Protein AF-A0A5B0QS94-F1 (afdb_monomer_lite)

InterPro domains:
  IPR058655 Cell wall alpha-1,3-glucan synthase Mok11-14/Ags1-like [PTHR47182] (1-425)
  IPR058656 Mok11-13/Ags1-like, GH beta-sandwich domain [PF26108] (47-178)
  IPR058657 Mok11-13/Ags1-like, Ig-like beta-sandwich domain [PF26111] (181-308)
  IPR058658 Mok11-13/Ags1-like, second Ig-like beta-sandwich domain [PF26114] (310-404)

Secondary structure (DSSP, 8-state):
---HHHHHGGG-GGGGS----TT-HHHHHHHHHHHHHHH-HHHHH--EEEEEEEEEEEEE-TTSTTPEEEEEEEEEEEE--TT----STTTTPPEEEEEE--SS-EEEE--TTSTT-EEEEEESSEEEEESSTT--EEEEEEEEEETTSSS-SSEEEEE-EEEE-TT-EEEEEEGGG--PPPP-EEEEES-TTEEEEP-TTTTT--EEEEEEESS-B-HHHHHHTEEEEEEE-TT-----EE-GGG-EEEEEEEE--SSTTSPPEEEEEEEEEES--SEEEEEEEE--BBTTS-B---EEEEEEEEE-TT-TTT-TT--B-SSSEEE-TTS-EEEE---TT-SEEEEESSTTSS-PPPEE--SEEEPPTT-S-S--SSSSEEEEEEEEBTTTTB---EEEEEES---SSPP-SS-----SGGGS--S---

Structure (mmCIF, N/CA/C/O backbone):
data_AF-A0A5B0QS94-F1
#
_entry.id   AF-A0A5B0QS94-F1
#
loop_
_atom_site.group_PDB
_atom_site.id
_atom_site.type_symbol
_atom_site.label_atom_id
_atom_site.label_alt_id
_atom_site.label_comp_id
_atom_site.label_asym_id
_atom_site.label_entity_id
_atom_site.label_seq_id
_atom_site.pdbx_PDB_ins_code
_atom_site.Cartn_x
_atom_site.Cartn_y
_atom_site.Cartn_z
_atom_site.occupancy
_atom_site.B_iso_or_equiv
_atom_site.auth_seq_id
_atom_site.auth_comp_id
_atom_site.auth_asym_id
_atom_site.auth_atom_id
_atom_site.pdbx_PDB_model_num
ATOM 1 N N . MET A 1 1 ? -5.295 29.328 0.574 1.00 55.53 1 MET A N 1
ATOM 2 C CA . MET A 1 1 ? -5.276 27.871 0.313 1.00 55.53 1 MET A CA 1
ATOM 3 C C . MET A 1 1 ? -3.830 27.411 0.254 1.00 55.53 1 MET A C 1
ATOM 5 O O . MET A 1 1 ? -3.045 28.115 -0.373 1.00 55.53 1 MET A O 1
ATOM 9 N N . PRO A 1 2 ? -3.466 26.279 0.873 1.00 65.12 2 PRO A N 1
ATOM 10 C CA . PRO A 1 2 ? -2.146 25.678 0.703 1.00 65.12 2 PRO A CA 1
ATOM 11 C C . PRO A 1 2 ? -2.065 25.018 -0.685 1.00 65.12 2 PRO A C 1
ATOM 13 O O . PRO A 1 2 ? -2.339 23.834 -0.837 1.00 65.12 2 PRO A O 1
ATOM 16 N N . LEU A 1 3 ? -1.762 25.810 -1.719 1.00 79.44 3 LEU A N 1
ATOM 17 C CA . LEU A 1 3 ? -1.697 25.347 -3.116 1.00 79.44 3 LEU A CA 1
ATOM 18 C C . LEU A 1 3 ? -0.331 24.769 -3.505 1.00 79.44 3 LEU A C 1
ATOM 20 O O . LEU A 1 3 ? -0.173 24.308 -4.625 1.00 79.44 3 LEU A O 1
ATOM 24 N N . GLU A 1 4 ? 0.649 24.782 -2.605 1.00 78.44 4 GLU A N 1
ATOM 25 C CA . GLU A 1 4 ? 2.045 24.449 -2.905 1.00 78.44 4 GLU A CA 1
ATOM 26 C C . GLU A 1 4 ? 2.201 23.092 -3.608 1.00 78.44 4 GLU A C 1
ATOM 28 O O . GLU A 1 4 ? 2.731 23.041 -4.713 1.00 78.44 4 GLU A O 1
ATOM 33 N N . ARG A 1 5 ? 1.618 22.020 -3.051 1.00 78.88 5 ARG A N 1
ATOM 34 C CA . ARG A 1 5 ? 1.647 20.684 -3.678 1.00 78.88 5 ARG A CA 1
ATOM 35 C C . ARG A 1 5 ? 0.947 20.638 -5.038 1.00 78.88 5 ARG A C 1
ATOM 37 O O . ARG A 1 5 ? 1.364 19.893 -5.916 1.00 78.88 5 ARG A O 1
ATOM 44 N N . ALA A 1 6 ? -0.110 21.429 -5.224 1.00 81.19 6 ALA A N 1
ATOM 45 C CA . ALA A 1 6 ? -0.811 21.503 -6.504 1.00 81.19 6 ALA A CA 1
ATOM 46 C C . ALA A 1 6 ? 0.008 22.260 -7.565 1.00 81.19 6 ALA A C 1
ATOM 48 O O . ALA A 1 6 ? -0.091 21.948 -8.747 1.00 81.19 6 ALA A O 1
ATOM 49 N N . LEU A 1 7 ? 0.833 23.228 -7.153 1.00 85.12 7 LEU A N 1
ATOM 50 C CA . LEU A 1 7 ? 1.673 24.022 -8.052 1.00 85.12 7 LEU A CA 1
ATOM 51 C C . LEU A 1 7 ? 2.924 23.267 -8.519 1.00 85.12 7 LEU A C 1
ATOM 53 O O . LEU A 1 7 ? 3.381 23.497 -9.635 1.00 85.12 7 LEU A O 1
ATOM 57 N N . THR A 1 8 ? 3.468 22.368 -7.696 1.00 85.25 8 THR A N 1
ATOM 58 C CA . THR A 1 8 ? 4.700 21.619 -8.007 1.00 85.25 8 THR A CA 1
ATOM 59 C C . THR A 1 8 ? 4.472 20.139 -8.307 1.00 85.25 8 THR A C 1
ATOM 61 O O . THR A 1 8 ? 5.431 19.430 -8.589 1.00 85.25 8 THR A O 1
ATOM 64 N N . GLY A 1 9 ? 3.222 19.663 -8.331 1.00 81.56 9 GLY A N 1
ATOM 65 C CA . GLY A 1 9 ? 2.908 18.241 -8.522 1.00 81.56 9 GLY A CA 1
ATOM 66 C C . GLY A 1 9 ? 3.495 17.617 -9.797 1.00 81.56 9 GLY A C 1
ATOM 67 O O . GLY A 1 9 ? 3.882 16.455 -9.782 1.00 81.56 9 GLY A O 1
ATOM 68 N N . CYS A 1 10 ? 3.663 18.382 -10.882 1.00 79.38 10 CYS A N 1
ATOM 69 C CA . CYS A 1 10 ? 4.304 17.880 -12.110 1.00 79.38 10 CYS A CA 1
ATOM 70 C C . CYS A 1 10 ? 5.800 17.540 -11.940 1.00 79.38 10 CYS A C 1
ATOM 72 O O . CYS A 1 10 ? 6.372 16.886 -12.805 1.00 79.38 10 CYS A O 1
ATOM 74 N N . GLN A 1 11 ? 6.441 18.015 -10.868 1.00 81.56 11 GLN A N 1
ATOM 75 C CA . GLN A 1 11 ? 7.847 17.755 -10.535 1.00 81.56 11 GLN A CA 1
ATOM 76 C C . GLN A 1 11 ? 7.995 16.665 -9.465 1.00 81.56 11 GLN A C 1
ATOM 78 O O . GLN A 1 11 ? 9.113 16.263 -9.153 1.00 81.56 11 GLN A O 1
ATOM 83 N N . ASP A 1 12 ? 6.883 16.212 -8.885 1.00 84.06 12 ASP A N 1
ATOM 84 C CA . ASP A 1 12 ? 6.881 15.201 -7.839 1.00 84.06 12 ASP A CA 1
ATOM 85 C C . ASP A 1 12 ? 6.840 13.801 -8.464 1.00 84.06 12 ASP A C 1
ATOM 87 O O . ASP A 1 12 ? 5.813 13.365 -8.992 1.00 84.06 12 ASP A O 1
ATOM 91 N N . GLU A 1 13 ? 7.969 13.090 -8.393 1.00 80.19 13 GLU A N 1
ATOM 92 C CA . GLU A 1 13 ? 8.093 11.716 -8.889 1.00 80.19 13 GLU A CA 1
ATOM 93 C C . GLU A 1 13 ? 7.129 10.749 -8.186 1.00 80.19 13 GLU A C 1
ATOM 95 O O . GLU A 1 13 ? 6.786 9.721 -8.774 1.00 80.19 13 GLU A O 1
ATOM 100 N N . TRP A 1 14 ? 6.636 11.081 -6.984 1.00 85.38 14 TRP A N 1
ATOM 101 C CA . TRP A 1 14 ? 5.636 10.278 -6.280 1.00 85.38 14 TRP A CA 1
ATOM 102 C C . TRP A 1 14 ? 4.382 10.064 -7.131 1.00 85.38 14 TRP A C 1
ATOM 104 O O . TRP A 1 14 ? 3.891 8.944 -7.192 1.00 85.38 14 TRP A O 1
ATOM 114 N N . ASN A 1 15 ? 3.931 11.086 -7.872 1.00 85.44 15 ASN A N 1
ATOM 115 C CA . ASN A 1 15 ? 2.747 11.001 -8.741 1.00 85.44 15 ASN A CA 1
ATOM 116 C C . ASN A 1 15 ? 2.908 10.009 -9.904 1.00 85.44 15 ASN A C 1
ATOM 118 O O . ASN A 1 15 ? 1.935 9.662 -10.570 1.00 85.44 15 ASN A O 1
ATOM 122 N N . SER A 1 16 ? 4.145 9.606 -10.193 1.00 83.00 16 SER A N 1
ATOM 123 C CA . SER A 1 16 ? 4.485 8.685 -11.274 1.00 83.00 16 SER A CA 1
ATOM 124 C C . SER A 1 16 ? 4.488 7.217 -10.833 1.00 83.00 16 SER A C 1
ATOM 126 O O . SER A 1 16 ? 4.605 6.314 -11.671 1.00 83.00 16 SER A O 1
ATOM 128 N N . LEU A 1 17 ? 4.411 6.980 -9.521 1.00 88.94 17 LEU A N 1
ATOM 129 C CA . LEU A 1 17 ? 4.437 5.652 -8.936 1.00 88.94 17 LEU A CA 1
ATOM 130 C C . LEU A 1 17 ? 3.087 4.958 -9.108 1.00 88.94 17 LEU A C 1
ATOM 132 O O . LEU A 1 17 ? 2.028 5.579 -9.196 1.00 88.94 17 LEU A O 1
ATOM 136 N N . ASP A 1 18 ? 3.129 3.637 -9.122 1.00 89.62 18 ASP A N 1
ATOM 137 C CA . ASP A 1 18 ? 1.947 2.832 -8.901 1.00 89.62 18 ASP A CA 1
ATOM 138 C C . ASP A 1 18 ? 1.478 3.006 -7.445 1.00 89.62 18 ASP A C 1
ATOM 140 O O . ASP A 1 18 ? 2.205 2.734 -6.492 1.00 89.62 18 ASP A O 1
ATOM 144 N N . HIS A 1 19 ? 0.239 3.470 -7.280 1.00 90.31 19 HIS A N 1
ATOM 145 C CA . HIS A 1 19 ? -0.389 3.700 -5.982 1.00 90.31 19 HIS A CA 1
ATOM 146 C C . HIS A 1 19 ? -1.317 2.562 -5.537 1.00 90.31 19 HIS A C 1
ATOM 148 O O . HIS A 1 19 ? -1.964 2.686 -4.493 1.00 90.31 19 HIS A O 1
ATOM 154 N N . PHE A 1 20 ? -1.370 1.433 -6.254 1.00 91.56 20 PHE A N 1
ATOM 155 C CA . PHE A 1 20 ? -2.092 0.223 -5.832 1.00 91.56 20 PHE A CA 1
ATOM 156 C C . PHE A 1 20 ? -1.389 -0.542 -4.690 1.00 91.56 20 PHE A C 1
ATOM 158 O O . PHE A 1 20 ? -1.497 -1.764 -4.588 1.00 91.56 20 PHE A O 1
ATOM 165 N N . ASP A 1 21 ? -0.738 0.185 -3.779 1.00 94.50 21 ASP A N 1
ATOM 166 C CA . ASP A 1 21 ? 0.038 -0.344 -2.662 1.00 94.50 21 ASP A CA 1
ATOM 167 C C . ASP A 1 21 ? -0.853 -1.148 -1.692 1.00 94.50 21 ASP A C 1
ATOM 169 O O . ASP A 1 21 ? -1.730 -0.583 -1.014 1.00 94.50 21 ASP A O 1
ATOM 173 N N . PRO A 1 22 ? -0.652 -2.475 -1.580 1.00 95.44 22 PRO A N 1
ATOM 174 C CA . PRO A 1 22 ? -1.425 -3.300 -0.671 1.00 95.44 22 PRO A CA 1
ATOM 175 C C . PRO A 1 22 ? -1.147 -2.980 0.799 1.00 95.44 22 PRO A C 1
ATOM 177 O O . PRO A 1 22 ? -1.979 -3.335 1.628 1.00 95.44 22 PRO A O 1
ATOM 180 N N . THR A 1 23 ? -0.052 -2.299 1.141 1.00 96.25 23 THR A N 1
ATOM 181 C CA . THR A 1 23 ? 0.346 -1.947 2.514 1.00 96.25 23 THR A CA 1
ATOM 182 C C . THR A 1 23 ? -0.223 -0.605 2.988 1.00 96.25 23 THR A C 1
ATOM 184 O O . THR A 1 23 ? -0.123 -0.279 4.169 1.00 96.25 23 THR A O 1
ATOM 187 N N . SER A 1 24 ? -0.909 0.137 2.105 1.00 95.62 24 SER A N 1
ATOM 188 C CA . SER A 1 24 ? -1.520 1.432 2.427 1.00 95.62 24 SER A CA 1
ATOM 189 C C . SER A 1 24 ? -2.420 1.361 3.677 1.00 95.62 24 SER A C 1
ATOM 191 O O . SER A 1 24 ? -3.381 0.578 3.695 1.00 95.62 24 SER A O 1
ATOM 193 N N . PRO A 1 25 ? -2.196 2.217 4.696 1.00 95.31 25 PRO A N 1
ATOM 194 C CA . PRO A 1 25 ? -2.993 2.230 5.925 1.00 95.31 25 PRO A CA 1
ATOM 195 C C . PRO A 1 25 ? -4.497 2.388 5.683 1.00 95.31 25 PRO A C 1
ATOM 197 O O . PRO A 1 25 ? -5.310 1.728 6.328 1.00 95.31 25 PRO A O 1
ATOM 200 N N . VAL A 1 26 ? -4.882 3.208 4.698 1.00 94.19 26 VAL A N 1
ATOM 201 C CA . VAL A 1 26 ? -6.293 3.413 4.333 1.00 94.19 26 VAL A CA 1
ATOM 202 C C . VAL A 1 26 ? -6.910 2.108 3.835 1.00 94.19 26 VAL A C 1
ATOM 204 O O . VAL A 1 26 ? -7.993 1.720 4.277 1.00 94.19 26 VAL A O 1
ATOM 207 N N . ARG A 1 27 ? -6.201 1.384 2.959 1.00 94.31 27 ARG A N 1
ATOM 208 C CA . ARG A 1 27 ? -6.650 0.080 2.457 1.00 94.31 27 ARG A CA 1
ATOM 209 C C . ARG A 1 27 ? -6.816 -0.923 3.598 1.00 94.31 27 ARG A C 1
ATOM 211 O O . ARG A 1 27 ? -7.779 -1.686 3.579 1.00 94.31 27 ARG A O 1
ATOM 218 N N . LYS A 1 28 ? -5.920 -0.925 4.590 1.00 94.19 28 LYS A N 1
ATOM 219 C CA . LYS A 1 28 ? -6.003 -1.819 5.761 1.00 94.19 28 LYS A CA 1
ATOM 220 C C . LYS A 1 28 ? -7.266 -1.586 6.582 1.00 94.19 28 LYS A C 1
ATOM 222 O O . LYS A 1 28 ? -7.999 -2.539 6.844 1.00 94.19 28 LYS A O 1
ATOM 227 N N . VAL A 1 29 ? -7.558 -0.325 6.904 1.00 95.12 29 VAL A N 1
ATOM 228 C CA . VAL A 1 29 ? -8.765 0.059 7.652 1.00 95.12 29 VAL A CA 1
ATOM 229 C C . VAL A 1 29 ? -10.032 -0.323 6.882 1.00 95.12 29 VAL A C 1
ATOM 231 O O . VAL A 1 29 ? -10.926 -0.956 7.440 1.00 95.12 29 VAL A O 1
ATOM 234 N N . LEU A 1 30 ? -10.103 -0.011 5.583 1.00 95.06 30 LEU A N 1
ATOM 235 C CA . LEU A 1 30 ? -11.279 -0.320 4.757 1.00 95.06 30 LEU A CA 1
ATOM 236 C C . LEU A 1 30 ? -11.477 -1.828 4.529 1.00 95.06 30 LEU A C 1
ATOM 238 O O . LEU A 1 30 ? -12.609 -2.317 4.557 1.00 95.06 30 LEU A O 1
ATOM 242 N N . SER A 1 31 ? -10.389 -2.578 4.337 1.00 94.50 31 SER A N 1
ATOM 243 C CA . SER A 1 31 ? -10.434 -4.043 4.266 1.00 94.50 31 SER A CA 1
ATOM 244 C C . SER A 1 31 ? -10.969 -4.629 5.572 1.00 94.50 31 SER A C 1
ATOM 246 O O . SER A 1 31 ? -11.891 -5.447 5.563 1.00 94.50 31 SER A O 1
ATOM 248 N N . HIS A 1 32 ? -10.483 -4.125 6.710 1.00 95.94 32 HIS A N 1
ATOM 249 C CA . HIS A 1 32 ? -10.963 -4.549 8.021 1.00 95.94 32 HIS A CA 1
ATOM 250 C C . HIS A 1 32 ? -12.447 -4.228 8.232 1.00 95.94 32 HIS A C 1
ATOM 252 O O . HIS A 1 32 ? -13.198 -5.070 8.711 1.00 95.94 32 HIS A O 1
ATOM 258 N N . PHE A 1 33 ? -12.934 -3.070 7.780 1.00 96.12 33 PHE A N 1
ATOM 259 C CA . PHE A 1 33 ? -14.372 -2.777 7.808 1.00 96.12 33 PHE A CA 1
ATOM 260 C C . PHE A 1 33 ? -15.210 -3.771 7.001 1.00 96.12 33 PHE A C 1
ATOM 262 O O . PHE A 1 33 ? -16.344 -4.068 7.377 1.00 96.12 33 PHE A O 1
ATOM 269 N N . THR A 1 34 ? -14.681 -4.260 5.881 1.00 95.38 34 THR A N 1
ATOM 270 C CA . THR A 1 34 ? -15.357 -5.271 5.057 1.00 95.38 34 THR A CA 1
ATOM 271 C C . THR A 1 34 ? -15.386 -6.612 5.785 1.00 95.38 34 THR A C 1
ATOM 273 O O . THR A 1 34 ? -16.434 -7.250 5.845 1.00 95.38 34 THR A O 1
ATOM 276 N N . HIS A 1 35 ? -14.280 -6.988 6.434 1.00 95.38 35 HIS A N 1
ATOM 277 C CA . HIS A 1 35 ? -14.236 -8.158 7.306 1.00 95.38 35 HIS A CA 1
ATOM 278 C C . HIS A 1 35 ? -15.264 -8.057 8.445 1.00 95.38 35 HIS A C 1
ATOM 280 O O . HIS A 1 35 ? -16.072 -8.966 8.622 1.00 95.38 35 HIS A O 1
ATOM 286 N N . LEU A 1 36 ? -15.323 -6.928 9.159 1.00 96.44 36 LEU A N 1
ATOM 287 C CA . LEU A 1 36 ? -16.289 -6.724 10.244 1.00 96.44 36 LEU A CA 1
ATOM 288 C C . LEU A 1 36 ? -17.746 -6.806 9.766 1.00 96.44 36 LEU A C 1
ATOM 290 O O . LEU A 1 36 ? -18.583 -7.350 10.479 1.00 96.44 36 LEU A O 1
ATOM 294 N N . ARG A 1 37 ? -18.067 -6.335 8.557 1.00 95.19 37 ARG A N 1
ATOM 295 C CA . ARG A 1 37 ? -19.415 -6.490 7.975 1.00 95.19 37 ARG A CA 1
ATOM 296 C C . ARG A 1 37 ? -19.803 -7.949 7.738 1.00 95.19 37 ARG A C 1
ATOM 298 O O . ARG A 1 37 ? -20.974 -8.279 7.882 1.00 95.19 37 ARG A O 1
ATOM 305 N N . ALA A 1 38 ? -18.838 -8.818 7.438 1.00 94.19 38 ALA A N 1
ATOM 306 C CA . ALA A 1 38 ? -19.072 -10.257 7.334 1.00 94.19 38 ALA A CA 1
ATOM 307 C C . ALA A 1 38 ? -19.203 -10.944 8.709 1.00 94.19 38 ALA A C 1
ATOM 309 O O . ALA A 1 38 ? -19.876 -11.965 8.817 1.00 94.19 38 ALA A O 1
ATOM 310 N N . GLN A 1 39 ? -18.573 -10.395 9.755 1.00 95.62 39 GLN A N 1
ATOM 311 C CA . GLN A 1 39 ? -18.606 -10.953 11.117 1.00 95.62 39 GLN A CA 1
ATOM 312 C C . GLN A 1 39 ? -19.751 -10.425 11.988 1.00 95.62 39 GLN A C 1
ATOM 314 O O . GLN A 1 39 ? -20.071 -11.047 12.997 1.00 95.62 39 GLN A O 1
ATOM 319 N N . TYR A 1 40 ? -20.338 -9.280 11.632 1.00 96.31 40 TYR A N 1
ATOM 320 C CA . TYR A 1 40 ? -21.432 -8.633 12.355 1.00 96.31 40 TYR A CA 1
ATOM 321 C C . TYR A 1 40 ? -22.496 -8.167 11.353 1.00 96.31 40 TYR A C 1
ATOM 323 O O . TYR A 1 40 ? -22.424 -7.031 10.872 1.00 96.31 40 TYR A O 1
ATOM 331 N N . PRO A 1 41 ? -23.518 -8.990 11.058 1.00 94.75 41 PRO A N 1
ATOM 332 C CA . PRO A 1 41 ? -24.578 -8.650 10.106 1.00 94.75 41 PRO A CA 1
ATOM 333 C C . PRO A 1 41 ? -25.265 -7.305 10.380 1.00 94.75 41 PRO A C 1
ATOM 335 O O . PRO A 1 41 ? -25.657 -6.603 9.451 1.00 94.75 41 PRO A O 1
ATOM 338 N N . ALA A 1 42 ? -25.320 -6.869 11.644 1.00 94.06 42 ALA A N 1
ATOM 339 C CA . ALA A 1 42 ? -25.799 -5.539 12.013 1.00 94.06 42 ALA A CA 1
ATOM 340 C C . ALA A 1 42 ? -25.045 -4.389 11.306 1.00 94.06 42 ALA A C 1
ATOM 342 O O . ALA A 1 42 ? -25.658 -3.377 10.971 1.00 94.06 42 ALA A O 1
ATOM 343 N N . LEU A 1 43 ? -23.740 -4.523 11.043 1.00 95.06 43 LEU A N 1
ATOM 344 C CA . LEU A 1 43 ? -22.943 -3.514 10.328 1.00 95.06 43 LEU A CA 1
ATOM 345 C C . LEU A 1 43 ? -23.224 -3.470 8.824 1.00 95.06 43 LEU A C 1
ATOM 347 O O . LEU A 1 43 ? -23.006 -2.429 8.196 1.00 95.06 43 LEU A O 1
ATOM 351 N N . GLN A 1 44 ? -23.681 -4.579 8.250 1.00 94.06 44 GLN A N 1
ATOM 352 C CA . GLN A 1 44 ? -24.028 -4.679 6.839 1.00 94.06 44 GLN A CA 1
ATOM 353 C C . GLN A 1 44 ? -25.489 -4.262 6.626 1.00 94.06 44 GLN A C 1
ATOM 355 O O . GLN A 1 44 ? -25.748 -3.239 5.989 1.00 94.06 44 GLN A O 1
ATOM 360 N N . ASP A 1 45 ? -26.417 -4.967 7.275 1.00 93.06 45 ASP A N 1
ATOM 361 C CA . ASP A 1 45 ? -27.851 -4.940 6.965 1.00 93.06 45 ASP A CA 1
ATOM 362 C C . ASP A 1 45 ? -28.732 -4.449 8.124 1.00 93.06 45 ASP A C 1
ATOM 364 O O . ASP A 1 45 ? -29.941 -4.307 7.961 1.00 93.06 45 ASP A O 1
ATOM 368 N N . GLY A 1 46 ? -28.169 -4.159 9.302 1.00 93.50 46 GLY A N 1
ATOM 369 C CA . GLY A 1 46 ? -28.945 -3.675 10.449 1.00 93.50 46 GLY A CA 1
ATOM 370 C C . GLY A 1 46 ? -29.659 -2.357 10.143 1.00 93.50 46 GLY A C 1
ATOM 371 O O . GLY A 1 46 ? -28.994 -1.358 9.838 1.00 93.50 46 GLY A O 1
ATOM 372 N N . PHE A 1 47 ? -30.994 -2.360 10.229 1.00 94.19 47 PHE A N 1
ATOM 373 C CA . PHE A 1 47 ? -31.843 -1.190 9.970 1.00 94.19 47 PHE A CA 1
ATOM 374 C C . PHE A 1 47 ? -31.986 -0.275 11.181 1.00 94.19 47 PHE A C 1
ATOM 376 O O . PHE A 1 47 ? -32.276 0.909 11.017 1.00 94.19 47 PHE A O 1
ATOM 383 N N . ASN A 1 48 ? -31.776 -0.786 12.395 1.00 94.62 48 ASN A N 1
ATOM 384 C CA . ASN A 1 48 ? -31.875 0.041 13.585 1.00 94.62 48 ASN A CA 1
ATOM 385 C C . ASN A 1 48 ? -30.560 0.799 13.805 1.00 94.62 48 ASN A C 1
ATOM 387 O O . ASN A 1 48 ? -29.592 0.239 14.330 1.00 94.62 48 ASN A O 1
ATOM 391 N N . LEU A 1 49 ? -30.545 2.070 13.396 1.00 95.06 49 LEU A N 1
ATOM 392 C CA . LEU A 1 49 ? -29.497 3.045 13.685 1.00 95.06 49 LEU A CA 1
ATOM 393 C C . LEU A 1 49 ? -30.032 4.069 14.693 1.00 95.06 49 LEU A C 1
ATOM 395 O O . LEU A 1 49 ? -30.927 4.848 14.377 1.00 95.06 49 LEU A O 1
ATOM 399 N N . ALA A 1 50 ? -29.462 4.085 15.896 1.00 95.00 50 ALA A N 1
ATOM 400 C CA . ALA A 1 50 ? -29.906 4.963 16.976 1.00 95.00 50 ALA A CA 1
ATOM 401 C C . ALA A 1 50 ? -28.742 5.780 17.542 1.00 95.00 50 ALA A C 1
ATOM 403 O O . ALA A 1 50 ? -27.723 5.217 17.948 1.00 95.00 50 ALA A O 1
ATOM 404 N N . GLN A 1 51 ? -28.909 7.102 17.624 1.00 96.19 51 GLN A N 1
ATOM 405 C CA . GLN A 1 51 ? -28.016 7.962 18.398 1.00 96.19 51 GLN A CA 1
ATOM 406 C C . GLN A 1 51 ? -28.302 7.777 19.893 1.00 96.19 51 GLN A C 1
ATOM 408 O O . GLN A 1 51 ? -29.443 7.878 20.339 1.00 96.19 51 GLN A O 1
ATOM 413 N N . ARG A 1 52 ? -27.255 7.495 20.670 1.00 93.94 52 ARG A N 1
ATOM 414 C CA . ARG A 1 52 ? -27.315 7.323 22.131 1.00 93.94 52 ARG A CA 1
ATOM 415 C C . ARG A 1 52 ? -26.904 8.586 22.883 1.00 93.94 52 ARG A C 1
ATOM 417 O O . ARG A 1 52 ? -27.315 8.755 24.025 1.00 93.94 52 ARG A O 1
ATOM 424 N N . GLY A 1 53 ? -26.109 9.450 22.255 1.00 95.00 53 GLY A N 1
ATOM 425 C CA . GLY A 1 53 ? -25.691 10.731 22.818 1.00 95.00 53 GLY A CA 1
ATOM 426 C C . GLY A 1 53 ? -24.730 11.483 21.902 1.00 95.00 53 GLY A C 1
ATOM 427 O O . GLY A 1 53 ? -24.109 10.888 21.017 1.00 95.00 53 GLY A O 1
ATOM 428 N N . ASN A 1 54 ? -24.624 12.789 22.122 1.00 96.25 54 ASN A N 1
ATOM 429 C CA . ASN A 1 54 ? -23.643 13.670 21.504 1.00 96.25 54 ASN A CA 1
ATOM 430 C C . ASN A 1 54 ? -23.130 14.687 22.534 1.00 96.25 54 ASN A C 1
ATOM 432 O O . ASN A 1 54 ? -23.872 15.160 23.391 1.00 96.25 54 ASN A O 1
ATOM 436 N N . TRP A 1 55 ? -21.844 15.011 22.444 1.00 96.25 55 TRP A N 1
ATOM 437 C CA . TRP A 1 55 ? -21.150 15.962 23.309 1.00 96.25 55 TRP A CA 1
ATOM 438 C C . TRP A 1 55 ? -20.374 16.917 22.418 1.00 96.25 55 TRP A C 1
ATOM 440 O O . TRP A 1 55 ? -19.189 16.718 22.131 1.00 96.25 55 TRP A O 1
ATOM 450 N N . THR A 1 56 ? -21.099 17.904 21.906 1.00 96.38 56 THR A N 1
ATOM 451 C CA . THR A 1 56 ? -20.667 18.731 20.785 1.00 96.38 56 THR A CA 1
ATOM 452 C C . THR A 1 56 ? -20.752 20.217 21.100 1.00 96.38 56 THR A C 1
ATOM 454 O O . THR A 1 56 ? -21.422 20.658 22.035 1.00 96.38 56 THR A O 1
ATOM 457 N N . SER A 1 57 ? -20.024 21.003 20.317 1.00 95.06 57 SER A N 1
ATOM 458 C CA . SER A 1 57 ? -20.089 22.456 20.291 1.00 95.06 57 SER A CA 1
ATOM 459 C C . SER A 1 57 ? -20.115 22.950 18.848 1.00 95.06 57 SER A C 1
ATOM 461 O O . SER A 1 57 ? -19.709 22.247 17.923 1.00 95.06 57 SER A O 1
ATOM 463 N N . PHE A 1 58 ? -20.585 24.179 18.650 1.00 95.75 58 PHE A N 1
ATOM 464 C CA . PHE A 1 58 ? -20.573 24.832 17.345 1.00 95.75 58 PHE A CA 1
ATOM 465 C C . PHE A 1 58 ? -19.391 25.794 17.230 1.00 95.75 58 PHE A C 1
ATOM 467 O O . PHE A 1 58 ? -19.054 26.506 18.175 1.00 95.75 58 PHE A O 1
ATOM 474 N N . GLY A 1 59 ? -18.775 25.830 16.051 1.00 90.56 59 GLY A N 1
ATOM 475 C CA . GLY A 1 59 ? -17.679 26.744 15.721 1.00 90.56 59 GLY A CA 1
ATOM 476 C C . GLY A 1 59 ? -17.626 27.031 14.223 1.00 90.56 59 GLY A C 1
ATOM 477 O O . GLY A 1 59 ? -18.239 26.315 13.439 1.00 90.56 59 GLY A O 1
ATOM 478 N N . GLN A 1 60 ? -16.909 28.075 13.814 1.00 90.69 60 GLN A N 1
ATOM 479 C CA . GLN A 1 60 ? -16.805 28.486 12.409 1.00 90.69 60 GLN A CA 1
ATOM 480 C C . GLN A 1 60 ? -15.395 28.233 11.870 1.00 90.69 60 GLN A C 1
ATOM 482 O O . GLN A 1 60 ? -14.407 28.560 12.526 1.00 90.69 60 GLN A O 1
ATOM 487 N N . LEU A 1 61 ? -15.299 27.690 10.653 1.00 87.19 61 LEU A N 1
ATOM 488 C CA . LEU A 1 61 ? -14.024 27.576 9.939 1.00 87.19 61 LEU A CA 1
ATOM 489 C C . LEU A 1 61 ? -13.693 28.859 9.166 1.00 87.19 61 LEU A C 1
ATOM 491 O O . LEU A 1 61 ? -14.610 29.533 8.681 1.00 87.19 61 LEU A O 1
ATOM 495 N N . PRO A 1 62 ? -12.402 29.168 8.945 1.00 87.94 62 PRO A N 1
ATOM 496 C CA . PRO A 1 62 ? -12.004 30.198 7.992 1.00 87.94 62 PRO A CA 1
ATOM 497 C C . PRO A 1 62 ? -12.641 29.962 6.615 1.00 87.94 62 PRO A C 1
ATOM 499 O O . PRO A 1 62 ? -12.574 28.862 6.074 1.00 87.94 62 PRO A O 1
ATOM 502 N N . GLY A 1 63 ? -13.271 30.994 6.048 1.00 85.31 63 GLY A N 1
ATOM 503 C CA . GLY A 1 63 ? -13.919 30.912 4.732 1.00 85.31 63 GLY A CA 1
ATOM 504 C C . GLY A 1 63 ? -15.306 30.254 4.712 1.00 85.31 63 GLY A C 1
ATOM 505 O O . GLY A 1 63 ? -15.879 30.115 3.639 1.00 85.31 63 GLY A O 1
ATOM 506 N N . SER A 1 64 ? -15.883 29.898 5.867 1.00 87.06 64 SER A N 1
ATOM 507 C CA . SER A 1 64 ? -17.223 29.278 5.966 1.00 87.06 64 SER A CA 1
ATOM 508 C C . SER A 1 64 ? -18.408 30.253 5.850 1.00 87.06 64 SER A C 1
ATOM 510 O O . SER A 1 64 ? -19.559 29.836 5.972 1.00 87.06 64 SER A O 1
ATOM 512 N N . ASN A 1 65 ? -18.151 31.550 5.640 1.00 88.44 65 ASN A N 1
ATOM 513 C CA . ASN A 1 65 ? -19.171 32.605 5.568 1.00 88.44 65 ASN A CA 1
ATOM 514 C C . ASN A 1 65 ? -20.189 32.554 6.731 1.00 88.44 65 ASN A C 1
ATOM 516 O O . ASN A 1 65 ? -21.397 32.526 6.519 1.00 88.44 65 ASN A O 1
ATOM 520 N N . MET A 1 66 ? -19.684 32.488 7.967 1.00 89.94 66 MET A N 1
ATOM 521 C CA . MET A 1 66 ? -20.459 32.366 9.214 1.00 89.94 66 MET A CA 1
ATOM 522 C C . MET A 1 66 ? -21.246 31.055 9.406 1.00 89.94 66 MET A C 1
ATOM 524 O O . MET A 1 66 ? -21.943 30.907 10.413 1.00 89.94 66 MET A O 1
ATOM 528 N N . THR A 1 67 ? -21.114 30.076 8.508 1.00 93.56 67 THR A N 1
ATOM 529 C CA . THR A 1 67 ? -21.743 28.760 8.679 1.00 93.56 67 THR A CA 1
ATOM 530 C C . THR A 1 67 ? -21.130 28.053 9.884 1.00 93.56 67 THR A C 1
ATOM 532 O O . THR A 1 67 ? -19.921 27.813 9.928 1.00 93.56 67 THR A O 1
ATOM 535 N N . GLN A 1 68 ? -21.960 27.740 10.881 1.00 94.12 68 GLN A N 1
ATOM 536 C CA . GLN A 1 68 ? -21.525 26.981 12.046 1.00 94.12 68 GLN A CA 1
ATOM 537 C C . GLN A 1 68 ? -21.387 25.503 11.686 1.00 94.12 68 GLN A C 1
ATOM 539 O O . GLN A 1 68 ? -22.315 24.885 11.169 1.00 94.12 68 GLN A O 1
ATOM 544 N N . THR A 1 69 ? -20.236 24.937 12.013 1.00 92.81 69 THR A N 1
ATOM 545 C CA . THR A 1 69 ? -19.975 23.503 11.963 1.00 92.81 69 THR A CA 1
ATOM 546 C C . THR A 1 69 ? -20.081 22.942 13.377 1.00 92.81 69 THR A C 1
ATOM 548 O O . THR A 1 69 ? -19.632 23.577 14.334 1.00 92.81 69 THR A O 1
ATOM 551 N N . GLU A 1 70 ? -20.685 21.764 13.513 1.00 95.56 70 GLU A N 1
ATOM 552 C CA . GLU A 1 70 ? -20.745 21.021 14.771 1.00 95.56 70 GLU A CA 1
ATOM 553 C C . GLU A 1 70 ? -19.483 20.163 14.936 1.00 95.56 70 GLU A C 1
ATOM 555 O O . GLU A 1 70 ? -19.084 19.428 14.026 1.00 95.56 70 GLU A O 1
ATOM 560 N N . TRP A 1 71 ? -18.860 20.234 16.109 1.00 95.31 71 TRP A N 1
ATOM 561 C CA . TRP A 1 71 ? -17.659 19.476 16.448 1.00 95.31 71 TRP A CA 1
ATOM 562 C C . TRP A 1 71 ? -17.831 18.774 17.778 1.00 95.31 71 TRP A C 1
ATOM 564 O O . TRP A 1 71 ? -18.369 19.354 18.718 1.00 95.31 71 TRP A O 1
ATOM 574 N N . GLY A 1 72 ? -17.302 17.567 17.908 1.00 96.56 72 GLY A N 1
ATOM 575 C CA . GLY A 1 72 ? -17.266 16.884 19.188 1.00 96.56 72 GLY A CA 1
ATOM 576 C C . GLY A 1 72 ? -17.290 15.383 19.035 1.00 96.56 72 GLY A C 1
ATOM 577 O O . GLY A 1 72 ? -16.544 14.826 18.236 1.00 96.56 72 GLY A O 1
ATOM 578 N N . PHE A 1 73 ? -18.115 14.753 19.860 1.00 97.88 73 PHE A N 1
ATOM 579 C CA . PHE A 1 73 ? -18.143 13.314 20.056 1.00 97.88 73 PHE A CA 1
ATOM 580 C C . PHE A 1 73 ? -19.570 12.789 19.993 1.00 97.88 73 PHE A C 1
ATOM 582 O O . PHE A 1 73 ? -20.480 13.379 20.578 1.00 97.88 73 PHE A O 1
ATOM 589 N N . TRP A 1 74 ? -19.754 11.664 19.311 1.00 98.12 74 TRP A N 1
ATOM 590 C CA . TRP A 1 74 ? -21.045 11.013 19.138 1.00 98.12 74 TRP A CA 1
ATOM 591 C C . TRP A 1 74 ? -20.960 9.547 19.534 1.00 98.12 74 TRP A C 1
ATOM 593 O O . TRP A 1 74 ? -19.958 8.865 19.305 1.00 98.12 74 TRP A O 1
ATOM 603 N N . SER A 1 75 ? -22.065 9.068 20.092 1.00 97.94 75 SER A N 1
ATOM 604 C CA . SER A 1 75 ? -22.304 7.673 20.428 1.00 97.94 75 SER A CA 1
ATOM 605 C C . SER A 1 75 ? -23.522 7.198 19.652 1.00 97.94 75 SER A C 1
ATOM 607 O O . SER A 1 75 ? -24.619 7.746 19.800 1.00 97.94 75 SER A O 1
ATOM 609 N N . VAL A 1 76 ? -23.340 6.185 18.811 1.00 98.00 76 VAL A N 1
ATOM 610 C CA . VAL A 1 76 ? -24.394 5.636 17.952 1.00 98.00 76 VAL A CA 1
ATOM 611 C C . VAL A 1 76 ? -24.359 4.116 17.985 1.00 98.00 76 VAL A C 1
ATOM 613 O O . VAL A 1 76 ? -23.317 3.503 18.193 1.00 98.00 76 VAL A O 1
ATOM 616 N N . THR A 1 77 ? -25.500 3.475 17.786 1.00 97.56 77 THR A N 1
ATOM 617 C CA . THR A 1 77 ? -25.598 2.013 17.776 1.00 97.56 77 THR A CA 1
ATOM 618 C C . THR A 1 77 ? -26.243 1.546 16.498 1.00 97.56 77 THR A C 1
ATOM 620 O O . THR A 1 77 ? -27.210 2.161 16.052 1.00 97.56 77 THR A O 1
ATOM 623 N N . ARG A 1 78 ? -25.741 0.437 15.958 1.00 96.38 78 ARG A N 1
ATOM 624 C CA . ARG A 1 78 ? -26.351 -0.256 14.830 1.00 96.38 78 ARG A CA 1
ATOM 625 C C . ARG A 1 78 ? -26.710 -1.679 15.230 1.00 96.38 78 ARG A C 1
ATOM 627 O O . ARG A 1 78 ? -25.900 -2.378 15.832 1.00 96.38 78 ARG A O 1
ATOM 634 N N . SER A 1 79 ? -27.937 -2.087 14.942 1.00 95.50 79 SER A N 1
ATOM 635 C CA . SER A 1 79 ? -28.498 -3.370 15.376 1.00 95.50 79 SER A CA 1
ATOM 636 C C . SER A 1 79 ? -29.559 -3.861 14.388 1.00 95.50 79 SER A C 1
ATOM 638 O O . SER A 1 79 ? -30.019 -3.075 13.549 1.00 95.50 79 SER A O 1
ATOM 640 N N . PRO A 1 80 ? -29.956 -5.141 14.462 1.00 92.50 80 PRO A N 1
ATOM 641 C CA . PRO A 1 80 ? -31.185 -5.587 13.821 1.00 92.50 80 PRO A CA 1
ATOM 642 C C . PRO A 1 80 ? -32.376 -4.785 14.366 1.00 92.50 80 PRO A C 1
ATOM 644 O O . PRO A 1 80 ? -32.400 -4.411 15.540 1.00 92.50 80 PRO A O 1
ATOM 647 N N . SER A 1 81 ? -33.360 -4.503 13.517 1.00 91.19 81 SER A N 1
ATOM 648 C CA . SER A 1 81 ? -34.699 -4.139 13.999 1.00 91.19 81 SER A CA 1
ATOM 649 C C . SER A 1 81 ? -35.426 -5.374 14.543 1.00 91.19 81 SER A C 1
ATOM 651 O O . SER A 1 81 ? -35.027 -6.499 14.254 1.00 91.19 81 SER A O 1
ATOM 653 N N . ASP A 1 82 ? -36.537 -5.184 15.256 1.00 88.31 82 ASP A N 1
ATOM 654 C CA . ASP A 1 82 ? -37.345 -6.292 15.798 1.00 88.31 82 ASP A CA 1
ATOM 655 C C . ASP A 1 82 ? -37.887 -7.245 14.711 1.00 88.31 82 ASP A C 1
ATOM 657 O O . ASP A 1 82 ? -38.275 -8.375 14.998 1.00 88.31 82 ASP A O 1
ATOM 661 N N . GLN A 1 83 ? -37.906 -6.795 13.451 1.00 91.06 83 GLN A N 1
ATOM 662 C CA . GLN A 1 83 ? -38.331 -7.575 12.285 1.00 91.06 83 GLN A CA 1
ATOM 663 C C . GLN A 1 83 ? -37.163 -8.255 11.552 1.00 91.06 83 GLN A C 1
ATOM 665 O O . GLN A 1 83 ? -37.388 -9.009 10.606 1.00 91.06 83 GLN A O 1
ATOM 670 N N . GLN A 1 84 ? -35.917 -7.988 11.953 1.00 90.81 84 GLN A N 1
ATOM 671 C CA . GLN A 1 84 ? -34.722 -8.575 11.356 1.00 90.81 84 GLN A CA 1
ATOM 672 C C . GLN A 1 84 ? -34.172 -9.686 12.246 1.00 90.81 84 GLN A C 1
ATOM 674 O O . GLN A 1 84 ? -33.819 -9.463 13.400 1.00 90.81 84 GLN A O 1
ATOM 679 N N . GLN A 1 85 ? -34.030 -10.877 11.672 1.00 87.69 85 GLN A N 1
ATOM 680 C CA . GLN A 1 85 ? -33.254 -11.961 12.262 1.00 87.69 85 GLN A CA 1
ATOM 681 C C . GLN A 1 85 ? -32.103 -12.288 11.323 1.00 87.69 85 GLN A C 1
ATOM 683 O O . GLN A 1 85 ? -32.326 -12.684 10.179 1.00 87.69 85 GLN A O 1
ATOM 688 N N . PHE A 1 86 ? -30.873 -12.103 11.794 1.00 90.12 86 PHE A N 1
ATOM 689 C CA . PHE A 1 86 ? -29.694 -12.409 10.997 1.00 90.12 86 PHE A CA 1
ATOM 690 C C . PHE A 1 86 ? -29.140 -13.785 11.349 1.00 90.12 86 PHE A C 1
ATOM 692 O O . PHE A 1 86 ? -28.953 -14.129 12.515 1.00 90.12 86 PHE A O 1
ATOM 699 N N . THR A 1 87 ? -28.829 -14.558 10.314 1.00 82.62 87 THR A N 1
ATOM 700 C CA . THR A 1 87 ? -28.076 -15.809 10.410 1.00 82.62 87 THR A CA 1
ATOM 701 C C . THR A 1 87 ? -26.598 -15.523 10.156 1.00 82.62 87 THR A C 1
ATOM 703 O O . THR A 1 87 ? -26.269 -14.884 9.160 1.00 82.62 87 THR A O 1
ATOM 706 N N . GLY A 1 88 ? -25.703 -15.991 11.025 1.00 81.62 88 GLY A N 1
ATOM 707 C CA . GLY A 1 88 ? -24.256 -15.800 10.881 1.00 81.62 88 GLY A CA 1
ATOM 708 C C . GLY A 1 88 ? -23.557 -15.535 12.217 1.00 81.62 88 GLY A C 1
ATOM 709 O O . GLY A 1 88 ? -24.222 -15.495 13.259 1.00 81.62 88 GLY A O 1
ATOM 710 N N . PRO A 1 89 ? -22.224 -15.355 12.208 1.00 86.81 89 PRO A N 1
ATOM 711 C CA . PRO A 1 89 ? -21.482 -14.954 13.398 1.00 86.81 89 PRO A CA 1
ATOM 712 C C . PRO A 1 89 ? -22.075 -13.662 13.970 1.00 86.81 89 PRO A C 1
ATOM 714 O O . PRO A 1 89 ? -22.420 -12.756 13.217 1.00 86.81 89 PRO A O 1
ATOM 717 N N . ASN A 1 90 ? -22.245 -13.595 15.294 1.00 91.69 90 ASN A N 1
ATOM 718 C CA . ASN A 1 90 ? -22.722 -12.398 16.002 1.00 91.69 90 ASN A CA 1
ATOM 719 C C . ASN A 1 90 ? -23.998 -11.749 15.408 1.00 91.69 90 ASN A C 1
ATOM 721 O O . ASN A 1 90 ? -24.165 -10.530 15.472 1.00 91.69 90 ASN A O 1
ATOM 725 N N . GLY A 1 91 ? -24.911 -12.549 14.834 1.00 85.81 91 GLY A N 1
ATOM 726 C CA . GLY A 1 91 ? -26.077 -12.059 14.083 1.00 85.81 91 GLY A CA 1
ATOM 727 C C . GLY A 1 91 ? -26.965 -11.069 14.842 1.00 85.81 91 GLY A C 1
ATOM 728 O O . GLY A 1 91 ? -27.415 -10.083 14.270 1.00 85.81 91 GLY A O 1
ATOM 729 N N . ASN A 1 92 ? -27.150 -11.267 16.147 1.00 84.62 92 ASN A N 1
ATOM 730 C CA . ASN A 1 92 ? -27.994 -10.402 16.981 1.00 84.62 92 ASN A CA 1
ATOM 731 C C . ASN A 1 92 ? -27.193 -9.419 17.847 1.00 84.62 92 ASN A C 1
ATOM 733 O O . ASN A 1 92 ? -27.744 -8.772 18.740 1.00 84.62 92 ASN A O 1
ATOM 737 N N . THR A 1 93 ? -25.887 -9.300 17.614 1.00 93.31 93 THR A N 1
ATOM 738 C CA . THR A 1 93 ? -25.037 -8.397 18.385 1.00 93.31 93 THR A CA 1
ATOM 739 C C . THR A 1 93 ? -25.297 -6.963 17.941 1.00 93.31 93 THR A C 1
ATOM 741 O O . THR A 1 93 ? -25.060 -6.587 16.793 1.00 93.31 93 THR A O 1
ATOM 744 N N . THR A 1 94 ? -25.779 -6.135 18.869 1.00 95.81 94 THR A N 1
ATOM 745 C CA . THR A 1 94 ? -25.766 -4.681 18.676 1.00 95.81 94 THR A CA 1
ATOM 746 C C . THR A 1 94 ? -24.318 -4.229 18.610 1.00 95.81 94 THR A C 1
ATOM 748 O O . THR A 1 94 ? -23.530 -4.614 19.463 1.00 95.81 94 THR A O 1
ATOM 751 N N . VAL A 1 95 ? -23.965 -3.416 17.619 1.00 97.81 95 VAL A N 1
ATOM 752 C CA . VAL A 1 95 ? -22.629 -2.835 17.497 1.00 97.81 95 VAL A CA 1
ATOM 753 C C . VAL A 1 95 ? -22.677 -1.383 17.937 1.00 97.81 95 VAL A C 1
ATOM 755 O O . VAL A 1 95 ? -23.520 -0.601 17.487 1.00 97.81 95 VAL A O 1
ATOM 758 N N . TRP A 1 96 ? -21.771 -1.018 18.837 1.00 98.50 96 TRP A N 1
ATOM 759 C CA . TRP A 1 96 ? -21.694 0.316 19.405 1.00 98.50 96 TRP A CA 1
ATOM 760 C C . TRP A 1 96 ? -20.554 1.099 18.763 1.00 98.50 96 TRP A C 1
ATOM 762 O O . TRP A 1 96 ? -19.417 0.655 18.772 1.00 98.50 96 TRP A O 1
ATOM 772 N N . MET A 1 97 ? -20.839 2.258 18.185 1.00 98.19 97 MET A N 1
ATOM 773 C CA . MET A 1 97 ? -19.855 3.081 17.492 1.00 98.19 97 MET A CA 1
ATOM 774 C C . MET A 1 97 ? -19.709 4.421 18.197 1.00 98.19 97 MET A C 1
ATOM 776 O O . MET A 1 97 ? -20.688 5.101 18.507 1.00 98.19 97 MET A O 1
ATOM 780 N N . LEU A 1 98 ? -18.458 4.791 18.417 1.00 98.31 98 LEU A N 1
ATOM 781 C CA . LEU A 1 98 ? -18.040 6.050 19.001 1.00 98.31 98 LEU A CA 1
ATOM 782 C C . LEU A 1 98 ? -17.183 6.771 17.968 1.00 98.31 98 LEU A C 1
ATOM 784 O O . LEU A 1 98 ? -16.264 6.164 17.422 1.00 98.31 98 LEU A O 1
ATOM 788 N N . TYR A 1 99 ? -17.446 8.041 17.686 1.00 97.62 99 TYR A N 1
ATOM 789 C CA . TYR A 1 99 ? -16.613 8.805 16.755 1.00 97.62 99 TYR A CA 1
ATOM 790 C C . TYR A 1 99 ? -16.490 10.263 17.171 1.00 97.62 99 TYR A C 1
ATOM 792 O O . TYR A 1 99 ? -17.368 10.819 17.833 1.00 97.62 99 TYR A O 1
ATOM 800 N N . SER A 1 100 ? -15.369 10.866 16.787 1.00 97.62 100 SER A N 1
ATOM 801 C CA . SER A 1 100 ? -15.051 12.268 17.019 1.00 97.62 100 SER A CA 1
ATOM 802 C C . SER A 1 100 ? -14.569 12.898 15.721 1.00 97.62 100 SER A C 1
ATOM 804 O O . SER A 1 100 ? -13.793 12.294 14.987 1.00 97.62 100 SER A O 1
ATOM 806 N N . ASN A 1 101 ? -15.005 14.124 15.444 1.00 96.25 101 ASN A N 1
ATOM 807 C CA . ASN A 1 101 ? -14.499 14.922 14.322 1.00 96.25 101 ASN A CA 1
ATOM 808 C C . ASN A 1 101 ? -13.529 16.026 14.783 1.00 96.25 101 ASN A C 1
ATOM 810 O O . ASN A 1 101 ? -13.221 16.941 14.020 1.00 96.25 101 ASN A O 1
ATOM 814 N N . LEU A 1 102 ? -13.045 15.952 16.027 1.00 95.75 102 LEU A N 1
ATOM 815 C CA . LEU A 1 102 ? -12.002 16.846 16.522 1.00 95.75 102 LEU A CA 1
ATOM 816 C C . LEU A 1 102 ? -10.669 16.519 15.848 1.00 95.75 102 LEU A C 1
ATOM 818 O O . LEU A 1 102 ? -10.304 15.357 15.721 1.00 95.75 102 LEU A O 1
ATOM 822 N N . ASN A 1 103 ? -9.909 17.540 15.459 1.00 93.38 103 ASN A N 1
ATOM 823 C CA . ASN A 1 103 ? -8.590 17.381 14.836 1.00 93.38 103 ASN A CA 1
ATOM 824 C C . ASN A 1 103 ? -7.449 17.150 15.847 1.00 93.38 103 ASN A C 1
ATOM 826 O O . ASN A 1 103 ? -6.281 17.161 15.468 1.00 93.38 103 ASN A O 1
ATOM 830 N N . THR A 1 104 ? -7.778 16.956 17.123 1.00 94.94 104 THR A N 1
ATOM 831 C CA . THR A 1 104 ? -6.840 16.683 18.212 1.00 94.94 104 THR A CA 1
ATOM 832 C C . THR A 1 104 ? -7.307 15.480 19.017 1.00 94.94 104 THR A C 1
ATOM 834 O O . THR A 1 104 ? -8.508 15.226 19.143 1.00 94.94 104 THR A O 1
ATOM 837 N N . THR A 1 105 ? -6.351 14.744 19.585 1.00 96.62 105 THR A N 1
ATOM 838 C CA . THR A 1 105 ? -6.654 13.681 20.545 1.00 96.62 105 THR A CA 1
ATOM 839 C C . THR A 1 105 ? -7.278 14.287 21.799 1.00 96.62 105 THR A C 1
ATOM 841 O O . THR A 1 105 ? -6.759 15.262 22.349 1.00 96.62 105 THR A O 1
ATOM 844 N N . LYS A 1 106 ? -8.393 13.715 22.259 1.00 97.31 106 LYS A N 1
ATOM 845 C CA . LYS A 1 106 ? -9.133 14.199 23.428 1.00 97.31 106 LYS A CA 1
ATOM 846 C C . LYS A 1 106 ? -9.710 13.044 24.239 1.00 97.31 106 LYS A C 1
ATOM 848 O O . LYS A 1 106 ? -10.310 12.125 23.682 1.00 97.31 106 LYS A O 1
ATOM 853 N N . THR A 1 107 ? -9.580 13.140 25.558 1.00 98.00 107 THR A N 1
ATOM 854 C CA . THR A 1 107 ? -10.276 12.269 26.511 1.00 98.00 107 THR A CA 1
ATOM 855 C C . THR A 1 107 ? -11.638 12.860 26.857 1.00 98.00 107 THR A C 1
ATOM 857 O O . THR A 1 107 ? -11.753 14.043 27.184 1.00 98.00 107 THR A O 1
ATOM 860 N N . PHE A 1 108 ? -12.673 12.034 26.756 1.00 96.62 108 PHE A N 1
ATOM 861 C CA . PHE A 1 108 ? -14.047 12.357 27.115 1.00 96.62 108 PHE A CA 1
ATOM 862 C C . PHE A 1 108 ? -14.406 11.621 28.399 1.00 96.62 108 PHE A C 1
ATOM 864 O O . PHE A 1 108 ? -14.407 10.393 28.407 1.00 96.62 108 PHE A O 1
ATOM 871 N N . GLU A 1 109 ? -14.707 12.369 29.461 1.00 96.50 109 GLU A N 1
ATOM 872 C CA . GLU A 1 109 ? -14.977 11.821 30.791 1.00 96.50 109 GLU A CA 1
ATOM 873 C C . GLU A 1 109 ? -16.320 12.315 31.316 1.00 96.50 109 GLU A C 1
ATOM 875 O O . GLU A 1 109 ? -16.576 13.520 31.347 1.00 96.50 109 GLU A O 1
ATOM 880 N N . PHE A 1 110 ? -17.177 11.383 31.732 1.00 94.31 110 PHE A N 1
ATOM 881 C CA . PHE A 1 110 ? -18.517 11.690 32.222 1.00 94.31 110 PHE A CA 1
ATOM 882 C C . PHE A 1 110 ? -18.915 10.768 33.376 1.00 94.31 110 PHE A C 1
ATOM 884 O O . PHE A 1 110 ? -18.778 9.547 33.305 1.00 94.31 110 PHE A O 1
ATOM 891 N N . ASP A 1 111 ? -19.469 11.355 34.437 1.00 92.81 111 ASP A N 1
ATOM 892 C CA . ASP A 1 111 ? -19.985 10.610 35.585 1.00 92.81 111 ASP A CA 1
ATOM 893 C C . ASP A 1 111 ? -21.303 9.894 35.230 1.00 92.81 111 ASP A C 1
ATOM 895 O O . ASP A 1 111 ? -22.297 10.530 34.863 1.00 92.81 111 ASP A O 1
ATOM 899 N N . CYS A 1 112 ? -21.322 8.570 35.410 1.00 93.00 112 CYS A N 1
ATOM 900 C CA . CYS A 1 112 ? -22.467 7.677 35.201 1.00 93.00 112 CYS A CA 1
ATOM 901 C C . CYS A 1 112 ? -23.696 7.986 36.065 1.00 93.00 112 CYS A C 1
ATOM 903 O O . CYS A 1 112 ? -24.788 7.472 35.804 1.00 93.00 112 CYS A O 1
ATOM 905 N N . GLY A 1 113 ? -23.529 8.794 37.113 1.00 90.19 113 GLY A N 1
ATOM 906 C CA . GLY A 1 113 ? -24.603 9.281 37.970 1.00 90.19 113 GLY A CA 1
ATOM 907 C C . GLY A 1 113 ? -25.309 10.543 37.465 1.00 90.19 113 GLY A C 1
ATOM 908 O O . GLY A 1 113 ? -26.271 10.960 38.118 1.00 90.19 113 GLY A O 1
ATOM 909 N N . THR A 1 114 ? -24.847 11.144 36.362 1.00 88.19 114 THR A N 1
ATOM 910 C CA . THR A 1 114 ? -25.345 12.417 35.802 1.00 88.19 114 THR A CA 1
ATOM 911 C C . THR A 1 114 ? -26.095 12.214 34.482 1.00 88.19 114 THR A C 1
ATOM 913 O O . THR A 1 114 ? -26.191 11.100 33.985 1.00 88.19 114 THR A O 1
ATOM 916 N N . GLN A 1 115 ? -26.652 13.282 33.896 1.00 85.25 115 GLN A N 1
ATOM 917 C CA . GLN A 1 115 ? -27.399 13.202 32.630 1.00 85.25 115 GLN A CA 1
ATOM 918 C C . GLN A 1 115 ? -26.511 13.040 31.384 1.00 85.25 115 GLN A C 1
ATOM 920 O O . GLN A 1 115 ? -26.976 12.489 30.394 1.00 85.25 115 GLN A O 1
ATOM 925 N N . LEU A 1 116 ? -25.248 13.481 31.429 1.00 88.50 116 LEU A N 1
ATOM 926 C CA . LEU A 1 116 ? -24.328 13.484 30.278 1.00 88.50 116 LEU A CA 1
ATOM 927 C C . LEU A 1 116 ? -23.451 12.228 30.188 1.00 88.50 116 LEU A C 1
ATOM 929 O O . LEU A 1 116 ? -22.456 12.217 29.473 1.00 88.50 116 LEU A O 1
ATOM 933 N N . TRP A 1 117 ? -23.778 11.178 30.928 1.00 93.88 117 TRP A N 1
ATOM 934 C CA . TRP A 1 117 ? -23.044 9.920 30.909 1.00 93.88 117 TRP A CA 1
ATOM 935 C C . TRP A 1 117 ? -23.049 9.241 29.530 1.00 93.88 117 TRP A C 1
ATOM 937 O O . TRP A 1 117 ? -24.036 9.293 28.791 1.00 93.88 117 TRP A O 1
ATOM 947 N N . ILE A 1 118 ? -21.957 8.548 29.188 1.00 96.25 118 ILE A N 1
ATOM 948 C CA . ILE A 1 118 ? -21.862 7.826 27.915 1.00 96.25 118 ILE A CA 1
ATOM 949 C C . ILE A 1 118 ? -22.635 6.506 28.019 1.00 96.25 118 ILE A C 1
ATOM 951 O O . ILE A 1 118 ? -22.126 5.493 28.501 1.00 96.25 118 ILE A O 1
ATOM 955 N N . SER A 1 119 ? -23.879 6.536 27.549 1.00 95.31 119 SER A N 1
ATOM 956 C CA . SER A 1 119 ? -24.804 5.403 27.566 1.00 95.31 119 SER A CA 1
ATOM 957 C C . SER A 1 119 ? -24.412 4.309 26.570 1.00 95.31 119 SER A C 1
ATOM 959 O O . SER A 1 119 ? -24.388 4.538 25.356 1.00 95.31 119 SER A O 1
ATOM 961 N N . ALA A 1 120 ? -24.131 3.109 27.084 1.00 96.06 120 ALA A N 1
ATOM 962 C CA . ALA A 1 120 ? -23.879 1.914 26.289 1.00 96.06 120 ALA A CA 1
ATOM 963 C C . ALA A 1 120 ? -25.196 1.178 25.958 1.00 96.06 120 ALA A C 1
ATOM 965 O O . ALA A 1 120 ? -26.171 1.230 26.720 1.00 96.06 120 ALA A O 1
ATOM 966 N N . PRO A 1 121 ? -25.246 0.423 24.846 1.00 95.69 121 PRO A N 1
ATOM 967 C CA . PRO A 1 121 ? -26.413 -0.389 24.501 1.00 95.69 121 PRO A CA 1
ATOM 968 C C . PRO A 1 121 ? -26.555 -1.669 25.328 1.00 95.69 121 PRO A C 1
ATOM 970 O O . PRO A 1 121 ? -27.461 -2.440 25.051 1.00 95.69 121 PRO A O 1
ATOM 973 N N . TYR A 1 122 ? -25.697 -1.904 26.320 1.00 96.31 122 TYR A N 1
ATOM 974 C CA . TYR A 1 122 ? -25.654 -3.145 27.092 1.00 96.31 122 TYR A CA 1
ATOM 975 C C . TYR A 1 122 ? -25.932 -2.883 28.581 1.00 96.31 122 TYR A C 1
ATOM 977 O O . TYR A 1 122 ? -25.728 -1.755 29.044 1.00 96.31 122 TYR A O 1
ATOM 985 N N . PRO A 1 123 ? -26.387 -3.881 29.357 1.00 96.31 123 PRO A N 1
ATOM 986 C CA . PRO A 1 123 ? -26.429 -3.775 30.812 1.00 96.31 123 PRO A CA 1
ATOM 987 C C . PRO A 1 123 ? -25.015 -3.806 31.412 1.00 96.31 123 PRO A C 1
ATOM 989 O O . PRO A 1 123 ? -24.084 -4.328 30.803 1.00 96.31 123 PRO A O 1
ATOM 992 N N . ALA A 1 124 ? -24.861 -3.267 32.620 1.00 94.38 124 ALA A N 1
ATOM 993 C CA . ALA A 1 124 ? -23.668 -3.448 33.446 1.00 94.38 124 ALA A CA 1
ATOM 994 C C . ALA A 1 124 ? -23.914 -4.474 34.573 1.00 94.38 124 ALA A C 1
ATOM 996 O O . ALA A 1 124 ? -25.059 -4.617 35.020 1.00 94.38 124 ALA A O 1
ATOM 997 N N . PRO A 1 125 ? -22.855 -5.134 35.086 1.00 94.12 125 PRO A N 1
ATOM 998 C CA . PRO A 1 125 ? -21.460 -5.040 34.641 1.00 94.12 125 PRO A CA 1
ATOM 999 C C . PRO A 1 125 ? -21.226 -5.808 33.333 1.00 94.12 125 PRO A C 1
ATOM 1001 O O . PRO A 1 125 ? -21.741 -6.907 33.153 1.00 94.12 125 PRO A O 1
ATOM 1004 N N . LEU A 1 126 ? -20.441 -5.228 32.425 1.00 97.38 126 LEU A N 1
ATOM 1005 C CA . LEU A 1 126 ? -20.039 -5.883 31.181 1.00 97.38 126 LEU A CA 1
ATOM 1006 C C . LEU A 1 126 ? -18.709 -5.313 30.693 1.00 97.38 126 LEU A C 1
ATOM 1008 O O . LEU A 1 126 ? -18.457 -4.114 30.812 1.00 97.38 126 LEU A O 1
ATOM 1012 N N . THR A 1 127 ? -17.884 -6.165 30.100 1.00 98.38 127 THR A N 1
ATOM 1013 C CA . THR A 1 127 ? -16.667 -5.753 29.407 1.00 98.38 127 THR A CA 1
ATOM 1014 C C . THR A 1 127 ? -16.940 -5.671 27.909 1.00 98.38 127 THR A C 1
ATOM 1016 O O . THR A 1 127 ? -17.476 -6.606 27.313 1.00 98.38 127 THR A O 1
ATOM 1019 N N . VAL A 1 128 ? -16.568 -4.553 27.293 1.00 98.50 128 VAL A N 1
ATOM 1020 C CA . VAL A 1 128 ? -16.638 -4.349 25.842 1.00 98.50 128 VAL A CA 1
ATOM 1021 C C . VAL A 1 128 ? -15.241 -4.197 25.265 1.00 98.50 128 VAL A C 1
ATOM 1023 O O . VAL A 1 128 ? -14.332 -3.712 25.938 1.00 98.50 128 VAL A O 1
ATOM 1026 N N . ARG A 1 129 ? -15.068 -4.586 24.005 1.00 98.56 129 ARG A N 1
ATOM 1027 C CA . ARG A 1 129 ? -13.786 -4.514 23.309 1.00 98.56 129 ARG A CA 1
ATOM 1028 C C . ARG A 1 129 ? -13.929 -3.848 21.952 1.00 98.56 129 ARG A C 1
ATOM 1030 O O . ARG A 1 129 ? -14.901 -4.082 21.232 1.00 98.56 129 ARG A O 1
ATOM 1037 N N . ASN A 1 130 ? -12.953 -3.010 21.622 1.00 98.25 130 ASN A N 1
ATOM 1038 C CA . ASN A 1 130 ? -12.858 -2.335 20.341 1.00 98.25 130 ASN A CA 1
ATOM 1039 C C . ASN A 1 130 ? -12.500 -3.338 19.239 1.00 98.25 130 ASN A C 1
ATOM 1041 O O . ASN A 1 130 ? -11.571 -4.133 19.368 1.00 98.25 130 ASN A O 1
ATOM 1045 N N . LEU A 1 131 ? -13.260 -3.300 18.154 1.00 97.81 131 LEU A N 1
ATOM 1046 C CA . LEU A 1 131 ? -13.046 -4.057 16.929 1.00 97.81 131 LEU A CA 1
ATOM 1047 C C . LEU A 1 131 ? -12.035 -3.375 16.015 1.00 97.81 131 LEU A C 1
ATOM 1049 O O . LEU A 1 131 ? -11.615 -3.985 15.044 1.00 97.81 131 LEU A O 1
ATOM 1053 N N . ILE A 1 132 ? -11.648 -2.133 16.300 1.00 96.56 132 ILE A N 1
ATOM 1054 C CA . ILE A 1 132 ? -10.639 -1.376 15.558 1.00 96.56 132 ILE A CA 1
ATOM 1055 C C . ILE A 1 132 ? -9.362 -1.301 16.395 1.00 96.56 132 ILE A C 1
ATOM 1057 O O . ILE A 1 132 ? -9.437 -1.186 17.622 1.00 96.56 132 ILE A O 1
ATOM 1061 N N . TYR A 1 133 ? -8.197 -1.375 15.746 1.00 95.81 133 TYR A N 1
ATOM 1062 C CA . TYR A 1 133 ? -6.904 -1.219 16.413 1.00 95.81 133 TYR A CA 1
ATOM 1063 C C . TYR A 1 133 ? -6.882 0.106 17.213 1.00 95.81 133 TYR A C 1
ATOM 1065 O O . TYR A 1 133 ? -7.417 1.102 16.717 1.00 95.81 133 TYR A O 1
ATOM 1073 N N . PRO A 1 134 ? -6.338 0.142 18.448 1.00 95.12 134 PRO A N 1
ATOM 1074 C CA . PRO A 1 134 ? -5.545 -0.893 19.130 1.00 95.12 134 PRO A CA 1
ATOM 1075 C C . PRO A 1 134 ? -6.345 -1.934 19.940 1.00 95.12 134 PRO A C 1
ATOM 1077 O O . PRO A 1 134 ? -5.796 -2.584 20.827 1.00 95.12 134 PRO A O 1
ATOM 1080 N N . TYR A 1 135 ? -7.628 -2.144 19.630 1.00 96.31 135 TYR A N 1
ATOM 1081 C CA . TYR A 1 135 ? -8.473 -3.197 20.219 1.00 96.31 135 TYR A CA 1
ATOM 1082 C C . TYR A 1 135 ? -8.647 -3.103 21.742 1.00 96.31 135 TYR A C 1
ATOM 1084 O O . TYR A 1 135 ? -8.728 -4.121 22.440 1.00 96.31 135 TYR A O 1
ATOM 1092 N N . GLU A 1 136 ? -8.702 -1.871 22.247 1.00 96.81 136 GLU A N 1
ATOM 1093 C CA . GLU A 1 136 ? -8.843 -1.555 23.669 1.00 96.81 136 GLU A CA 1
ATOM 1094 C C . GLU A 1 136 ? -10.056 -2.238 24.297 1.00 96.81 136 GLU A C 1
ATOM 1096 O O . GLU A 1 136 ? -11.090 -2.447 23.659 1.00 96.81 136 GLU A O 1
ATOM 1101 N N . THR A 1 137 ? -9.933 -2.547 25.583 1.00 98.12 137 THR A N 1
ATOM 1102 C CA . THR A 1 137 ? -10.995 -3.151 26.384 1.00 98.12 137 THR A CA 1
ATOM 1103 C C . THR A 1 137 ? -11.458 -2.158 27.441 1.00 98.12 137 THR A C 1
ATOM 1105 O O . THR A 1 137 ? -10.635 -1.522 28.096 1.00 98.12 137 THR A O 1
ATOM 1108 N N . TYR A 1 138 ? -12.771 -2.043 27.618 1.00 98.19 138 TYR A N 1
ATOM 1109 C CA . TYR A 1 138 ? -13.392 -1.141 28.581 1.00 98.19 138 TYR A CA 1
ATOM 1110 C C . TYR A 1 138 ? -14.376 -1.903 29.460 1.00 98.19 138 TYR A C 1
ATOM 1112 O O . TYR A 1 138 ? -15.169 -2.709 28.974 1.00 98.19 138 TYR A O 1
ATOM 1120 N N . ASN A 1 139 ? -14.365 -1.601 30.754 1.00 98.06 139 ASN A N 1
ATOM 1121 C CA . ASN A 1 139 ? -15.363 -2.102 31.691 1.00 98.06 139 ASN A CA 1
ATOM 1122 C C . ASN A 1 139 ? -16.484 -1.073 31.828 1.00 98.06 139 ASN A C 1
ATOM 1124 O O . ASN A 1 139 ? -16.223 0.100 32.095 1.00 98.06 139 ASN A O 1
ATOM 1128 N N . LEU A 1 140 ? -17.727 -1.509 31.643 1.00 97.50 140 LEU A N 1
ATOM 1129 C CA . LEU A 1 140 ? -18.899 -0.657 31.784 1.00 97.50 140 LEU A CA 1
ATOM 1130 C C . LEU A 1 140 ? -19.340 -0.595 33.246 1.00 97.50 140 LEU A C 1
ATOM 1132 O O . LEU A 1 140 ? -19.658 -1.617 33.858 1.00 97.50 140 LEU A O 1
ATOM 1136 N N . ALA A 1 141 ? -19.411 0.621 33.781 1.00 95.00 141 ALA A N 1
ATOM 1137 C CA . ALA A 1 141 ? -19.991 0.892 35.088 1.00 95.00 141 ALA A CA 1
ATOM 1138 C C . ALA A 1 141 ? -21.527 0.887 35.015 1.00 95.00 141 ALA A C 1
ATOM 1140 O O . ALA A 1 141 ? -22.117 1.103 33.956 1.00 95.00 141 ALA A O 1
ATOM 1141 N N . GLY A 1 142 ? -22.197 0.668 36.146 1.00 92.56 142 GLY A N 1
ATOM 1142 C CA . GLY A 1 142 ? -23.646 0.843 36.238 1.00 92.56 142 GLY A CA 1
ATOM 1143 C C . GLY A 1 142 ? -24.028 2.322 36.222 1.00 92.56 142 GLY A C 1
ATOM 1144 O O . GLY A 1 142 ? -23.469 3.116 36.975 1.00 92.56 142 GLY A O 1
ATOM 1145 N N . SER A 1 143 ? -24.993 2.697 35.385 1.00 92.69 143 SER A N 1
ATOM 1146 C CA . SER A 1 143 ? -25.689 3.980 35.531 1.00 92.69 143 SER A CA 1
ATOM 1147 C C . SER A 1 143 ? -26.768 3.913 36.618 1.00 92.69 143 SER A C 1
ATOM 1149 O O . SER A 1 143 ? -26.990 2.876 37.242 1.00 92.69 143 SER A O 1
ATOM 1151 N N . LYS A 1 144 ? -27.497 5.016 36.811 1.00 90.12 144 LYS A N 1
ATOM 1152 C CA . LYS A 1 144 ? -28.737 5.045 37.609 1.00 90.12 144 LYS A CA 1
ATOM 1153 C C . LYS A 1 144 ? -29.993 4.711 36.787 1.00 90.12 144 LYS A C 1
ATOM 1155 O O . LYS A 1 144 ? -31.101 4.784 37.309 1.00 90.12 144 LYS A O 1
ATOM 1160 N N . SER A 1 145 ? -29.841 4.376 35.501 1.00 91.44 145 SER A N 1
ATOM 1161 C CA . SER A 1 145 ? -30.954 4.090 34.592 1.00 91.44 145 SER A CA 1
ATOM 1162 C C . SER A 1 145 ? -31.179 2.575 34.472 1.00 91.44 145 SER A C 1
ATOM 1164 O O . SER A 1 145 ? -30.256 1.870 34.056 1.00 91.44 145 SER A O 1
ATOM 1166 N N . PRO A 1 146 ? -32.362 2.040 34.834 1.00 92.00 146 PRO A N 1
ATOM 1167 C CA . PRO A 1 146 ? -32.668 0.616 34.683 1.00 92.00 146 PRO A CA 1
ATOM 1168 C C . PRO A 1 146 ? -32.646 0.224 33.200 1.00 92.00 146 PRO A C 1
ATOM 1170 O O . PRO A 1 146 ? -33.189 0.932 32.348 1.00 92.00 146 PRO A O 1
ATOM 1173 N N . TYR A 1 147 ? -32.017 -0.903 32.867 1.00 92.94 147 TYR A N 1
ATOM 1174 C CA . TYR A 1 147 ? -31.826 -1.308 31.473 1.00 92.94 147 TYR A CA 1
ATOM 1175 C C . TYR A 1 147 ? -33.154 -1.646 30.776 1.00 92.94 147 TYR A C 1
ATOM 1177 O O . TYR A 1 147 ? -33.357 -1.238 29.630 1.00 92.94 147 TYR A O 1
ATOM 1185 N N . TYR A 1 148 ? -34.068 -2.307 31.496 1.00 91.50 148 TYR A N 1
ATOM 1186 C CA . TYR A 1 148 ? -35.396 -2.714 31.018 1.00 91.50 148 TYR A CA 1
ATOM 1187 C C . TYR A 1 148 ? -36.505 -1.690 31.299 1.00 91.50 148 TYR A C 1
ATOM 1189 O O . TYR A 1 148 ? -37.675 -1.988 31.080 1.00 91.50 148 TYR A O 1
ATOM 1197 N N . LEU A 1 149 ? -36.153 -0.485 31.770 1.00 88.25 149 LEU A N 1
ATOM 1198 C CA . LEU A 1 149 ? -37.109 0.584 32.096 1.00 88.25 149 LEU A CA 1
ATOM 1199 C C . LEU A 1 149 ? -38.154 0.194 33.168 1.00 88.25 149 LEU A C 1
ATOM 1201 O O . LEU A 1 149 ? -39.224 0.787 33.239 1.00 88.25 149 LEU A O 1
ATOM 1205 N N . ASP A 1 150 ? -37.829 -0.767 34.034 1.00 89.56 150 ASP A N 1
ATOM 1206 C CA . ASP A 1 150 ? -38.706 -1.335 35.072 1.00 89.56 150 ASP A CA 1
ATOM 1207 C C . ASP A 1 150 ? -38.363 -0.861 36.500 1.00 89.56 150 ASP A C 1
ATOM 1209 O O . ASP A 1 150 ? -38.918 -1.346 37.488 1.00 89.56 150 ASP A O 1
ATOM 1213 N N . GLY A 1 151 ? -37.421 0.078 36.620 1.00 88.56 151 GLY A N 1
ATOM 1214 C CA . GLY A 1 151 ? -36.931 0.587 37.902 1.00 88.56 151 GLY A CA 1
ATOM 1215 C C . GLY A 1 151 ? -35.976 -0.356 38.640 1.00 88.56 151 GLY A C 1
ATOM 1216 O O . GLY A 1 151 ? -35.594 -0.042 39.767 1.00 88.56 151 GLY A O 1
ATOM 1217 N N . LYS A 1 152 ? -35.586 -1.494 38.049 1.00 90.12 152 LYS A N 1
ATOM 1218 C CA . LYS A 1 152 ? -34.765 -2.520 38.704 1.00 90.12 152 LYS A CA 1
ATOM 1219 C C . LYS A 1 152 ? -33.452 -2.765 37.961 1.00 90.12 152 LYS A C 1
ATOM 1221 O O . LYS A 1 152 ? -33.245 -2.345 36.824 1.00 90.12 152 LYS A O 1
ATOM 1226 N N . ALA A 1 153 ? -32.536 -3.438 38.651 1.00 88.44 153 ALA A N 1
ATOM 1227 C CA . ALA A 1 153 ? -31.327 -3.968 38.036 1.00 88.44 153 ALA A CA 1
ATOM 1228 C C . ALA A 1 153 ? -31.678 -5.062 36.994 1.00 88.44 153 ALA A C 1
ATOM 1230 O O . ALA A 1 153 ? -32.682 -5.754 37.171 1.00 88.44 153 ALA A O 1
ATOM 1231 N N . PRO A 1 154 ? -30.845 -5.274 35.956 1.00 93.56 154 PRO A N 1
ATOM 1232 C CA . PRO A 1 154 ? -29.564 -4.615 35.718 1.00 93.56 154 PRO A CA 1
ATOM 1233 C C . PRO A 1 154 ? -29.719 -3.166 35.249 1.00 93.56 154 PRO A C 1
ATOM 1235 O O . PRO A 1 154 ? -30.652 -2.810 34.531 1.00 93.56 154 PRO A O 1
ATOM 1238 N N . TYR A 1 155 ? -28.773 -2.322 35.651 1.00 94.06 155 TYR A N 1
ATOM 1239 C CA . TYR A 1 155 ? -28.694 -0.946 35.171 1.00 94.06 155 TYR A CA 1
ATOM 1240 C C . TYR A 1 155 ? -27.990 -0.897 33.817 1.00 94.06 155 TYR A C 1
ATOM 1242 O O . TYR A 1 155 ? -27.145 -1.737 33.500 1.00 94.06 155 TYR A O 1
ATOM 1250 N N . ARG A 1 156 ? -28.327 0.103 33.005 1.00 94.94 156 ARG A N 1
ATOM 1251 C CA . ARG A 1 156 ? -27.684 0.330 31.712 1.00 94.94 156 ARG A CA 1
ATOM 1252 C C . ARG A 1 156 ? -26.214 0.692 31.918 1.00 94.94 156 ARG A C 1
ATOM 1254 O O . ARG A 1 156 ? -25.892 1.491 32.801 1.00 94.94 156 ARG A O 1
ATOM 1261 N N . GLY A 1 157 ? -25.350 0.083 31.115 1.00 96.56 157 GLY A N 1
ATOM 1262 C CA . GLY A 1 157 ? -23.909 0.235 31.199 1.00 96.56 157 GLY A CA 1
ATOM 1263 C C . GLY A 1 157 ? -23.440 1.597 30.714 1.00 96.56 157 GLY A C 1
ATOM 1264 O O . GLY A 1 157 ? -23.974 2.143 29.753 1.00 96.56 157 GLY A O 1
ATOM 1265 N N . CYS A 1 158 ? -22.443 2.133 31.401 1.00 95.94 158 CYS A N 1
ATOM 1266 C CA . CYS A 1 158 ? -21.888 3.461 31.221 1.00 95.94 158 CYS A CA 1
ATOM 1267 C C . CYS A 1 158 ? -20.381 3.374 30.976 1.00 95.94 158 CYS A C 1
ATOM 1269 O O . CYS A 1 158 ? -19.673 2.681 31.712 1.00 95.94 158 CYS A O 1
ATOM 1271 N N . LEU A 1 159 ? -19.887 4.109 29.983 1.00 97.31 159 LEU A N 1
ATOM 1272 C CA . LEU A 1 159 ? -18.454 4.287 29.756 1.00 97.31 159 LEU A CA 1
ATOM 1273 C C . LEU A 1 159 ? -18.001 5.606 30.385 1.00 97.31 159 LEU A C 1
ATOM 1275 O O . LEU A 1 159 ? -18.343 6.679 29.901 1.00 97.31 159 LEU A O 1
ATOM 1279 N N . GLN A 1 160 ? -17.257 5.520 31.486 1.00 95.50 160 GLN A N 1
ATOM 1280 C CA . GLN A 1 160 ? -16.859 6.697 32.268 1.00 95.50 160 GLN A CA 1
ATOM 1281 C C . GLN A 1 160 ? -15.826 7.573 31.559 1.00 95.50 160 GLN A C 1
ATOM 1283 O O . GLN A 1 160 ? -15.869 8.790 31.703 1.00 95.50 160 GLN A O 1
ATOM 1288 N N . SER A 1 161 ? -14.893 6.960 30.828 1.00 96.62 161 SER A N 1
ATOM 1289 C CA . SER A 1 161 ? -13.799 7.657 30.153 1.00 96.62 161 SER A CA 1
ATOM 1290 C C . SER A 1 161 ? -13.439 6.951 28.848 1.00 96.62 161 SER A C 1
ATOM 1292 O O . SER A 1 161 ? -13.381 5.719 28.794 1.00 96.62 161 SER A O 1
ATOM 1294 N N . VAL A 1 162 ? -13.214 7.730 27.789 1.00 97.50 162 VAL A N 1
ATOM 1295 C CA . VAL A 1 162 ? -12.720 7.241 26.498 1.00 97.50 162 VAL A CA 1
ATOM 1296 C C . VAL A 1 162 ? -11.830 8.282 25.826 1.00 97.50 162 VAL A C 1
ATOM 1298 O O . VAL A 1 162 ? -12.216 9.438 25.655 1.00 97.50 162 VAL A O 1
ATOM 1301 N N . THR A 1 163 ? -10.636 7.864 25.410 1.00 97.62 163 THR A N 1
ATOM 1302 C CA . THR A 1 163 ? -9.717 8.699 24.626 1.00 97.62 163 THR A CA 1
ATOM 1303 C C . THR A 1 163 ? -9.935 8.459 23.141 1.00 97.62 163 THR A C 1
ATOM 1305 O O . THR A 1 163 ? -9.810 7.328 22.672 1.00 97.62 163 THR A O 1
ATOM 1308 N N . MET A 1 164 ? -10.248 9.518 22.398 1.00 97.25 164 MET A N 1
ATOM 1309 C CA . MET A 1 164 ? -10.400 9.486 20.945 1.00 97.25 164 MET A CA 1
ATOM 1310 C C . MET A 1 164 ? -9.209 10.181 20.295 1.00 97.25 164 MET A C 1
ATOM 1312 O O . MET A 1 164 ? -8.879 11.304 20.677 1.00 97.25 164 MET A O 1
ATOM 1316 N N . ASP A 1 165 ? -8.601 9.543 19.298 1.00 95.44 165 ASP A N 1
ATOM 1317 C CA . ASP A 1 165 ? -7.605 10.193 18.444 1.00 95.44 165 ASP A CA 1
ATOM 1318 C C . ASP A 1 165 ? -8.235 11.295 17.584 1.00 95.44 165 ASP A C 1
ATOM 1320 O O . ASP A 1 165 ? -9.460 11.372 17.431 1.00 95.44 165 ASP A O 1
ATOM 1324 N N . ALA A 1 166 ? -7.384 12.134 16.991 1.00 95.06 166 ALA A N 1
ATOM 1325 C CA . ALA A 1 166 ? -7.807 13.106 15.992 1.00 95.06 166 ALA A CA 1
ATOM 1326 C C . ALA A 1 166 ? -8.587 12.416 14.858 1.00 95.06 166 ALA A C 1
ATOM 1328 O O . ALA A 1 166 ? -8.087 11.485 14.228 1.00 95.06 166 ALA A O 1
ATOM 1329 N N . LEU A 1 167 ? -9.813 12.881 14.603 1.00 94.69 167 LEU A N 1
ATOM 1330 C CA . LEU A 1 167 ? -10.754 12.322 13.624 1.00 94.69 167 LEU A CA 1
ATOM 1331 C C . LEU A 1 167 ? -11.026 10.817 13.835 1.00 94.69 167 LEU A C 1
ATOM 1333 O O . LEU A 1 167 ? -11.335 10.085 12.893 1.00 94.69 167 LEU A O 1
ATOM 1337 N N . GLY A 1 168 ? -10.856 10.347 15.073 1.00 94.75 168 GLY A N 1
ATOM 1338 C CA . GLY A 1 168 ? -10.866 8.938 15.424 1.00 94.75 168 GLY A CA 1
ATOM 1339 C C . GLY A 1 168 ? -12.262 8.358 15.622 1.00 94.75 168 GLY A C 1
ATOM 1340 O O . GLY A 1 168 ? -13.247 9.048 15.900 1.00 94.75 168 GLY A O 1
ATOM 1341 N N . PHE A 1 169 ? -12.321 7.034 15.551 1.00 96.88 169 PHE A N 1
ATOM 1342 C CA . PHE A 1 169 ? -13.516 6.246 15.814 1.00 96.88 169 PHE A CA 1
ATOM 1343 C C . PHE A 1 169 ? -13.149 4.950 16.543 1.00 96.88 169 PHE A C 1
ATOM 1345 O O . PHE A 1 169 ? -12.040 4.434 16.416 1.00 96.88 169 PHE A O 1
ATOM 1352 N N . LYS A 1 170 ? -14.100 4.417 17.305 1.00 97.94 170 LYS A N 1
ATOM 1353 C CA . LYS A 1 170 ? -14.026 3.115 17.972 1.00 97.94 170 LYS A CA 1
ATOM 1354 C C . LYS A 1 170 ? -15.321 2.359 17.719 1.00 97.94 170 LYS A C 1
ATOM 1356 O O . LYS A 1 170 ? -16.392 2.959 17.626 1.00 97.94 170 LYS A O 1
ATOM 1361 N N . VAL A 1 171 ? -15.225 1.040 17.625 1.00 98.00 171 VAL A N 1
ATOM 1362 C CA . VAL A 1 171 ? -16.370 0.160 17.375 1.00 98.00 171 VAL A CA 1
ATOM 1363 C C . VAL A 1 171 ? -16.364 -0.922 18.444 1.00 98.00 171 VAL A C 1
ATOM 1365 O O . VAL A 1 171 ? -15.525 -1.807 18.421 1.00 98.00 171 VAL A O 1
ATOM 1368 N N . LEU A 1 172 ? -17.262 -0.831 19.412 1.00 98.50 172 LEU A N 1
ATOM 1369 C CA . LEU A 1 172 ? -17.297 -1.639 20.621 1.00 98.50 172 LEU A CA 1
ATOM 1370 C C . LEU A 1 172 ? -18.394 -2.710 20.548 1.00 98.50 172 LEU A C 1
ATOM 1372 O O . LEU 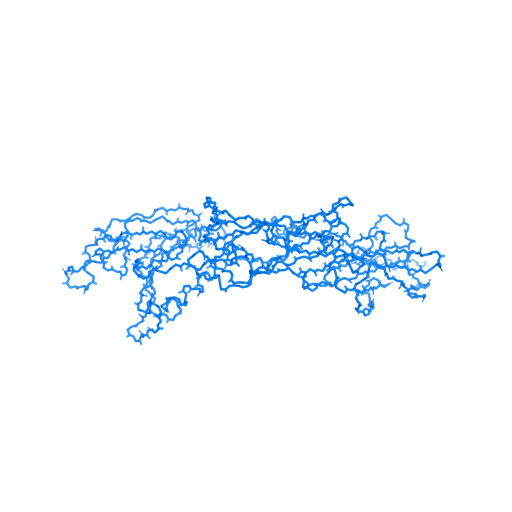A 1 172 ? -19.553 -2.432 20.224 1.00 98.50 172 LEU A O 1
ATOM 1376 N N . VAL A 1 173 ? -18.039 -3.927 20.943 1.00 98.44 173 VAL A N 1
ATOM 1377 C CA . VAL A 1 173 ? -18.963 -5.054 21.166 1.00 98.44 173 VAL A CA 1
ATOM 1378 C C . VAL A 1 173 ? -18.679 -5.691 22.526 1.00 98.44 173 VAL A C 1
ATOM 1380 O O . VAL A 1 173 ? -17.598 -5.448 23.071 1.00 98.44 173 VAL A O 1
ATOM 1383 N N . PRO A 1 174 ? -19.594 -6.488 23.109 1.00 98.00 174 PRO A N 1
ATOM 1384 C CA . PRO A 1 174 ? -19.271 -7.292 24.286 1.00 98.00 174 PRO A CA 1
ATOM 1385 C C . PRO A 1 174 ? -18.030 -8.151 24.020 1.00 98.00 174 PRO A C 1
ATOM 1387 O O . PRO A 1 174 ? -17.867 -8.661 22.911 1.00 98.00 174 PRO A O 1
ATOM 1390 N N . ALA A 1 175 ? -17.150 -8.305 25.010 1.00 97.81 175 ALA A N 1
ATOM 1391 C CA . ALA A 1 175 ? -15.881 -9.018 24.838 1.00 97.81 175 ALA A CA 1
ATOM 1392 C C . ALA A 1 175 ? -16.074 -10.465 24.346 1.00 97.81 175 ALA A C 1
ATOM 1394 O O . ALA A 1 175 ? -15.317 -10.917 23.493 1.00 97.81 175 ALA A O 1
ATOM 1395 N N . ASP A 1 176 ? -17.139 -11.136 24.792 1.00 96.19 176 ASP A N 1
ATOM 1396 C CA . ASP A 1 176 ? -17.496 -12.499 24.372 1.00 96.19 176 ASP A CA 1
ATOM 1397 C C . ASP A 1 176 ? -17.933 -12.590 22.898 1.00 96.19 176 ASP A C 1
ATOM 1399 O O . ASP A 1 176 ? -17.914 -13.664 22.302 1.00 96.19 176 ASP A O 1
ATOM 1403 N N . ASN A 1 177 ? -18.319 -11.463 22.292 1.00 96.50 177 ASN A N 1
ATOM 1404 C CA . ASN A 1 177 ? -18.665 -11.357 20.874 1.00 96.50 177 ASN A CA 1
ATOM 1405 C C . ASN A 1 177 ? -17.508 -10.834 20.017 1.00 96.50 177 ASN A C 1
ATOM 1407 O O . ASN A 1 177 ? -17.679 -10.671 18.808 1.00 96.50 177 ASN A O 1
ATOM 1411 N N . TRP A 1 178 ? -16.362 -10.498 20.612 1.00 97.06 178 TRP A N 1
ATOM 1412 C CA . TRP A 1 178 ? -15.229 -9.943 19.880 1.00 97.06 178 TRP A CA 1
ATOM 1413 C C . TRP A 1 178 ? -14.566 -11.015 19.011 1.00 97.06 178 TRP A C 1
ATOM 1415 O O . TRP A 1 178 ? -14.270 -12.114 19.474 1.00 97.06 178 TRP A O 1
ATOM 1425 N N . VAL A 1 179 ? -14.297 -10.674 17.754 1.00 93.94 179 VAL A N 1
ATOM 1426 C CA . VAL A 1 179 ? -13.573 -11.532 16.809 1.00 93.94 179 VAL A CA 1
ATOM 1427 C C . VAL A 1 179 ? -12.194 -10.951 16.533 1.00 93.94 179 VAL A C 1
ATOM 1429 O O . VAL A 1 179 ? -12.035 -9.733 16.421 1.00 93.94 179 VAL A O 1
ATOM 1432 N N . ALA A 1 180 ? -11.196 -11.826 16.416 1.00 91.44 180 ALA A N 1
ATOM 1433 C CA . ALA A 1 180 ? -9.856 -11.406 16.039 1.00 91.44 180 ALA A CA 1
ATOM 1434 C C . ALA A 1 180 ? -9.837 -10.864 14.600 1.00 91.44 180 ALA A C 1
ATOM 1436 O O . ALA A 1 180 ? -10.518 -11.427 13.739 1.00 91.44 180 ALA A O 1
ATOM 1437 N N . PRO A 1 181 ? -9.070 -9.792 14.323 1.00 94.31 181 PRO A N 1
ATOM 1438 C CA . PRO A 1 181 ? -8.835 -9.352 12.953 1.00 94.31 181 PRO A CA 1
ATOM 1439 C C . PRO A 1 181 ? -8.102 -10.445 12.162 1.00 94.31 181 PRO A C 1
ATOM 1441 O O . PRO A 1 181 ? -7.403 -11.286 12.728 1.00 94.31 181 PRO A O 1
ATOM 1444 N N . LEU A 1 182 ? -8.228 -10.411 10.836 1.00 96.50 182 LEU A N 1
ATOM 1445 C CA . LEU A 1 182 ? -7.360 -11.209 9.969 1.00 96.50 182 LEU A CA 1
ATOM 1446 C C . LEU A 1 182 ? -5.942 -10.619 9.968 1.00 96.50 182 LEU A C 1
ATOM 1448 O O . LEU A 1 182 ? -5.820 -9.391 10.011 1.00 96.50 182 LEU A O 1
ATOM 1452 N N . PRO A 1 183 ? -4.886 -11.445 9.848 1.00 97.38 183 PRO A N 1
ATOM 1453 C CA . PRO A 1 183 ? -3.534 -10.937 9.664 1.00 97.38 183 PRO A CA 1
ATOM 1454 C C . PRO A 1 183 ? -3.436 -10.131 8.367 1.00 97.38 183 PRO A C 1
ATOM 1456 O O . PRO A 1 183 ? -4.006 -10.499 7.340 1.00 97.38 183 PRO A O 1
ATOM 1459 N N . GLN A 1 184 ? -2.696 -9.027 8.393 1.00 97.25 184 GLN A N 1
ATOM 1460 C CA . GLN A 1 184 ? -2.552 -8.12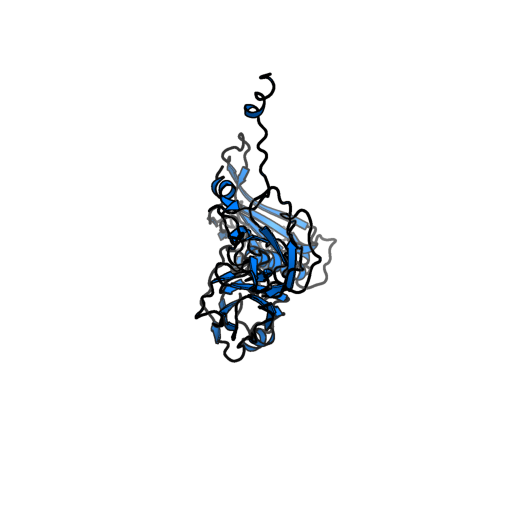2 7.256 1.00 97.25 184 GLN A CA 1
ATOM 1461 C C . GLN A 1 184 ? -1.079 -7.835 6.979 1.00 97.25 184 GLN A C 1
ATOM 1463 O O . GLN A 1 184 ? -0.312 -7.577 7.904 1.00 97.25 184 GLN A O 1
ATOM 1468 N N . LEU A 1 185 ? -0.695 -7.811 5.699 1.00 98.19 185 LEU A N 1
ATOM 1469 C CA . LEU A 1 185 ? 0.546 -7.171 5.266 1.00 98.19 185 LEU A CA 1
ATOM 1470 C C . LEU A 1 185 ? 0.381 -5.653 5.420 1.00 98.19 185 LEU A C 1
ATOM 1472 O O . LEU A 1 185 ? -0.501 -5.063 4.784 1.00 98.19 185 LEU A O 1
ATOM 1476 N N . VAL A 1 186 ? 1.206 -5.048 6.274 1.00 97.81 186 VAL A N 1
ATOM 1477 C CA . VAL A 1 186 ? 1.103 -3.635 6.687 1.00 97.81 186 VAL A CA 1
ATOM 1478 C C . VAL A 1 186 ? 2.314 -2.797 6.293 1.00 97.81 186 VAL A C 1
ATOM 1480 O O . VAL A 1 186 ? 2.243 -1.574 6.352 1.00 97.81 186 VAL A O 1
ATOM 1483 N N . HIS A 1 187 ? 3.419 -3.425 5.887 1.00 97.62 187 HIS A N 1
ATOM 1484 C CA . HIS A 1 187 ? 4.590 -2.704 5.404 1.00 97.62 187 HIS A CA 1
ATOM 1485 C C . HIS A 1 187 ? 5.435 -3.557 4.455 1.00 97.62 187 HIS A C 1
ATOM 1487 O O . HIS A 1 187 ? 5.491 -4.781 4.590 1.00 97.62 187 HIS A O 1
ATOM 1493 N N . PHE A 1 188 ? 6.110 -2.889 3.522 1.00 98.12 188 PHE A N 1
ATOM 1494 C CA . PHE A 1 188 ? 7.067 -3.482 2.601 1.00 98.12 188 PHE A CA 1
ATOM 1495 C C . PHE A 1 188 ? 8.281 -2.564 2.443 1.00 98.12 188 PHE A C 1
ATOM 1497 O O . PHE A 1 188 ? 8.134 -1.362 2.242 1.00 98.12 188 PHE A O 1
ATOM 1504 N N . THR A 1 189 ? 9.479 -3.136 2.503 1.00 97.62 189 THR A N 1
ATOM 1505 C CA . THR A 1 189 ? 10.747 -2.478 2.155 1.00 97.62 189 THR A CA 1
ATOM 1506 C C . THR A 1 189 ? 11.337 -3.192 0.935 1.00 97.62 189 THR A C 1
ATOM 1508 O O . THR A 1 189 ? 11.377 -4.425 0.954 1.00 97.62 189 THR A O 1
ATOM 1511 N N . PRO A 1 190 ? 11.800 -2.476 -0.112 1.00 96.75 190 PRO A N 1
ATOM 1512 C CA . PRO A 1 190 ? 12.056 -1.026 -0.183 1.00 96.75 190 PRO A CA 1
ATOM 1513 C C . PRO A 1 190 ? 10.816 -0.131 -0.350 1.00 96.75 190 PRO A C 1
ATOM 1515 O O . PRO A 1 190 ? 10.944 1.087 -0.261 1.00 96.75 190 PRO A O 1
ATOM 1518 N N . GLY A 1 191 ? 9.638 -0.712 -0.564 1.00 95.88 191 GLY A N 1
ATOM 1519 C CA . GLY A 1 191 ? 8.383 0.014 -0.768 1.00 95.88 191 GLY A CA 1
ATOM 1520 C C . GLY A 1 191 ? 7.716 -0.389 -2.076 1.00 95.88 191 GLY A C 1
ATOM 1521 O O . GLY A 1 191 ? 8.378 -0.878 -2.993 1.00 95.88 191 GLY A O 1
ATOM 1522 N N . HIS A 1 192 ? 6.393 -0.228 -2.151 1.00 96.62 192 HIS A N 1
ATOM 1523 C CA . HIS A 1 192 ? 5.653 -0.533 -3.374 1.00 96.62 192 HIS A CA 1
ATOM 1524 C C . HIS A 1 192 ? 6.043 0.436 -4.491 1.00 96.62 192 HIS A C 1
ATOM 1526 O O . HIS A 1 192 ? 6.154 1.641 -4.275 1.00 96.62 192 HIS A O 1
ATOM 1532 N N . ASP A 1 193 ? 6.285 -0.123 -5.671 1.00 95.69 193 ASP A N 1
ATOM 1533 C CA . ASP A 1 193 ? 6.797 0.540 -6.869 1.00 95.69 193 ASP A CA 1
ATOM 1534 C C . ASP A 1 193 ? 8.127 1.292 -6.664 1.00 95.69 193 ASP A C 1
ATOM 1536 O O . ASP A 1 193 ? 8.468 2.202 -7.426 1.00 95.69 193 ASP A O 1
ATOM 1540 N N . ALA A 1 194 ? 8.919 0.887 -5.662 1.00 95.81 194 ALA A N 1
ATOM 1541 C CA . ALA A 1 194 ? 10.206 1.504 -5.361 1.00 95.81 194 ALA A CA 1
ATOM 1542 C C . ALA A 1 194 ? 11.143 1.507 -6.580 1.00 95.81 194 ALA A C 1
ATOM 1544 O O . ALA A 1 194 ? 11.217 0.536 -7.339 1.00 95.81 194 ALA A O 1
ATOM 1545 N N . ARG A 1 195 ? 11.883 2.609 -6.744 1.00 94.25 195 ARG A N 1
ATOM 1546 C CA . ARG A 1 195 ? 12.873 2.804 -7.810 1.00 94.25 195 ARG A CA 1
ATOM 1547 C C . ARG A 1 195 ? 14.278 2.593 -7.269 1.00 94.25 195 ARG A C 1
ATOM 1549 O O . ARG A 1 195 ? 14.750 3.370 -6.443 1.00 94.25 195 ARG A O 1
ATOM 1556 N N . ILE A 1 196 ? 14.955 1.555 -7.741 1.00 95.31 196 ILE A N 1
ATOM 1557 C CA . ILE A 1 196 ? 16.327 1.228 -7.355 1.00 95.31 196 ILE A CA 1
ATOM 1558 C C . ILE A 1 196 ? 17.262 1.644 -8.486 1.00 95.31 196 ILE A C 1
ATOM 1560 O O . ILE A 1 196 ? 17.185 1.118 -9.594 1.00 95.31 196 ILE A O 1
ATOM 1564 N N . LEU A 1 197 ? 18.165 2.577 -8.192 1.00 94.31 197 LEU A N 1
ATOM 1565 C CA . LEU A 1 197 ? 19.212 2.975 -9.125 1.00 94.31 197 LEU A CA 1
ATOM 1566 C C . LEU A 1 197 ? 20.297 1.895 -9.193 1.00 94.31 197 LEU A C 1
ATOM 1568 O O . LEU A 1 197 ? 20.947 1.607 -8.186 1.00 94.31 197 LEU A O 1
ATOM 1572 N N . SER A 1 198 ? 20.531 1.349 -10.381 1.00 92.81 198 SER A N 1
ATOM 1573 C CA . SER A 1 198 ? 21.677 0.494 -10.670 1.00 92.81 198 SER A CA 1
ATOM 1574 C C . SER A 1 198 ? 22.863 1.304 -11.200 1.00 92.81 198 SER A C 1
ATOM 1576 O O . SER A 1 198 ? 22.743 2.433 -11.693 1.00 92.81 198 SER A O 1
ATOM 1578 N N . ARG A 1 199 ? 24.050 0.724 -11.051 1.00 88.06 199 ARG A N 1
ATOM 1579 C CA . ARG A 1 199 ? 25.322 1.208 -11.592 1.00 88.06 199 ARG A CA 1
ATOM 1580 C C . ARG A 1 199 ? 25.987 0.053 -12.334 1.00 88.06 199 ARG A C 1
ATOM 1582 O O . ARG A 1 199 ? 25.630 -1.102 -12.124 1.00 88.06 199 ARG A O 1
ATOM 1589 N N . SER A 1 200 ? 26.976 0.345 -13.174 1.00 77.69 200 SER A N 1
ATOM 1590 C CA . SER A 1 200 ? 27.656 -0.677 -13.985 1.00 77.69 200 SER A CA 1
ATOM 1591 C C . SER A 1 200 ? 28.312 -1.797 -13.164 1.00 77.69 200 SER A C 1
ATOM 1593 O O . SER A 1 200 ? 28.521 -2.885 -13.682 1.00 77.69 200 SER A O 1
ATOM 1595 N N . ASP A 1 201 ? 28.636 -1.545 -11.897 1.00 76.19 201 ASP A N 1
ATOM 1596 C CA . ASP A 1 201 ? 29.179 -2.507 -10.933 1.00 76.19 201 ASP A CA 1
ATOM 1597 C C . ASP A 1 201 ? 28.110 -3.194 -10.061 1.00 76.19 201 ASP A C 1
ATOM 1599 O O . ASP A 1 201 ? 28.433 -4.116 -9.317 1.00 76.19 201 ASP A O 1
ATOM 1603 N N . THR A 1 202 ? 26.845 -2.763 -10.134 1.00 76.31 202 THR A N 1
ATOM 1604 C CA . THR A 1 202 ? 25.744 -3.245 -9.278 1.00 76.31 202 THR A CA 1
ATOM 1605 C C . THR A 1 202 ? 24.514 -3.727 -10.048 1.00 76.31 202 THR A C 1
ATOM 1607 O O . THR A 1 202 ? 23.479 -4.023 -9.437 1.00 76.31 202 THR A O 1
ATOM 1610 N N . ASP A 1 203 ? 24.615 -3.835 -11.376 1.00 75.38 203 ASP A N 1
ATOM 1611 C CA . ASP A 1 203 ? 23.513 -4.203 -12.271 1.00 75.38 203 ASP A CA 1
ATOM 1612 C C . ASP A 1 203 ? 22.821 -5.488 -11.808 1.00 75.38 203 ASP A C 1
ATOM 1614 O O . ASP A 1 203 ? 21.617 -5.477 -11.629 1.00 75.38 203 ASP A O 1
ATOM 1618 N N . SER A 1 204 ? 23.553 -6.529 -11.403 1.00 81.12 204 SER A N 1
ATOM 1619 C CA . SER A 1 204 ? 22.967 -7.790 -10.916 1.00 81.12 204 SER A CA 1
ATOM 1620 C C . SER A 1 204 ? 22.866 -7.920 -9.388 1.00 81.12 204 SER A C 1
ATOM 1622 O O . SER A 1 204 ? 22.588 -9.011 -8.883 1.00 81.12 204 SER A O 1
ATOM 1624 N N . ASN A 1 205 ? 23.124 -6.847 -8.626 1.00 89.50 205 ASN A N 1
ATOM 1625 C CA . ASN A 1 205 ? 23.116 -6.917 -7.162 1.00 89.50 205 ASN A CA 1
ATOM 1626 C C . ASN A 1 205 ? 21.757 -7.379 -6.619 1.00 89.50 205 ASN A C 1
ATOM 1628 O O . ASN A 1 205 ? 20.725 -6.906 -7.118 1.00 89.50 205 ASN A O 1
ATOM 1632 N N . PRO A 1 206 ? 21.754 -8.216 -5.561 1.00 94.62 206 PRO A N 1
ATOM 1633 C CA . PRO A 1 206 ? 20.526 -8.633 -4.913 1.00 94.62 206 PRO A CA 1
ATOM 1634 C C . PRO A 1 206 ? 19.700 -7.447 -4.417 1.00 94.62 206 PRO A C 1
ATOM 1636 O O . PRO A 1 206 ? 20.239 -6.461 -3.907 1.00 94.62 206 PRO A O 1
ATOM 1639 N N . ILE A 1 207 ? 18.381 -7.570 -4.525 1.00 96.81 207 ILE A N 1
ATOM 1640 C CA . ILE A 1 207 ? 17.436 -6.598 -3.977 1.00 96.81 207 ILE A CA 1
ATOM 1641 C C . ILE A 1 207 ? 16.970 -7.121 -2.623 1.00 96.81 207 ILE A C 1
ATOM 1643 O O . ILE A 1 207 ? 16.233 -8.104 -2.568 1.00 96.81 207 ILE A O 1
ATOM 1647 N N . ALA A 1 208 ? 17.390 -6.476 -1.536 1.00 97.06 208 ALA A N 1
ATOM 1648 C CA . ALA A 1 208 ? 16.905 -6.806 -0.199 1.00 97.06 208 ALA A CA 1
ATOM 1649 C C . ALA A 1 208 ? 15.414 -6.463 -0.066 1.00 97.06 208 ALA A C 1
ATOM 1651 O O . ALA A 1 208 ? 14.986 -5.378 -0.465 1.00 97.06 208 ALA A O 1
ATOM 1652 N N . ILE A 1 209 ? 14.639 -7.381 0.512 1.00 98.00 209 ILE A N 1
ATOM 1653 C CA . ILE A 1 209 ? 13.194 -7.240 0.699 1.00 98.00 209 ILE A CA 1
ATOM 1654 C C . ILE A 1 209 ? 12.788 -7.581 2.133 1.00 98.00 209 ILE A C 1
ATOM 1656 O O . ILE A 1 209 ? 13.322 -8.508 2.747 1.00 98.00 209 ILE A O 1
ATOM 1660 N N . SER A 1 210 ? 11.810 -6.847 2.661 1.00 98.31 210 SER A N 1
ATOM 1661 C CA . SER A 1 210 ? 11.217 -7.116 3.974 1.00 98.31 210 SER A CA 1
ATOM 1662 C C . SER A 1 210 ? 9.711 -6.891 3.944 1.00 98.31 210 SER A C 1
ATOM 1664 O O . SER A 1 210 ? 9.249 -5.882 3.417 1.00 98.31 210 SER A O 1
ATOM 1666 N N . LEU A 1 211 ? 8.956 -7.830 4.509 1.00 98.62 211 LEU A N 1
ATOM 1667 C CA . LEU A 1 211 ? 7.502 -7.813 4.627 1.00 98.62 211 LEU A CA 1
ATOM 1668 C C . LEU A 1 211 ? 7.140 -7.767 6.107 1.00 98.62 211 LEU A C 1
ATOM 1670 O O . LEU A 1 211 ? 7.554 -8.652 6.860 1.00 98.62 211 LEU A O 1
ATOM 1674 N N . SER A 1 212 ? 6.337 -6.788 6.519 1.00 98.56 212 SER A N 1
ATOM 1675 C CA . SER A 1 212 ? 5.869 -6.692 7.903 1.00 98.56 212 SER A CA 1
ATOM 1676 C C . SER A 1 212 ? 4.368 -6.911 8.007 1.00 98.56 212 SER A C 1
ATOM 1678 O O . SER A 1 212 ? 3.590 -6.390 7.202 1.00 98.56 212 SER A O 1
ATOM 1680 N N . PHE A 1 213 ? 3.961 -7.653 9.033 1.00 98.56 213 PHE A N 1
ATOM 1681 C CA . PHE A 1 213 ? 2.581 -8.074 9.253 1.00 98.56 213 PHE A CA 1
ATOM 1682 C C . PHE A 1 213 ? 2.023 -7.568 10.587 1.00 98.56 213 PHE A C 1
ATOM 1684 O O . PHE A 1 213 ? 2.775 -7.290 11.527 1.00 98.56 213 PHE A O 1
ATOM 1691 N N . SER A 1 214 ? 0.692 -7.461 10.655 1.00 97.88 214 SER A N 1
ATOM 1692 C CA . SER A 1 214 ? -0.059 -7.059 11.856 1.00 97.88 214 SER A CA 1
ATOM 1693 C C . SER A 1 214 ? -0.080 -8.099 12.972 1.00 97.88 214 SER A C 1
ATOM 1695 O O . SER A 1 214 ? -0.473 -7.793 14.096 1.00 97.88 214 SER A O 1
ATOM 1697 N N . ASP A 1 215 ? 0.349 -9.318 12.659 1.00 97.69 215 ASP A N 1
ATOM 1698 C CA . ASP A 1 215 ? 0.263 -10.493 13.510 1.00 97.69 215 ASP A CA 1
ATOM 1699 C C . ASP A 1 215 ? 1.562 -11.286 13.438 1.00 97.69 215 ASP A C 1
ATOM 1701 O O . ASP A 1 215 ? 2.320 -11.192 12.471 1.00 97.69 215 ASP A O 1
ATOM 1705 N N . GLU A 1 216 ? 1.797 -12.124 14.444 1.00 97.62 216 GLU A N 1
ATOM 1706 C CA . GLU A 1 216 ? 2.907 -13.064 14.417 1.00 97.62 216 GLU A CA 1
ATOM 1707 C C . GLU A 1 216 ? 2.650 -14.174 13.387 1.00 97.62 216 GLU A C 1
ATOM 1709 O O . GLU A 1 216 ? 1.773 -15.030 13.562 1.00 97.62 216 GLU A O 1
ATOM 1714 N N . MET A 1 217 ? 3.420 -14.162 12.295 1.00 98.38 217 MET A N 1
ATOM 1715 C CA . MET A 1 217 ? 3.149 -15.037 11.159 1.00 98.38 217 MET A CA 1
ATOM 1716 C C . MET A 1 217 ? 3.814 -16.413 11.255 1.00 98.38 217 MET A C 1
ATOM 1718 O O . MET A 1 217 ? 4.815 -16.604 11.954 1.00 98.38 217 MET A O 1
ATOM 1722 N N . SER A 1 218 ? 3.288 -17.388 10.503 1.00 98.12 218 SER A N 1
ATOM 1723 C CA . SER A 1 218 ? 4.034 -18.611 10.202 1.00 98.12 218 SER A CA 1
ATOM 1724 C C . SER A 1 218 ? 5.085 -18.299 9.137 1.00 98.12 218 SER A C 1
ATOM 1726 O O . SER A 1 218 ? 4.752 -18.057 7.978 1.00 98.12 218 SER A O 1
ATOM 1728 N N . CYS A 1 219 ? 6.360 -18.310 9.533 1.00 97.75 219 CYS A N 1
ATOM 1729 C CA . CYS A 1 219 ? 7.487 -18.025 8.640 1.00 97.75 219 CYS A CA 1
ATOM 1730 C C . CYS A 1 219 ? 7.468 -18.907 7.381 1.00 97.75 219 CYS A C 1
ATOM 1732 O O . CYS A 1 219 ? 7.598 -18.404 6.269 1.00 97.75 219 CYS A O 1
ATOM 1734 N N . GLN A 1 220 ? 7.222 -20.209 7.564 1.00 97.44 220 GLN A N 1
ATOM 1735 C CA . GLN A 1 220 ? 7.104 -21.175 6.474 1.00 97.44 220 GLN A CA 1
ATOM 1736 C C . GLN A 1 220 ? 5.944 -20.825 5.536 1.00 97.44 220 GLN A C 1
ATOM 1738 O O . GLN A 1 220 ? 6.141 -20.753 4.329 1.00 97.44 220 GLN A O 1
ATOM 1743 N N . SER A 1 221 ? 4.762 -20.532 6.089 1.00 98.19 221 SER A N 1
ATOM 1744 C CA . SER A 1 221 ? 3.578 -20.183 5.296 1.00 98.19 221 SER A CA 1
ATOM 1745 C C . SER A 1 221 ? 3.805 -18.929 4.448 1.00 98.19 221 SER A C 1
ATOM 1747 O O . SER A 1 221 ? 3.437 -18.902 3.276 1.00 98.19 221 SER A O 1
ATOM 1749 N N . VAL A 1 222 ? 4.465 -17.903 5.002 1.00 98.31 222 VAL A N 1
ATOM 1750 C CA . VAL A 1 222 ? 4.837 -16.693 4.248 1.00 98.31 222 VAL A CA 1
ATOM 1751 C C . VAL A 1 222 ? 5.816 -17.028 3.119 1.00 98.31 222 VAL A C 1
ATOM 1753 O O . VAL A 1 222 ? 5.569 -16.627 1.984 1.00 98.31 222 VAL A O 1
ATOM 1756 N N . SER A 1 223 ? 6.873 -17.797 3.400 1.00 98.12 223 SER A N 1
ATOM 1757 C CA . SER A 1 223 ? 7.851 -18.227 2.389 1.00 98.12 223 SER A CA 1
ATOM 1758 C C . SER A 1 223 ? 7.224 -19.047 1.255 1.00 98.12 223 SER A C 1
ATOM 1760 O O . SER A 1 223 ? 7.553 -18.826 0.094 1.00 98.12 223 SER A O 1
ATOM 1762 N N . GLU A 1 224 ? 6.312 -19.970 1.566 1.00 97.56 224 GLU A N 1
ATOM 1763 C CA . GLU A 1 224 ? 5.627 -20.825 0.581 1.00 97.56 224 GLU A CA 1
ATOM 1764 C C . GLU A 1 224 ? 4.563 -20.072 -0.232 1.00 97.56 224 GLU A C 1
ATOM 1766 O O . GLU A 1 224 ? 4.237 -20.463 -1.352 1.00 97.56 224 GLU A O 1
ATOM 1771 N N . SER A 1 225 ? 4.030 -18.977 0.315 1.00 98.00 225 SER A N 1
ATOM 1772 C CA . SER A 1 225 ? 3.013 -18.140 -0.337 1.00 98.00 225 SER A CA 1
ATOM 1773 C C . SER A 1 225 ? 3.599 -17.098 -1.294 1.00 98.00 225 SER A C 1
ATOM 1775 O O . SER A 1 225 ? 2.838 -16.379 -1.947 1.00 98.00 225 SER A O 1
ATOM 1777 N N . LEU A 1 226 ? 4.927 -16.975 -1.343 1.00 98.00 226 LEU A N 1
ATOM 1778 C CA . LEU A 1 226 ? 5.648 -15.994 -2.146 1.00 98.00 226 LEU A CA 1
ATOM 1779 C C . LEU A 1 226 ? 5.989 -16.540 -3.532 1.00 98.00 226 LEU A C 1
ATOM 1781 O O . LEU A 1 226 ? 6.525 -17.635 -3.685 1.00 98.00 226 LEU A O 1
ATOM 1785 N N . SER A 1 227 ? 5.753 -15.723 -4.553 1.00 97.94 227 SER A N 1
ATOM 1786 C CA . SER A 1 227 ? 6.258 -15.961 -5.905 1.00 97.94 227 SER A CA 1
ATOM 1787 C C . SER A 1 227 ? 6.756 -14.664 -6.533 1.00 97.94 227 SER A C 1
ATOM 1789 O O . SER A 1 227 ? 6.372 -13.572 -6.112 1.00 97.94 227 SER A O 1
ATOM 1791 N N . LEU A 1 228 ? 7.652 -14.796 -7.510 1.00 98.31 228 LEU A N 1
ATOM 1792 C CA . LEU A 1 228 ? 8.279 -13.681 -8.211 1.00 98.31 228 LEU A CA 1
ATOM 1793 C C . LEU A 1 228 ? 7.904 -13.738 -9.688 1.00 98.31 228 LEU A C 1
ATOM 1795 O O . LEU A 1 228 ? 8.177 -14.736 -10.356 1.00 98.31 228 LEU A O 1
ATOM 1799 N N . ALA A 1 229 ? 7.339 -12.650 -10.194 1.00 98.19 229 ALA A N 1
ATOM 1800 C CA . ALA A 1 229 ? 7.284 -12.361 -11.619 1.00 98.19 229 ALA A CA 1
ATOM 1801 C C . ALA A 1 229 ? 8.272 -11.233 -11.935 1.00 98.19 229 ALA A C 1
ATOM 1803 O O . ALA A 1 229 ? 8.534 -10.371 -11.097 1.00 98.19 229 ALA A O 1
ATOM 1804 N N . TYR A 1 230 ? 8.852 -11.238 -13.132 1.00 98.00 230 TYR A N 1
ATOM 1805 C CA . TYR A 1 230 ? 9.774 -10.187 -13.548 1.00 98.00 230 TYR A CA 1
ATOM 1806 C C . TYR A 1 230 ? 9.800 -10.019 -15.065 1.00 98.00 230 TYR A C 1
ATOM 1808 O O . TYR A 1 230 ? 9.478 -10.943 -15.813 1.00 98.00 230 TYR A O 1
ATOM 1816 N N . VAL A 1 231 ? 10.226 -8.837 -15.505 1.00 97.94 231 VAL A N 1
ATOM 1817 C CA . VAL A 1 231 ? 10.599 -8.542 -16.893 1.00 97.94 231 VAL A CA 1
ATOM 1818 C C . VAL A 1 231 ? 11.952 -7.838 -16.858 1.00 97.94 231 VAL A C 1
ATOM 1820 O O . VAL A 1 231 ? 12.104 -6.809 -16.200 1.00 97.94 231 VAL A O 1
ATOM 1823 N N . ILE A 1 232 ? 12.935 -8.407 -17.548 1.00 96.88 232 ILE A N 1
ATOM 1824 C CA . ILE A 1 232 ? 14.316 -7.909 -17.651 1.00 96.88 232 ILE A CA 1
ATOM 1825 C C . ILE A 1 232 ? 14.683 -7.747 -19.131 1.00 96.88 232 ILE A C 1
ATOM 1827 O O . ILE A 1 232 ? 13.868 -8.054 -20.003 1.00 96.88 232 ILE A O 1
ATOM 1831 N N . ASP A 1 233 ? 15.884 -7.256 -19.440 1.00 94.69 233 ASP A N 1
ATOM 1832 C CA . ASP A 1 233 ? 16.360 -7.224 -20.829 1.00 94.69 233 ASP A CA 1
ATOM 1833 C C . ASP A 1 233 ? 16.368 -8.650 -21.432 1.00 94.69 233 ASP A C 1
ATOM 1835 O O . ASP A 1 233 ? 17.021 -9.529 -20.869 1.00 94.69 233 ASP A O 1
ATOM 1839 N N . PRO A 1 234 ? 15.694 -8.907 -22.571 1.00 94.12 234 PRO A N 1
ATOM 1840 C CA . PRO A 1 234 ? 15.681 -10.221 -23.217 1.00 94.12 234 PRO A CA 1
ATOM 1841 C C . PRO A 1 234 ? 17.060 -10.742 -23.644 1.00 94.12 234 PRO A C 1
ATOM 1843 O O . PRO A 1 234 ? 17.212 -11.939 -23.872 1.00 94.12 234 PRO A O 1
ATOM 1846 N N . ALA A 1 235 ? 18.060 -9.865 -23.781 1.00 91.88 235 ALA A N 1
ATOM 1847 C CA . ALA A 1 235 ? 19.445 -10.250 -24.050 1.00 91.88 235 ALA A CA 1
ATOM 1848 C C . ALA A 1 235 ? 20.218 -10.664 -22.781 1.00 91.88 235 ALA A C 1
ATOM 1850 O O . ALA A 1 235 ? 21.352 -11.134 -22.881 1.00 91.88 235 ALA A O 1
ATOM 1851 N N . SER A 1 236 ? 19.636 -10.474 -21.596 1.00 92.06 236 SER A N 1
ATOM 1852 C CA . SER A 1 236 ? 20.221 -10.868 -20.317 1.00 92.06 236 SER A CA 1
ATOM 1853 C C . SER A 1 236 ? 20.152 -12.381 -20.114 1.00 92.06 236 SER A C 1
ATOM 1855 O O . SER A 1 236 ? 19.132 -13.014 -20.376 1.00 92.06 236 SER A O 1
ATOM 1857 N N . SER A 1 237 ? 21.230 -12.967 -19.587 1.00 93.56 237 SER A N 1
ATOM 1858 C CA . SER A 1 237 ? 21.269 -14.373 -19.163 1.00 93.56 237 SER A CA 1
ATOM 1859 C C . SER A 1 237 ? 20.896 -14.579 -17.692 1.00 93.56 237 SER A C 1
ATOM 1861 O O . SER A 1 237 ? 20.889 -15.719 -17.227 1.00 93.56 237 SER A O 1
ATOM 1863 N N . HIS A 1 238 ? 20.639 -13.497 -16.951 1.00 95.44 238 HIS A N 1
ATOM 1864 C CA . HIS A 1 238 ? 20.306 -13.554 -15.530 1.00 95.44 238 HIS A CA 1
ATOM 1865 C C . HIS A 1 238 ? 18.955 -14.242 -15.293 1.00 95.44 238 HIS A C 1
ATOM 1867 O O . HIS A 1 238 ? 18.045 -14.180 -16.120 1.00 95.44 238 HIS A O 1
ATOM 1873 N N . GLN A 1 239 ? 18.832 -14.900 -14.145 1.00 95.62 239 GLN A N 1
ATOM 1874 C CA . GLN A 1 239 ? 17.661 -15.654 -13.711 1.00 95.62 239 GLN A CA 1
ATOM 1875 C C . GLN A 1 239 ? 17.244 -15.196 -12.306 1.00 95.62 239 GLN A C 1
ATOM 1877 O O . GLN A 1 239 ? 17.565 -15.871 -11.316 1.00 95.62 239 GLN A O 1
ATOM 1882 N N . PRO A 1 240 ? 16.517 -14.066 -12.207 1.00 97.44 240 PRO A N 1
ATOM 1883 C CA . PRO A 1 240 ? 16.021 -13.572 -10.937 1.00 97.44 240 PRO A CA 1
ATOM 1884 C C . PRO A 1 240 ? 15.234 -14.618 -10.159 1.00 97.44 240 PRO A C 1
ATOM 1886 O O . PRO A 1 240 ? 14.355 -15.297 -10.699 1.00 97.44 240 PRO A O 1
ATOM 1889 N N . ARG A 1 241 ? 15.517 -14.722 -8.861 1.00 96.50 241 ARG A N 1
ATOM 1890 C CA . ARG A 1 241 ? 14.837 -15.670 -7.969 1.00 96.50 241 ARG A CA 1
ATOM 1891 C C . ARG A 1 241 ? 14.765 -15.158 -6.541 1.00 96.50 241 ARG A C 1
ATOM 1893 O O . ARG A 1 241 ? 15.629 -14.412 -6.092 1.00 96.50 241 ARG A O 1
ATOM 1900 N N . LEU A 1 242 ? 13.758 -15.611 -5.803 1.00 96.25 242 LEU A N 1
ATOM 1901 C CA . LEU A 1 242 ? 13.652 -15.350 -4.370 1.00 96.25 242 LEU A CA 1
ATOM 1902 C C . LEU A 1 242 ? 14.478 -16.353 -3.570 1.00 96.25 242 LEU A C 1
ATOM 1904 O O . LEU A 1 242 ? 14.337 -17.562 -3.759 1.00 96.25 242 LEU A O 1
ATOM 1908 N N . ASN A 1 243 ? 15.270 -15.868 -2.613 1.00 93.94 243 ASN A N 1
ATOM 1909 C CA . ASN A 1 243 ? 15.959 -16.736 -1.660 1.00 93.94 243 ASN A CA 1
ATOM 1910 C C . ASN A 1 243 ? 15.091 -17.022 -0.420 1.00 93.94 243 ASN A C 1
ATOM 1912 O O . ASN A 1 243 ? 15.380 -16.606 0.703 1.00 93.94 243 ASN A O 1
ATOM 1916 N N . VAL A 1 244 ? 13.984 -17.740 -0.617 1.00 92.62 244 VAL A N 1
ATOM 1917 C CA . VAL A 1 244 ? 13.043 -18.055 0.476 1.00 92.62 244 VAL A CA 1
ATOM 1918 C C . VAL A 1 244 ? 13.633 -18.987 1.543 1.00 92.62 244 VAL A C 1
ATOM 1920 O O . VAL A 1 244 ? 13.172 -18.981 2.682 1.00 92.62 244 VAL A O 1
ATOM 1923 N N . ASN A 1 245 ? 14.674 -19.754 1.201 1.00 90.06 245 ASN A N 1
ATOM 1924 C CA . ASN A 1 245 ? 15.323 -20.705 2.108 1.00 90.06 245 ASN A CA 1
ATOM 1925 C C . ASN A 1 245 ? 16.218 -20.020 3.148 1.00 90.06 245 ASN A C 1
ATOM 1927 O O . ASN A 1 245 ? 16.434 -20.573 4.223 1.00 90.06 245 ASN A O 1
ATOM 1931 N N . SER A 1 246 ? 16.730 -18.824 2.847 1.00 90.50 246 SER A N 1
ATOM 1932 C CA . SER A 1 246 ? 17.504 -18.008 3.787 1.00 90.50 246 SER A CA 1
ATOM 1933 C C . SER A 1 246 ? 16.658 -16.923 4.461 1.00 90.50 246 SER A C 1
ATOM 1935 O O . SER A 1 246 ? 17.207 -15.937 4.960 1.00 90.50 246 SER A O 1
ATOM 1937 N N . ALA A 1 247 ? 15.329 -17.045 4.419 1.00 96.06 247 ALA A N 1
ATOM 1938 C CA . ALA A 1 247 ? 14.451 -16.042 4.992 1.00 96.06 247 ALA A CA 1
ATOM 1939 C C . ALA A 1 247 ? 14.619 -15.957 6.515 1.00 96.06 247 ALA A C 1
ATOM 1941 O O . ALA A 1 247 ? 14.663 -16.967 7.217 1.00 96.06 247 ALA A O 1
ATOM 1942 N N . THR A 1 248 ? 14.687 -14.730 7.025 1.00 97.75 248 THR A N 1
ATOM 1943 C CA . THR A 1 248 ? 14.750 -14.447 8.461 1.00 97.75 248 THR A CA 1
ATOM 1944 C C . THR A 1 248 ? 13.406 -13.910 8.928 1.00 97.75 248 THR A C 1
ATOM 1946 O O . THR A 1 248 ? 12.856 -12.994 8.316 1.00 97.75 248 THR A O 1
ATOM 1949 N N . CYS A 1 249 ? 12.895 -14.468 10.022 1.00 98.06 249 CYS A N 1
ATOM 1950 C CA . CYS A 1 249 ? 11.578 -14.159 10.560 1.00 98.06 249 CYS A CA 1
ATOM 1951 C C . CYS A 1 249 ? 11.672 -13.758 12.026 1.00 98.06 249 CYS A C 1
ATOM 1953 O O . CYS A 1 249 ? 12.174 -14.537 12.839 1.00 98.06 249 CYS A O 1
ATOM 1955 N N . THR A 1 250 ? 11.151 -12.582 12.373 1.00 97.50 250 THR A N 1
ATOM 1956 C CA . THR A 1 250 ? 11.364 -12.000 13.702 1.00 97.50 250 THR A CA 1
ATOM 1957 C C . THR A 1 250 ? 10.122 -11.268 14.192 1.00 97.50 250 THR A C 1
ATOM 1959 O O . THR A 1 250 ? 9.528 -10.470 13.471 1.00 97.50 250 THR A O 1
ATOM 1962 N N . SER A 1 251 ? 9.747 -11.501 15.449 1.00 97.94 251 SER A N 1
ATOM 1963 C CA . SER A 1 251 ? 8.762 -10.668 16.146 1.00 97.94 251 SER A CA 1
ATOM 1964 C C . SER A 1 251 ? 9.423 -9.358 16.568 1.00 97.94 251 SER A C 1
ATOM 1966 O O . SER A 1 251 ? 10.523 -9.363 17.122 1.00 97.94 251 SER A O 1
ATOM 1968 N N . ILE A 1 252 ? 8.764 -8.235 16.309 1.00 97.62 252 ILE A N 1
ATOM 1969 C CA . ILE A 1 252 ? 9.288 -6.892 16.568 1.00 97.62 252 ILE A CA 1
ATOM 1970 C C . ILE A 1 252 ? 8.362 -6.130 17.525 1.00 97.62 252 ILE A C 1
ATOM 1972 O O . ILE A 1 252 ? 7.169 -6.436 17.599 1.00 97.62 252 ILE A O 1
ATOM 1976 N N . PRO A 1 253 ? 8.871 -5.125 18.262 1.00 97.31 253 PRO A N 1
ATOM 1977 C CA . PRO A 1 253 ? 8.004 -4.190 18.968 1.00 97.31 253 PRO A CA 1
ATOM 1978 C C . PRO A 1 253 ? 6.991 -3.555 18.000 1.00 97.31 253 PRO A C 1
ATOM 1980 O O . PRO A 1 253 ? 7.369 -3.274 16.860 1.00 97.31 253 PRO A O 1
ATOM 1983 N N . PRO A 1 254 ? 5.738 -3.298 18.427 1.00 96.50 254 PRO A N 1
ATOM 1984 C CA . PRO A 1 254 ? 4.728 -2.711 17.557 1.00 96.50 254 PRO A CA 1
ATOM 1985 C C . PRO A 1 254 ? 5.193 -1.394 16.927 1.00 96.50 254 PRO A C 1
ATOM 1987 O O . PRO A 1 254 ? 5.491 -0.430 17.634 1.00 96.50 254 PRO A O 1
ATOM 1990 N N . VAL A 1 255 ? 5.220 -1.343 15.595 1.00 96.81 255 VAL A N 1
ATOM 1991 C CA . VAL A 1 255 ? 5.499 -0.129 14.821 1.00 96.81 255 VAL A CA 1
ATOM 1992 C C . VAL A 1 255 ? 4.164 0.460 14.359 1.00 96.81 255 VAL A C 1
ATOM 1994 O O . VAL A 1 255 ? 3.504 -0.146 13.507 1.00 96.81 255 VAL A O 1
ATOM 1997 N N . PRO A 1 256 ? 3.721 1.597 14.926 1.00 94.06 256 PRO A N 1
ATOM 1998 C CA . PRO A 1 256 ? 2.418 2.168 14.617 1.00 94.06 256 PRO A CA 1
ATOM 1999 C C . PRO A 1 256 ? 2.352 2.680 13.176 1.00 94.06 256 PRO A C 1
ATOM 2001 O O . PRO A 1 256 ? 3.341 3.138 12.604 1.00 94.06 256 PRO A O 1
ATOM 2004 N N . SER A 1 257 ? 1.151 2.627 12.607 1.00 93.94 257 SER A N 1
ATOM 2005 C CA . SER A 1 257 ? 0.857 3.203 11.299 1.00 93.94 257 SER A CA 1
ATOM 2006 C C . SER A 1 257 ? 0.688 4.726 11.376 1.00 93.94 257 SER A C 1
ATOM 2008 O O . SER A 1 257 ? 0.428 5.284 12.442 1.00 93.94 257 SER A O 1
ATOM 2010 N N . SER A 1 258 ? 0.771 5.410 10.230 1.00 91.12 258 SER A N 1
ATOM 2011 C CA . SER A 1 258 ? 0.444 6.840 10.122 1.00 91.12 258 SER A CA 1
ATOM 2012 C C . SER A 1 258 ? -1.041 7.140 10.365 1.00 91.12 258 SER A C 1
ATOM 2014 O O . SER A 1 258 ? -1.396 8.286 10.634 1.00 91.12 258 SER A O 1
ATOM 2016 N N . ILE A 1 259 ? -1.904 6.119 10.291 1.00 92.50 259 ILE A N 1
ATOM 2017 C CA . ILE A 1 259 ? -3.317 6.180 10.673 1.00 92.50 259 ILE A CA 1
ATOM 2018 C C . ILE A 1 259 ? -3.508 5.314 11.914 1.00 92.50 259 ILE A C 1
ATOM 2020 O O . ILE A 1 259 ? -3.293 4.107 11.858 1.00 92.50 259 ILE A O 1
ATOM 2024 N N . SER A 1 260 ? -3.956 5.906 13.021 1.00 91.69 260 SER A N 1
ATOM 2025 C CA . SER A 1 260 ? -4.023 5.210 14.313 1.00 91.69 260 SER A CA 1
ATOM 2026 C C . SER A 1 260 ? -4.993 4.029 14.349 1.00 91.69 260 SER A C 1
ATOM 2028 O O . SER A 1 260 ? -4.797 3.121 15.143 1.00 91.69 260 SER A O 1
ATOM 2030 N N . SER A 1 261 ? -6.011 4.007 13.484 1.00 94.19 261 SER A N 1
ATOM 2031 C CA . SER A 1 261 ? -6.958 2.891 13.357 1.00 94.19 261 SER A CA 1
ATOM 2032 C C . SER A 1 261 ? -6.449 1.739 12.486 1.00 94.19 261 SER A C 1
ATOM 2034 O O . SER A 1 261 ? -7.070 0.672 12.464 1.00 94.19 261 SER A O 1
ATOM 2036 N N . ALA A 1 262 ? -5.340 1.931 11.765 1.00 95.81 262 ALA A N 1
ATOM 2037 C CA . ALA A 1 262 ? -4.682 0.866 11.022 1.00 95.81 262 ALA A CA 1
ATOM 2038 C C . ALA A 1 262 ? -3.785 0.048 11.969 1.00 95.81 262 ALA A C 1
ATOM 2040 O O . ALA A 1 262 ? -3.133 0.624 12.845 1.00 95.81 262 ALA A O 1
ATOM 2041 N N . PRO A 1 263 ? -3.724 -1.284 11.808 1.00 95.69 263 PRO A N 1
ATOM 2042 C CA . PRO A 1 263 ? -2.914 -2.119 12.681 1.00 95.69 263 PRO A CA 1
ATOM 2043 C C . PRO A 1 263 ? -1.420 -1.801 12.558 1.00 95.69 263 PRO A C 1
ATOM 2045 O O . PRO A 1 263 ? -0.914 -1.496 11.476 1.00 95.69 263 PRO A O 1
ATOM 2048 N N . ALA A 1 264 ? -0.718 -1.899 13.686 1.00 96.69 264 ALA A N 1
ATOM 2049 C CA . ALA A 1 264 ? 0.734 -1.789 13.746 1.00 96.69 264 ALA A CA 1
ATOM 2050 C C . ALA A 1 264 ? 1.422 -3.021 13.145 1.00 96.69 264 ALA A C 1
ATOM 2052 O O . ALA A 1 264 ? 0.860 -4.113 13.154 1.00 96.69 264 ALA A O 1
ATOM 2053 N N . ALA A 1 265 ? 2.665 -2.864 12.690 1.00 97.88 265 ALA A N 1
ATOM 2054 C CA . ALA A 1 265 ? 3.519 -3.999 12.352 1.00 97.88 265 ALA A CA 1
ATOM 2055 C C . ALA A 1 265 ? 4.118 -4.611 13.624 1.00 97.88 265 ALA A C 1
ATOM 2057 O O . ALA A 1 265 ? 4.690 -3.885 14.433 1.00 97.88 265 ALA A O 1
ATOM 2058 N N . VAL A 1 266 ? 4.022 -5.930 13.789 1.00 98.19 266 VAL A N 1
ATOM 2059 C CA . VAL A 1 266 ? 4.527 -6.651 14.981 1.00 98.19 266 VAL A CA 1
ATOM 2060 C C . VAL A 1 266 ? 5.436 -7.829 14.631 1.00 98.19 266 VAL A C 1
ATOM 2062 O O . VAL A 1 266 ? 6.028 -8.453 15.509 1.00 98.19 266 VAL A O 1
ATOM 2065 N N . TRP A 1 267 ? 5.562 -8.153 13.346 1.00 98.62 267 TRP A N 1
ATOM 2066 C CA . TRP A 1 267 ? 6.369 -9.271 12.875 1.00 98.62 267 TRP A CA 1
ATOM 2067 C C . TRP A 1 267 ? 6.905 -8.999 11.474 1.00 98.62 267 TRP A C 1
ATOM 2069 O O . TRP A 1 267 ? 6.224 -8.359 10.670 1.00 98.62 267 TRP A O 1
ATOM 2079 N N . THR A 1 268 ? 8.106 -9.492 11.179 1.00 98.62 268 THR A N 1
ATOM 2080 C CA . THR A 1 268 ? 8.782 -9.309 9.892 1.00 98.62 268 THR A CA 1
ATOM 2081 C C . THR A 1 268 ? 9.266 -10.623 9.295 1.00 98.62 268 THR A C 1
ATOM 2083 O O . THR A 1 268 ? 9.735 -11.512 10.003 1.00 98.62 268 THR A O 1
ATOM 2086 N N . TRP A 1 269 ? 9.210 -10.695 7.966 1.00 98.62 269 TRP A N 1
ATOM 2087 C CA . TRP A 1 269 ? 9.885 -11.671 7.112 1.00 98.62 269 TRP A CA 1
ATOM 2088 C C . TRP A 1 269 ? 10.864 -10.913 6.219 1.00 98.62 269 TRP A C 1
ATOM 2090 O O . TRP A 1 269 ? 10.485 -9.904 5.631 1.00 98.62 269 TRP A O 1
ATOM 2100 N N . SER A 1 270 ? 12.116 -11.350 6.117 1.00 98.38 270 SER A N 1
ATOM 2101 C CA . SER A 1 270 ? 13.139 -10.669 5.310 1.00 98.38 270 SER A CA 1
ATOM 2102 C C . SER A 1 270 ? 13.958 -11.650 4.482 1.00 98.38 270 SER A C 1
ATOM 2104 O O . SER A 1 270 ? 14.322 -12.722 4.966 1.00 98.38 270 SER A O 1
ATOM 2106 N N . SER A 1 271 ? 14.261 -11.268 3.243 1.00 97.44 271 SER A N 1
ATOM 2107 C CA . SER A 1 271 ? 15.056 -12.041 2.283 1.00 97.44 271 SER A CA 1
ATOM 2108 C C . SER A 1 271 ? 15.591 -11.103 1.185 1.00 97.44 271 SER A C 1
ATOM 2110 O O . SER A 1 271 ? 15.696 -9.892 1.383 1.00 97.44 271 SER A O 1
ATOM 2112 N N . GLN A 1 272 ? 15.938 -11.645 0.022 1.00 97.38 272 GLN A N 1
ATOM 2113 C CA . GLN A 1 272 ? 16.392 -10.917 -1.148 1.00 97.38 272 GLN A CA 1
ATOM 2114 C C . GLN A 1 272 ? 15.925 -11.582 -2.449 1.00 97.38 272 GLN A C 1
ATOM 2116 O O . GLN A 1 272 ? 15.739 -12.802 -2.516 1.00 97.38 272 GLN A O 1
ATOM 2121 N N . ILE A 1 273 ? 15.782 -10.766 -3.492 1.00 97.69 273 ILE A N 1
ATOM 2122 C CA . ILE A 1 273 ? 15.752 -11.224 -4.881 1.00 97.69 273 ILE A CA 1
ATOM 2123 C C . ILE A 1 273 ? 17.207 -11.322 -5.338 1.00 97.69 273 ILE A C 1
ATOM 2125 O O . ILE A 1 273 ? 17.917 -10.318 -5.356 1.00 97.69 273 ILE A O 1
ATOM 2129 N N . GLU A 1 274 ? 17.664 -12.523 -5.665 1.00 96.69 274 GLU A N 1
ATOM 2130 C CA . GLU A 1 274 ? 19.004 -12.781 -6.190 1.00 96.69 274 GLU A CA 1
ATOM 2131 C C . GLU A 1 274 ? 19.038 -12.638 -7.704 1.00 96.69 274 GLU A C 1
ATOM 2133 O O . GLU A 1 274 ? 18.014 -12.817 -8.361 1.00 96.69 274 GLU A O 1
ATOM 2138 N N . ASP A 1 275 ? 20.238 -12.397 -8.239 1.00 95.62 275 ASP A N 1
ATOM 2139 C CA . ASP A 1 275 ? 20.499 -12.373 -9.680 1.00 95.62 275 ASP A CA 1
ATOM 2140 C C . ASP A 1 275 ? 19.561 -11.415 -10.431 1.00 95.62 275 ASP A C 1
ATOM 2142 O O . ASP A 1 275 ? 18.944 -11.764 -11.434 1.00 95.62 275 ASP A O 1
ATOM 2146 N N . ALA A 1 276 ? 19.405 -10.212 -9.870 1.00 95.94 276 ALA A N 1
ATOM 2147 C CA . ALA A 1 276 ? 18.395 -9.235 -10.252 1.00 95.94 276 ALA A CA 1
ATOM 2148 C C . ALA A 1 276 ? 19.017 -8.094 -11.086 1.00 95.94 276 ALA A C 1
ATOM 2150 O O . ALA A 1 276 ? 19.436 -7.098 -10.487 1.00 95.94 276 ALA A O 1
ATOM 2151 N N . PRO A 1 277 ? 19.111 -8.208 -12.430 1.00 96.38 277 PRO A N 1
ATOM 2152 C CA . PRO A 1 277 ? 19.558 -7.133 -13.321 1.00 96.38 277 PRO A CA 1
ATOM 2153 C C . PRO A 1 277 ? 18.571 -5.950 -13.356 1.00 96.38 277 PRO A C 1
ATOM 2155 O O . PRO A 1 277 ? 17.532 -5.949 -12.687 1.00 96.38 277 PRO A O 1
ATOM 2158 N N . ASP A 1 278 ? 18.840 -4.946 -14.179 1.00 96.06 278 ASP A N 1
ATOM 2159 C CA . ASP A 1 278 ? 17.835 -3.945 -14.546 1.00 96.06 278 ASP A CA 1
ATOM 2160 C C . ASP A 1 278 ? 16.534 -4.581 -15.083 1.00 96.06 278 ASP A C 1
ATOM 2162 O O . ASP A 1 278 ? 16.541 -5.505 -15.904 1.00 96.06 278 ASP A O 1
ATOM 2166 N N . GLY A 1 279 ? 15.392 -4.074 -14.614 1.00 96.19 279 GLY A N 1
ATOM 2167 C CA . GLY A 1 279 ? 14.070 -4.594 -14.940 1.00 96.19 279 GLY A CA 1
ATOM 2168 C C . GLY A 1 279 ? 12.985 -4.213 -13.935 1.00 96.19 279 GLY A C 1
ATOM 2169 O O . GLY A 1 279 ? 13.154 -3.356 -13.063 1.00 96.19 279 GLY A O 1
ATOM 2170 N N . ILE A 1 280 ? 11.841 -4.875 -14.062 1.00 97.62 280 ILE A N 1
ATOM 2171 C CA . ILE A 1 280 ? 10.683 -4.745 -13.174 1.00 97.62 280 ILE A CA 1
ATOM 2172 C C . ILE A 1 280 ? 10.401 -6.091 -12.509 1.00 97.62 280 ILE A C 1
ATOM 2174 O O . ILE A 1 280 ? 10.446 -7.133 -13.160 1.00 97.62 280 ILE A O 1
ATOM 2178 N N . TYR A 1 281 ? 10.121 -6.051 -11.211 1.00 98.19 281 TYR A N 1
ATOM 2179 C CA . TYR A 1 281 ? 9.950 -7.210 -10.343 1.00 98.19 281 TYR A CA 1
ATOM 2180 C C . TYR A 1 281 ? 8.640 -7.079 -9.583 1.00 98.19 281 TYR A C 1
ATOM 2182 O O . TYR A 1 281 ? 8.389 -6.050 -8.961 1.00 98.19 281 TYR A O 1
ATOM 2190 N N . GLU A 1 282 ? 7.830 -8.124 -9.600 1.00 98.31 282 GLU A N 1
ATOM 2191 C CA . GLU A 1 282 ? 6.580 -8.211 -8.861 1.00 98.31 282 GLU A CA 1
ATOM 2192 C C . GLU A 1 282 ? 6.659 -9.376 -7.871 1.00 98.31 282 GLU A C 1
ATOM 2194 O O . GLU A 1 282 ? 6.804 -10.539 -8.257 1.00 98.31 282 GLU A O 1
ATOM 2199 N N . LEU A 1 283 ? 6.555 -9.057 -6.583 1.00 98.31 283 LEU A N 1
ATOM 2200 C CA . LEU A 1 283 ? 6.336 -10.040 -5.532 1.00 98.31 283 LEU A CA 1
ATOM 2201 C C . LEU A 1 283 ? 4.839 -10.275 -5.391 1.00 98.31 283 LEU A C 1
ATOM 2203 O O . LEU A 1 283 ? 4.074 -9.336 -5.171 1.00 98.31 283 LEU A O 1
ATOM 2207 N N . ILE A 1 284 ? 4.439 -11.537 -5.461 1.00 98.56 284 ILE A N 1
ATOM 2208 C CA . ILE A 1 284 ? 3.054 -11.960 -5.293 1.00 98.56 284 ILE A CA 1
ATOM 2209 C C . ILE A 1 284 ? 2.978 -12.775 -4.006 1.00 98.56 284 ILE A C 1
ATOM 2211 O O . ILE A 1 284 ? 3.637 -13.811 -3.887 1.00 98.56 284 ILE A O 1
ATOM 2215 N N . ILE A 1 285 ? 2.175 -12.306 -3.051 1.00 98.38 285 ILE A N 1
ATOM 2216 C CA . ILE A 1 285 ? 1.981 -12.918 -1.734 1.00 98.38 285 ILE A CA 1
ATOM 2217 C C . ILE A 1 285 ? 0.557 -13.439 -1.652 1.00 98.38 285 ILE A C 1
ATOM 2219 O O . ILE A 1 285 ? -0.397 -12.665 -1.541 1.00 98.38 285 ILE A O 1
ATOM 2223 N N . LYS A 1 286 ? 0.399 -14.761 -1.711 1.00 98.44 286 LYS A N 1
ATOM 2224 C CA . LYS A 1 286 ? -0.916 -15.393 -1.799 1.00 98.44 286 LYS A CA 1
ATOM 2225 C C . LYS A 1 286 ? -1.332 -16.043 -0.484 1.00 98.44 286 LYS A C 1
ATOM 2227 O O . LYS A 1 286 ? -0.982 -17.183 -0.212 1.00 98.44 286 LYS A O 1
ATOM 2232 N N . ASN A 1 287 ? -2.193 -15.354 0.257 1.00 97.88 287 ASN A N 1
ATOM 2233 C CA . ASN A 1 287 ? -2.975 -15.913 1.358 1.00 97.88 287 ASN A CA 1
ATOM 2234 C C . ASN A 1 287 ? -2.181 -16.628 2.487 1.00 97.88 287 ASN A C 1
ATOM 2236 O O . ASN A 1 287 ? -2.615 -17.704 2.927 1.00 97.88 287 ASN A O 1
ATOM 2240 N N . PRO A 1 288 ? -1.055 -16.069 2.984 1.00 98.31 288 PRO A N 1
ATOM 2241 C CA . PRO A 1 288 ? -0.279 -16.699 4.049 1.00 98.31 288 PRO A CA 1
ATOM 2242 C C . PRO A 1 288 ? -1.055 -16.760 5.370 1.00 98.31 288 PRO A C 1
ATOM 2244 O O . PRO A 1 288 ? -2.051 -16.058 5.572 1.00 98.31 288 PRO A O 1
ATOM 2247 N N . THR A 1 289 ? -0.576 -17.592 6.294 1.00 98.38 289 THR A N 1
ATOM 2248 C CA . THR A 1 289 ? -1.195 -17.805 7.609 1.00 98.38 289 THR A CA 1
ATOM 2249 C C . THR A 1 289 ? -0.376 -17.232 8.751 1.00 98.38 289 THR A C 1
ATOM 2251 O O . THR A 1 289 ? 0.859 -17.265 8.743 1.00 98.38 289 THR A O 1
ATOM 2254 N N . ASN A 1 290 ? -1.070 -16.788 9.797 1.00 97.81 290 ASN A N 1
ATOM 2255 C CA . ASN A 1 290 ? -0.432 -16.495 11.070 1.00 97.81 290 ASN A CA 1
ATOM 2256 C C . ASN A 1 290 ? -0.132 -17.772 11.883 1.00 97.81 290 ASN A C 1
ATOM 2258 O O . ASN A 1 290 ? -0.510 -18.878 11.482 1.00 97.81 290 ASN A O 1
ATOM 2262 N N . LYS A 1 291 ? 0.552 -17.646 13.030 1.00 96.31 291 LYS A N 1
ATOM 2263 C CA . LYS A 1 291 ? 0.830 -18.793 13.922 1.00 96.31 291 LYS A CA 1
ATOM 2264 C C . LYS A 1 291 ? -0.431 -19.457 14.486 1.00 96.31 291 LYS A C 1
ATOM 2266 O O . LYS A 1 291 ? -0.385 -20.631 14.833 1.00 96.31 291 LYS A O 1
ATOM 2271 N N . ALA A 1 292 ? -1.543 -18.726 14.559 1.00 94.75 292 ALA A N 1
ATOM 2272 C CA . ALA A 1 292 ? -2.839 -19.239 14.999 1.00 94.75 292 ALA A CA 1
ATOM 2273 C C . ALA A 1 292 ? -3.642 -19.923 13.872 1.00 94.75 292 ALA A C 1
ATOM 2275 O O . ALA A 1 292 ? -4.749 -20.396 14.115 1.00 94.75 292 ALA A O 1
ATOM 2276 N N . GLY A 1 293 ? -3.108 -19.979 12.645 1.00 95.62 293 GLY A N 1
ATOM 2277 C CA . GLY A 1 293 ? -3.762 -20.605 11.493 1.00 95.62 293 GLY A CA 1
ATOM 2278 C C . GLY A 1 293 ? -4.781 -19.722 10.763 1.00 95.62 293 GLY A C 1
ATOM 2279 O O . GLY A 1 293 ? -5.454 -20.204 9.856 1.00 95.62 293 GLY A O 1
ATOM 2280 N N . LEU A 1 294 ? -4.902 -18.435 11.109 1.00 96.25 294 LEU A N 1
ATOM 2281 C CA . LEU A 1 294 ? -5.733 -17.488 10.362 1.00 96.25 294 LEU A CA 1
ATOM 2282 C C . LEU A 1 294 ? -5.016 -17.049 9.087 1.00 96.25 294 LEU A C 1
ATOM 2284 O O . LEU A 1 294 ? -3.835 -16.710 9.114 1.00 96.25 294 LEU A O 1
ATOM 2288 N N . HIS A 1 295 ? -5.748 -17.025 7.979 1.00 97.25 295 HIS A N 1
ATOM 2289 C CA . HIS A 1 295 ? -5.258 -16.583 6.677 1.00 97.25 295 HIS A CA 1
ATOM 2290 C C . HIS A 1 295 ? -5.465 -15.079 6.469 1.00 97.25 295 HIS A C 1
ATOM 2292 O O . HIS A 1 295 ? -6.455 -14.526 6.949 1.00 97.25 295 HIS A O 1
ATOM 2298 N N . THR A 1 296 ? -4.600 -14.432 5.679 1.00 96.88 296 THR A N 1
ATOM 2299 C CA . THR A 1 296 ? -4.798 -13.018 5.295 1.00 96.88 296 THR A CA 1
ATOM 2300 C C . THR A 1 296 ? -6.026 -12.799 4.407 1.00 96.88 296 THR A C 1
ATOM 2302 O O . THR A 1 296 ? -6.552 -11.690 4.350 1.00 96.88 296 THR A O 1
ATOM 2305 N N . GLN A 1 297 ? -6.482 -13.843 3.702 1.00 95.88 297 GLN A N 1
ATOM 2306 C CA . GLN A 1 297 ? -7.562 -13.795 2.707 1.00 95.88 297 GLN A CA 1
ATOM 2307 C C . GLN A 1 297 ? -7.308 -12.766 1.592 1.00 95.88 297 GLN A C 1
ATOM 2309 O O . GLN A 1 297 ? -8.240 -12.206 1.017 1.00 95.88 297 GLN A O 1
ATOM 2314 N N . SER A 1 298 ? -6.034 -12.529 1.269 1.00 95.25 298 SER A N 1
ATOM 2315 C CA . SER A 1 298 ? -5.589 -11.591 0.237 1.00 95.25 298 SER A CA 1
ATOM 2316 C C . SER A 1 298 ? -4.629 -12.249 -0.755 1.00 95.25 298 SER A C 1
ATOM 2318 O O . SER A 1 298 ? -3.959 -13.237 -0.456 1.00 95.25 298 SER A O 1
ATOM 2320 N N . THR A 1 299 ? -4.563 -11.688 -1.963 1.00 97.69 299 THR A N 1
ATOM 2321 C CA . THR A 1 299 ? -3.400 -11.826 -2.846 1.00 97.69 299 THR A CA 1
ATOM 2322 C C . THR A 1 299 ? -2.837 -10.429 -3.032 1.00 97.69 299 THR A C 1
ATOM 2324 O O . THR A 1 299 ? -3.497 -9.567 -3.613 1.00 97.69 299 THR A O 1
ATOM 2327 N N . ASP A 1 300 ? -1.673 -10.188 -2.446 1.00 98.00 300 ASP A N 1
ATOM 2328 C CA . ASP A 1 300 ? -1.028 -8.882 -2.450 1.00 98.00 300 ASP A CA 1
ATOM 2329 C C . ASP A 1 300 ? 0.094 -8.875 -3.495 1.00 98.00 300 ASP A C 1
ATOM 2331 O O . ASP A 1 300 ? 0.838 -9.846 -3.622 1.00 98.00 300 ASP A O 1
ATOM 2335 N N . HIS A 1 301 ? 0.176 -7.785 -4.255 1.00 97.69 301 HIS A N 1
ATOM 2336 C CA . HIS A 1 301 ? 1.136 -7.580 -5.336 1.00 97.69 301 HIS A CA 1
ATOM 2337 C C . HIS A 1 301 ? 2.006 -6.378 -4.979 1.00 97.69 301 HIS A C 1
ATOM 2339 O O . HIS A 1 301 ? 1.475 -5.302 -4.703 1.00 97.69 301 HIS A O 1
ATOM 2345 N N . LEU A 1 302 ? 3.322 -6.570 -4.946 1.00 98.06 302 LEU A N 1
ATOM 2346 C CA . LEU A 1 302 ? 4.291 -5.528 -4.626 1.00 98.06 302 LEU A CA 1
ATOM 2347 C C . LEU A 1 302 ? 5.280 -5.375 -5.770 1.00 98.06 302 LEU A C 1
ATOM 2349 O O . LEU A 1 302 ? 5.934 -6.341 -6.160 1.00 98.06 302 LEU A O 1
ATOM 2353 N N . LEU A 1 303 ? 5.412 -4.156 -6.277 1.00 97.44 303 LEU A N 1
ATOM 2354 C CA . LEU A 1 303 ? 6.227 -3.858 -7.447 1.00 97.44 303 LEU A CA 1
ATOM 2355 C C . LEU A 1 303 ? 7.565 -3.230 -7.034 1.00 97.44 303 LEU A C 1
ATOM 2357 O O . LEU A 1 303 ? 7.624 -2.450 -6.089 1.00 97.44 303 LEU A O 1
ATOM 2361 N N . ILE A 1 304 ? 8.642 -3.540 -7.747 1.00 97.56 304 ILE A N 1
ATOM 2362 C CA . ILE A 1 304 ? 9.946 -2.872 -7.650 1.00 97.56 304 ILE A CA 1
ATOM 2363 C C . ILE A 1 304 ? 10.447 -2.648 -9.076 1.00 97.56 304 ILE A C 1
ATOM 2365 O O . ILE A 1 304 ? 10.342 -3.537 -9.921 1.00 97.56 304 ILE A O 1
ATOM 2369 N N . ARG A 1 305 ? 11.039 -1.485 -9.354 1.00 95.94 305 ARG A N 1
ATOM 2370 C CA . ARG A 1 305 ? 11.754 -1.234 -10.613 1.00 95.94 305 ARG A CA 1
ATOM 2371 C C . ARG A 1 305 ? 13.206 -0.926 -10.326 1.00 95.94 305 ARG A C 1
ATOM 2373 O O . ARG A 1 305 ? 13.510 -0.058 -9.512 1.00 95.94 305 ARG A O 1
ATOM 2380 N N . LYS A 1 306 ? 14.094 -1.627 -11.014 1.00 96.00 306 LYS A N 1
ATOM 2381 C CA . LYS A 1 306 ? 15.536 -1.435 -10.948 1.00 96.00 306 LYS A CA 1
ATOM 2382 C C . LYS A 1 306 ? 16.031 -0.997 -12.319 1.00 96.00 306 LYS A C 1
ATOM 2384 O O . LYS A 1 306 ? 15.637 -1.575 -13.327 1.00 96.00 306 LYS A O 1
ATOM 2389 N N . GLY A 1 307 ? 16.852 0.038 -12.362 1.00 94.81 307 GLY A N 1
ATOM 2390 C CA . GLY A 1 307 ? 17.349 0.566 -13.621 1.00 94.81 307 GLY A CA 1
ATOM 2391 C C . GLY A 1 307 ? 18.534 1.490 -13.435 1.00 94.81 307 GLY A C 1
ATOM 2392 O O . GLY A 1 307 ? 18.690 2.122 -12.389 1.00 94.81 307 GLY A O 1
ATOM 2393 N N . SER A 1 308 ? 19.335 1.629 -14.479 1.00 92.50 308 SER A N 1
ATOM 2394 C CA . SER A 1 308 ? 20.252 2.755 -14.6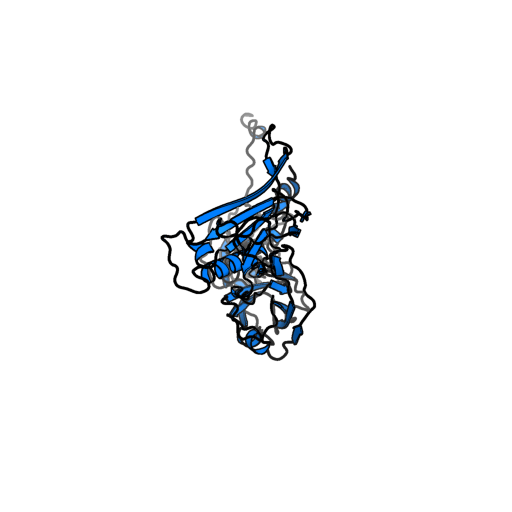39 1.00 92.50 308 SER A CA 1
ATOM 2395 C C . SER A 1 308 ? 19.473 4.071 -14.784 1.00 92.50 308 SER A C 1
ATOM 2397 O O . SER A 1 308 ? 18.266 4.086 -15.029 1.00 92.50 308 SER A O 1
ATOM 2399 N N . ARG A 1 309 ? 20.148 5.212 -14.594 1.00 90.12 309 ARG A N 1
ATOM 2400 C CA . ARG A 1 309 ? 19.493 6.536 -14.540 1.00 90.12 309 ARG A CA 1
ATOM 2401 C C . ARG A 1 309 ? 18.709 6.882 -15.811 1.00 90.12 309 ARG A C 1
ATOM 2403 O O . ARG A 1 309 ? 17.747 7.633 -15.741 1.00 90.12 309 ARG A O 1
ATOM 2410 N N . ASP A 1 310 ? 19.146 6.360 -16.946 1.00 90.50 310 ASP A N 1
ATOM 2411 C CA . ASP A 1 310 ? 18.561 6.536 -18.271 1.00 90.50 310 ASP A CA 1
ATOM 2412 C C . ASP A 1 310 ? 17.630 5.380 -18.678 1.00 90.50 310 ASP A C 1
ATOM 2414 O O . ASP A 1 310 ? 17.250 5.284 -19.844 1.00 90.50 310 ASP A O 1
ATOM 2418 N N . ASN A 1 311 ? 17.228 4.517 -17.737 1.00 94.38 311 ASN A N 1
ATOM 2419 C CA . ASN A 1 311 ? 16.178 3.536 -17.974 1.00 94.38 311 ASN A CA 1
ATOM 2420 C C . ASN A 1 311 ? 14.792 4.203 -17.856 1.00 94.38 311 ASN A C 1
ATOM 2422 O O . ASN A 1 311 ? 14.386 4.567 -16.748 1.00 94.38 311 ASN A O 1
ATOM 2426 N N . PRO A 1 312 ? 14.021 4.336 -18.956 1.00 93.94 312 PRO A N 1
ATOM 2427 C CA . PRO A 1 312 ? 12.730 5.023 -18.944 1.00 93.94 312 PRO A CA 1
ATOM 2428 C C . PRO A 1 312 ? 11.599 4.226 -18.279 1.00 93.94 312 PRO A C 1
ATOM 2430 O O . PRO A 1 312 ? 10.567 4.800 -17.937 1.00 93.94 312 PRO A O 1
ATOM 2433 N N . ILE A 1 313 ? 11.760 2.911 -18.095 1.00 94.19 313 ILE A N 1
ATOM 2434 C CA . ILE A 1 313 ? 10.787 2.062 -17.390 1.00 94.19 313 ILE A CA 1
ATOM 2435 C C . ILE A 1 313 ? 10.902 2.264 -15.880 1.00 94.19 313 ILE A C 1
ATOM 2437 O O . ILE A 1 313 ? 9.880 2.347 -15.187 1.00 94.19 313 ILE A O 1
ATOM 2441 N N . ALA A 1 314 ? 12.136 2.376 -15.381 1.00 93.38 314 ALA A N 1
ATOM 2442 C CA . ALA A 1 314 ? 12.418 2.680 -13.985 1.00 93.38 314 ALA A CA 1
ATOM 2443 C C . ALA A 1 314 ? 12.190 4.170 -13.673 1.00 93.38 314 ALA A C 1
ATOM 2445 O O . ALA A 1 314 ? 11.437 4.490 -12.758 1.00 93.38 314 ALA A O 1
ATOM 2446 N N . PHE A 1 315 ? 12.766 5.091 -14.448 1.00 90.56 315 PHE A N 1
ATOM 2447 C CA . PHE A 1 315 ? 12.719 6.529 -14.162 1.00 90.56 315 PHE A CA 1
ATOM 2448 C C . PHE A 1 315 ? 11.989 7.302 -15.261 1.00 90.56 315 PHE A C 1
ATOM 2450 O O . PHE A 1 315 ? 12.497 7.476 -16.369 1.00 90.56 315 PHE A O 1
ATOM 2457 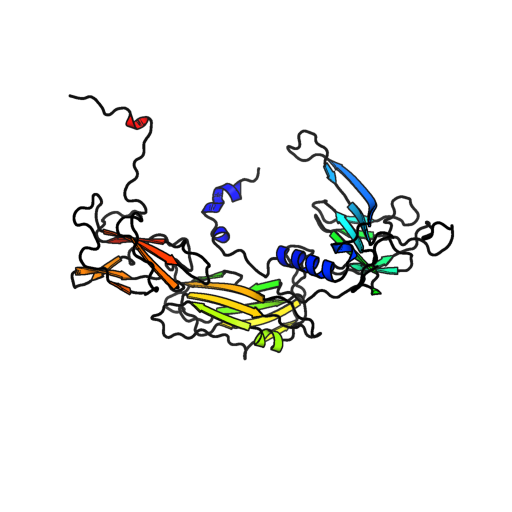N N . GLN A 1 316 ? 10.810 7.838 -14.930 1.00 80.50 316 GLN A N 1
ATOM 2458 C CA . GLN A 1 316 ? 9.962 8.570 -15.883 1.00 80.50 316 GLN A CA 1
ATOM 2459 C C . GLN A 1 316 ? 10.516 9.945 -16.285 1.00 80.50 316 GLN A C 1
ATOM 2461 O O . GLN A 1 316 ? 10.032 10.556 -17.234 1.00 80.50 316 GLN A O 1
ATOM 2466 N N . THR A 1 317 ? 11.552 10.432 -15.600 1.00 82.06 317 THR A N 1
ATOM 2467 C CA . THR A 1 317 ? 12.268 11.656 -15.981 1.00 82.06 317 THR A CA 1
ATOM 2468 C C . THR A 1 317 ? 13.124 11.473 -17.240 1.00 82.06 317 THR A C 1
ATOM 2470 O O . THR A 1 317 ? 13.501 12.461 -17.876 1.00 82.06 317 THR A O 1
ATOM 2473 N N . THR A 1 318 ? 13.381 10.229 -17.662 1.00 85.94 318 THR A N 1
ATOM 2474 C CA . THR A 1 318 ? 14.083 9.931 -18.915 1.00 85.94 318 THR A CA 1
ATOM 2475 C C . THR A 1 318 ? 13.147 10.099 -20.109 1.00 85.94 318 THR A C 1
ATOM 2477 O O . THR A 1 318 ? 12.460 9.167 -20.516 1.00 85.94 318 THR A O 1
ATOM 2480 N N . SER A 1 319 ? 13.147 11.296 -20.694 1.00 89.25 319 SER A N 1
ATOM 2481 C CA . SER A 1 319 ? 12.364 11.634 -21.895 1.00 89.25 319 SER A CA 1
ATOM 2482 C C . SER A 1 319 ? 13.211 11.808 -23.158 1.00 89.25 319 SER A C 1
ATOM 2484 O O . SER A 1 319 ? 12.670 11.837 -24.259 1.00 89.25 319 SER A O 1
ATOM 2486 N N . TYR A 1 320 ? 14.539 11.883 -23.029 1.00 92.31 320 TYR A N 1
ATOM 2487 C CA . TYR A 1 320 ? 15.456 12.052 -24.154 1.00 92.31 320 TYR A CA 1
ATOM 2488 C C . TYR A 1 320 ? 16.784 11.334 -23.906 1.00 92.31 320 TYR A C 1
ATOM 2490 O O . TYR A 1 320 ? 17.314 11.371 -22.795 1.00 92.31 320 TYR A O 1
ATOM 2498 N N . SER A 1 321 ? 17.352 10.721 -24.945 1.00 92.25 321 SER A N 1
ATOM 2499 C CA . SER A 1 321 ? 18.659 10.063 -24.886 1.00 92.25 321 SER A CA 1
ATOM 2500 C C . SER A 1 321 ? 19.471 10.296 -26.158 1.00 92.25 321 SER A C 1
ATOM 2502 O O . SER A 1 321 ? 19.008 10.041 -27.265 1.00 92.25 321 SER A O 1
ATOM 2504 N N . LYS A 1 322 ? 20.733 10.716 -26.010 1.00 89.44 322 LYS A N 1
ATOM 2505 C CA . LYS A 1 322 ? 21.668 10.893 -27.142 1.00 89.44 322 LYS A CA 1
ATOM 2506 C C . LYS A 1 322 ? 22.240 9.577 -27.676 1.00 89.44 322 LYS A C 1
ATOM 2508 O O . LYS A 1 322 ? 22.831 9.571 -28.747 1.00 89.44 322 LYS A O 1
ATOM 2513 N N . SER A 1 323 ? 22.111 8.485 -26.926 1.00 90.56 323 SER A N 1
ATOM 2514 C CA . SER A 1 323 ? 22.658 7.172 -27.292 1.00 90.56 323 SER A CA 1
ATOM 2515 C C . SER A 1 323 ? 21.617 6.233 -27.900 1.00 90.56 323 SER A C 1
ATOM 2517 O O . SER A 1 323 ? 21.998 5.177 -28.405 1.00 90.56 323 SER A O 1
ATOM 2519 N N . LEU A 1 324 ? 20.332 6.608 -27.868 1.00 95.19 324 LEU A N 1
ATOM 2520 C CA . LEU A 1 324 ? 19.229 5.771 -28.336 1.00 95.19 324 LEU A CA 1
ATOM 2521 C C . LEU A 1 324 ? 19.229 5.592 -29.860 1.00 95.19 324 LEU A C 1
ATOM 2523 O O . LEU A 1 324 ? 19.044 4.470 -30.319 1.00 95.19 324 LEU A O 1
ATOM 2527 N N . LEU A 1 325 ? 19.439 6.652 -30.648 1.00 95.94 325 LEU A N 1
ATOM 2528 C CA . LEU A 1 325 ? 19.558 6.561 -32.106 1.00 95.94 325 LEU A CA 1
ATOM 2529 C C . LEU A 1 325 ? 21.025 6.554 -32.532 1.00 95.94 325 LEU A C 1
ATOM 2531 O O . LEU A 1 325 ? 21.762 7.510 -32.297 1.00 95.94 325 LEU A O 1
ATOM 2535 N N . GLN A 1 326 ? 21.442 5.494 -33.216 1.00 94.88 326 GLN A N 1
ATOM 2536 C CA . GLN A 1 326 ? 22.814 5.337 -33.692 1.00 94.88 326 GLN A CA 1
ATOM 2537 C C . GLN A 1 326 ? 22.838 5.025 -35.184 1.00 94.88 326 GLN A C 1
ATOM 2539 O O . GLN A 1 326 ? 21.893 4.453 -35.726 1.00 94.88 326 GLN A O 1
ATOM 2544 N N . LYS A 1 327 ? 23.939 5.381 -35.848 1.00 92.50 327 LYS A N 1
ATOM 2545 C CA . LYS A 1 327 ? 24.202 5.022 -37.243 1.00 92.50 327 LYS A CA 1
ATOM 2546 C C . LYS A 1 327 ? 25.345 4.013 -37.292 1.00 92.50 327 LYS A C 1
ATOM 2548 O O . LYS A 1 327 ? 26.430 4.300 -36.789 1.00 92.50 327 LYS A O 1
ATOM 2553 N N . GLY A 1 328 ? 25.074 2.842 -37.856 1.00 85.25 328 GLY A N 1
ATOM 2554 C CA . GLY A 1 328 ? 26.043 1.771 -38.051 1.00 85.25 328 GLY A CA 1
ATOM 2555 C C . GLY A 1 328 ? 27.088 2.112 -39.114 1.00 85.25 328 GLY A C 1
ATOM 2556 O O . GLY A 1 328 ? 26.954 3.075 -39.876 1.00 85.25 328 GLY A O 1
ATOM 2557 N N . SER A 1 329 ? 28.144 1.300 -39.178 1.00 85.25 329 SER A N 1
ATOM 2558 C CA . SER A 1 329 ? 29.203 1.412 -40.193 1.00 85.25 329 SER A CA 1
ATOM 2559 C C . SER A 1 329 ? 28.715 1.095 -41.611 1.00 85.25 329 SER A C 1
ATOM 2561 O O . SER A 1 329 ? 29.293 1.580 -42.580 1.00 85.25 329 SER A O 1
ATOM 2563 N N . ASP A 1 330 ? 27.631 0.330 -41.729 1.00 85.62 330 ASP A N 1
ATOM 2564 C CA . ASP A 1 330 ? 26.891 0.055 -42.965 1.00 85.62 330 ASP A CA 1
ATOM 2565 C C . ASP A 1 330 ? 26.046 1.251 -43.449 1.00 85.62 330 ASP A C 1
ATOM 2567 O O . ASP A 1 330 ? 25.455 1.213 -44.528 1.00 85.62 330 ASP A O 1
ATOM 2571 N N . GLY A 1 331 ? 25.993 2.330 -42.663 1.00 86.00 331 GLY A N 1
ATOM 2572 C CA . GLY A 1 331 ? 25.225 3.533 -42.949 1.00 86.00 331 GLY A CA 1
ATOM 2573 C C . GLY A 1 331 ? 23.743 3.438 -42.583 1.00 86.00 331 GLY A C 1
ATOM 2574 O O . GLY A 1 331 ? 23.036 4.439 -42.750 1.00 86.00 331 GLY A O 1
ATOM 2575 N N . LEU A 1 332 ? 23.276 2.297 -42.068 1.00 92.56 332 LEU A N 1
ATOM 2576 C CA . LEU A 1 332 ? 21.911 2.118 -41.580 1.00 92.56 332 LEU A CA 1
ATOM 2577 C C . LEU A 1 332 ? 21.774 2.635 -40.148 1.00 92.56 332 LEU A C 1
ATOM 2579 O O . LEU A 1 332 ? 22.744 2.755 -39.401 1.00 92.56 332 LEU A O 1
ATOM 2583 N N . PHE A 1 333 ? 20.548 2.975 -39.765 1.00 95.50 333 PHE A N 1
ATOM 2584 C CA . PHE A 1 333 ? 20.261 3.408 -38.405 1.00 95.50 333 PHE A CA 1
ATOM 2585 C C . PHE A 1 333 ? 19.823 2.236 -37.536 1.00 95.50 333 PHE A C 1
ATOM 2587 O O . PHE A 1 333 ? 19.208 1.286 -38.017 1.00 95.50 333 PHE A O 1
ATOM 2594 N N . GLN A 1 334 ? 20.086 2.339 -36.241 1.00 95.94 334 GLN A N 1
ATOM 2595 C CA . GLN A 1 334 ? 19.618 1.398 -35.237 1.00 95.94 334 GLN A CA 1
ATOM 2596 C C . GLN A 1 334 ? 19.151 2.131 -33.983 1.00 95.94 334 GLN A C 1
ATOM 2598 O O . GLN A 1 334 ? 19.666 3.195 -33.628 1.00 95.94 334 GLN A O 1
ATOM 2603 N N . ILE A 1 335 ? 18.185 1.525 -33.307 1.00 96.50 335 ILE A N 1
ATOM 2604 C CA . ILE A 1 335 ? 17.767 1.879 -31.958 1.00 96.50 335 ILE A CA 1
ATOM 2605 C C . ILE A 1 335 ? 18.603 1.045 -30.993 1.00 96.50 335 ILE A C 1
ATOM 2607 O O . ILE A 1 335 ? 18.602 -0.179 -31.108 1.00 96.50 335 ILE A O 1
ATOM 2611 N N . PHE A 1 336 ? 19.272 1.690 -30.041 1.00 95.69 336 PHE A N 1
ATOM 2612 C CA . PHE A 1 336 ? 19.937 1.044 -28.914 1.00 95.69 336 PHE A CA 1
ATOM 2613 C C . PHE A 1 336 ? 19.254 1.471 -27.611 1.00 95.69 336 PHE A C 1
ATOM 2615 O O . PHE A 1 336 ? 19.525 2.536 -27.058 1.00 95.69 336 PHE A O 1
ATOM 2622 N N . SER A 1 337 ? 18.293 0.669 -27.166 1.00 94.69 337 SER A N 1
ATOM 2623 C CA . SER A 1 337 ? 17.415 0.986 -26.046 1.00 94.69 337 SER A CA 1
ATOM 2624 C C . SER A 1 337 ? 18.007 0.566 -24.702 1.00 94.69 337 SER A C 1
ATOM 2626 O O . SER A 1 337 ? 18.676 -0.460 -24.595 1.00 94.69 337 SER A O 1
ATOM 2628 N N . ASN A 1 338 ? 17.712 1.353 -23.667 1.00 94.19 338 ASN A N 1
ATOM 2629 C CA . ASN A 1 338 ? 18.015 1.048 -22.271 1.00 94.19 338 ASN A CA 1
ATOM 2630 C C . ASN A 1 338 ? 16.722 0.867 -21.450 1.00 94.19 338 ASN A C 1
ATOM 2632 O O . ASN A 1 338 ? 16.588 1.380 -20.348 1.00 94.19 338 ASN A O 1
ATOM 2636 N N . ALA A 1 339 ? 15.713 0.203 -22.018 1.00 96.00 339 ALA A N 1
ATOM 2637 C CA . ALA A 1 339 ? 14.383 0.065 -21.419 1.00 96.00 339 ALA A CA 1
ATOM 2638 C C . ALA A 1 339 ? 14.136 -1.343 -20.861 1.00 96.00 339 ALA A C 1
ATOM 2640 O O . ALA A 1 339 ? 13.077 -1.932 -21.084 1.00 96.00 339 ALA A O 1
ATOM 2641 N N . ALA A 1 340 ? 15.113 -1.896 -20.136 1.00 95.88 340 ALA A N 1
ATOM 2642 C CA . ALA A 1 340 ? 14.926 -3.162 -19.436 1.00 95.88 340 ALA A CA 1
ATOM 2643 C C . ALA A 1 340 ? 13.688 -3.078 -18.520 1.00 95.88 340 ALA A C 1
ATOM 2645 O O . ALA A 1 340 ? 13.520 -2.107 -17.778 1.00 95.88 340 ALA A O 1
ATOM 2646 N N . GLY A 1 341 ? 12.805 -4.076 -18.619 1.00 96.44 341 GLY A N 1
ATOM 2647 C CA . GLY A 1 341 ? 11.472 -4.073 -18.004 1.00 96.44 341 GLY A CA 1
ATOM 2648 C C . GLY A 1 341 ? 10.312 -3.762 -18.959 1.00 96.44 341 GLY A C 1
ATOM 2649 O O . GLY A 1 341 ? 9.150 -3.890 -18.566 1.00 96.44 341 GLY A O 1
ATOM 2650 N N . ALA A 1 342 ? 10.601 -3.383 -20.206 1.00 97.69 342 ALA A N 1
ATOM 2651 C CA . ALA A 1 342 ? 9.614 -3.317 -21.277 1.00 97.69 342 ALA A CA 1
ATOM 2652 C C . ALA A 1 342 ? 9.356 -4.705 -21.883 1.00 97.69 342 ALA A C 1
ATOM 2654 O O . ALA A 1 342 ? 10.287 -5.462 -22.148 1.00 97.69 342 ALA A O 1
ATOM 2655 N N . ASP A 1 343 ? 8.092 -5.002 -22.174 1.00 98.25 343 ASP A N 1
ATOM 2656 C CA . ASP A 1 343 ? 7.683 -6.198 -22.918 1.00 98.25 343 ASP A CA 1
ATOM 2657 C C . ASP A 1 343 ? 7.615 -5.911 -24.422 1.00 98.25 343 ASP A C 1
ATOM 2659 O O . ASP A 1 343 ? 7.996 -6.737 -25.254 1.00 98.25 343 ASP A O 1
ATOM 2663 N N . LEU A 1 344 ? 7.118 -4.723 -24.781 1.00 98.19 344 LEU A N 1
ATOM 2664 C CA . LEU A 1 344 ? 6.944 -4.291 -26.163 1.00 98.19 344 LEU A CA 1
ATOM 2665 C C . LEU A 1 344 ? 7.558 -2.911 -26.377 1.00 98.19 344 LEU A C 1
ATOM 2667 O O . LEU A 1 344 ? 7.593 -2.067 -25.480 1.00 98.19 344 LEU A O 1
ATOM 2671 N N . MET A 1 345 ? 7.962 -2.655 -27.615 1.00 98.06 345 MET A N 1
ATOM 2672 C CA . MET A 1 345 ? 8.369 -1.336 -28.076 1.00 98.06 345 MET A CA 1
ATOM 2673 C C . MET A 1 345 ? 7.756 -1.017 -29.437 1.00 98.06 345 MET A C 1
ATOM 2675 O O . MET A 1 345 ? 7.396 -1.904 -30.211 1.00 98.06 345 MET A O 1
ATOM 2679 N N . ARG A 1 346 ? 7.661 0.269 -29.748 1.00 97.62 346 ARG A N 1
ATOM 2680 C CA . ARG A 1 346 ? 7.421 0.780 -31.100 1.00 97.62 346 ARG A CA 1
ATOM 2681 C C . ARG A 1 346 ? 8.128 2.111 -31.261 1.00 97.62 346 ARG A C 1
ATOM 2683 O O . ARG A 1 346 ? 8.500 2.742 -30.275 1.00 97.62 346 ARG A O 1
ATOM 2690 N N . TYR A 1 347 ? 8.292 2.557 -32.494 1.00 97.25 347 TYR A N 1
ATOM 2691 C CA . TYR A 1 347 ? 8.953 3.823 -32.761 1.00 97.25 347 TYR A CA 1
ATOM 2692 C C . TYR A 1 347 ? 8.249 4.622 -33.850 1.00 97.25 347 TYR A C 1
ATOM 2694 O O . TYR A 1 347 ? 7.439 4.099 -34.621 1.00 97.25 347 TYR A O 1
ATOM 2702 N N . SER A 1 348 ? 8.587 5.900 -33.874 1.00 95.31 348 SER A N 1
ATOM 2703 C CA . SER A 1 348 ? 8.158 6.906 -34.827 1.00 95.31 348 SER A CA 1
ATOM 2704 C C . SER A 1 348 ? 9.394 7.645 -35.330 1.00 95.31 348 SER A C 1
ATOM 2706 O O . SER A 1 348 ? 10.203 8.093 -34.518 1.00 95.31 348 SER A O 1
ATOM 2708 N N . THR A 1 349 ? 9.484 7.874 -36.636 1.00 93.94 349 THR A N 1
ATOM 2709 C CA . THR A 1 349 ? 10.537 8.694 -37.262 1.00 93.94 349 THR A CA 1
ATOM 2710 C C . THR A 1 349 ? 10.048 10.093 -37.669 1.00 93.94 349 THR A C 1
ATOM 2712 O O . THR A 1 349 ? 10.752 10.825 -38.364 1.00 93.94 349 THR A O 1
ATOM 2715 N N . ASP A 1 350 ? 8.842 10.482 -37.233 1.00 90.50 350 ASP A N 1
ATOM 2716 C CA . ASP A 1 350 ? 8.175 11.747 -37.568 1.00 90.50 350 ASP A CA 1
ATOM 2717 C C . ASP A 1 350 ? 7.522 12.430 -36.342 1.00 90.50 350 ASP A C 1
ATOM 2719 O O . ASP A 1 350 ? 6.425 12.986 -36.424 1.00 90.50 350 ASP A O 1
ATOM 2723 N N . PHE A 1 351 ? 8.213 12.402 -35.192 1.00 91.19 351 PHE A N 1
ATOM 2724 C CA . PHE A 1 351 ? 7.792 13.040 -33.927 1.00 91.19 351 PHE A CA 1
ATOM 2725 C C . PHE A 1 351 ? 6.438 12.559 -33.360 1.00 91.19 351 PHE A C 1
ATOM 2727 O O . PHE A 1 351 ? 5.745 13.266 -32.626 1.00 91.19 351 PHE A O 1
ATOM 2734 N N . GLY A 1 352 ? 6.057 11.324 -33.663 1.00 90.94 352 GLY A N 1
ATOM 2735 C CA . GLY A 1 352 ? 4.877 10.646 -33.137 1.00 90.94 352 GLY A CA 1
ATOM 2736 C C . GLY A 1 352 ? 3.644 10.794 -34.020 1.00 90.94 352 GLY A C 1
ATOM 2737 O O . GLY A 1 352 ? 2.555 10.424 -33.575 1.00 90.94 352 GLY A O 1
ATOM 2738 N N . LYS A 1 353 ? 3.790 11.322 -35.244 1.00 89.62 353 LYS A N 1
ATOM 2739 C CA . LYS A 1 353 ? 2.687 11.454 -36.202 1.00 89.62 353 LYS A CA 1
ATOM 2740 C C . LYS A 1 353 ? 2.279 10.092 -36.761 1.00 89.62 353 LYS A C 1
ATOM 2742 O O . LYS A 1 353 ? 1.084 9.833 -36.900 1.00 89.62 353 LYS A O 1
ATOM 2747 N N . THR A 1 354 ? 3.236 9.215 -37.039 1.00 92.50 354 THR A N 1
ATOM 2748 C CA . THR A 1 354 ? 2.997 7.825 -37.431 1.00 92.50 354 THR A CA 1
ATOM 2749 C C . THR A 1 354 ? 3.859 6.877 -36.609 1.00 92.50 354 THR A C 1
ATOM 2751 O O . THR A 1 354 ? 4.960 7.204 -36.182 1.00 92.50 354 THR A O 1
ATOM 2754 N N . TRP A 1 355 ? 3.332 5.682 -36.346 1.00 95.06 355 TRP A N 1
ATOM 2755 C CA . TRP A 1 355 ? 3.991 4.692 -35.501 1.00 95.06 355 TRP A CA 1
ATOM 2756 C C . TRP A 1 355 ? 4.099 3.362 -36.217 1.00 95.06 355 TRP A C 1
ATOM 2758 O O . TRP A 1 355 ? 3.147 2.898 -36.849 1.00 95.06 355 TRP A O 1
ATOM 2768 N N . MET A 1 356 ? 5.236 2.705 -36.026 1.00 95.12 356 MET A N 1
ATOM 2769 C CA . MET A 1 356 ? 5.356 1.288 -36.328 1.00 95.12 356 MET A CA 1
ATOM 2770 C C . MET A 1 356 ? 4.419 0.465 -35.440 1.00 95.12 356 MET A C 1
ATOM 2772 O O . MET A 1 356 ? 3.987 0.894 -34.362 1.00 95.12 356 MET A O 1
ATOM 2776 N N . LYS A 1 357 ? 4.107 -0.752 -35.895 1.00 96.75 357 LYS A N 1
ATOM 2777 C CA . LYS A 1 357 ? 3.392 -1.723 -35.063 1.00 96.75 357 LYS A CA 1
ATOM 2778 C C . LYS A 1 357 ? 4.216 -2.031 -33.812 1.00 96.75 357 LYS A C 1
ATOM 2780 O O . LYS A 1 357 ? 5.444 -2.026 -33.858 1.00 96.75 357 LYS A O 1
ATOM 2785 N N . TRP A 1 358 ? 3.523 -2.318 -32.713 1.00 97.69 358 TRP A N 1
ATOM 2786 C CA . TRP A 1 358 ? 4.156 -2.874 -31.523 1.00 97.69 358 TRP A CA 1
ATOM 2787 C C . TRP A 1 358 ? 4.887 -4.168 -31.875 1.00 97.69 358 TRP A C 1
ATOM 2789 O O . TRP A 1 358 ? 4.344 -5.024 -32.575 1.00 97.69 358 TRP A O 1
ATOM 2799 N N . GLN A 1 359 ? 6.106 -4.289 -31.374 1.00 97.75 359 GLN A N 1
ATOM 2800 C CA . GLN A 1 359 ? 6.959 -5.461 -31.518 1.00 97.75 359 GLN A CA 1
ATOM 2801 C C . GLN A 1 359 ? 7.546 -5.831 -30.151 1.00 97.75 359 GLN A C 1
ATOM 2803 O O . GLN A 1 359 ? 7.581 -4.965 -29.270 1.00 97.75 359 GLN A O 1
ATOM 2808 N N . PRO A 1 360 ? 8.001 -7.082 -29.954 1.00 98.12 360 PRO A N 1
ATOM 2809 C CA . PRO A 1 360 ? 8.743 -7.460 -28.756 1.00 98.12 360 PRO A CA 1
ATOM 2810 C C . PRO A 1 360 ? 9.884 -6.482 -28.481 1.00 98.12 360 PRO A C 1
ATOM 2812 O O . PRO A 1 360 ? 10.566 -6.044 -29.412 1.00 98.12 360 PRO A O 1
ATOM 2815 N N . TYR A 1 361 ? 10.062 -6.114 -27.214 1.00 97.88 361 TYR A N 1
ATOM 2816 C CA . TYR A 1 361 ? 11.193 -5.292 -26.810 1.00 97.88 361 TYR A CA 1
ATOM 2817 C C . TYR A 1 361 ? 12.508 -6.001 -27.158 1.00 97.88 361 TYR A C 1
ATOM 2819 O O . TYR A 1 361 ? 12.661 -7.203 -26.949 1.00 97.88 361 TYR A O 1
ATOM 2827 N N . ALA A 1 362 ? 13.456 -5.238 -27.690 1.00 96.31 362 ALA A N 1
ATOM 2828 C CA . ALA A 1 362 ? 14.818 -5.682 -27.918 1.00 96.31 362 ALA A CA 1
ATOM 2829 C C . ALA A 1 362 ? 15.770 -4.520 -27.647 1.00 96.31 362 ALA A C 1
ATOM 2831 O O . ALA A 1 362 ? 15.494 -3.375 -28.014 1.00 96.31 362 ALA A O 1
ATOM 2832 N N . ARG A 1 363 ? 16.922 -4.830 -27.048 1.00 94.38 363 ARG A N 1
ATOM 2833 C CA . ARG A 1 363 ? 17.961 -3.836 -26.767 1.00 94.38 363 ARG A CA 1
ATOM 2834 C C . ARG A 1 363 ? 18.459 -3.142 -28.033 1.00 94.38 363 ARG A C 1
ATOM 2836 O O . ARG A 1 363 ? 18.712 -1.944 -28.012 1.00 94.38 363 ARG A O 1
ATOM 2843 N N . ALA A 1 364 ? 18.590 -3.884 -29.130 1.00 94.88 364 ALA A N 1
ATOM 2844 C CA . ALA A 1 364 ? 19.040 -3.365 -30.413 1.00 94.88 364 ALA A CA 1
ATOM 2845 C C . ALA A 1 364 ? 18.026 -3.692 -31.515 1.00 94.88 364 ALA A C 1
ATOM 2847 O O . ALA A 1 364 ? 17.664 -4.854 -31.703 1.00 94.88 364 ALA A O 1
ATOM 2848 N N . VAL A 1 365 ? 17.588 -2.673 -32.257 1.00 95.06 365 VAL A N 1
ATOM 2849 C CA . VAL A 1 365 ? 16.665 -2.819 -33.393 1.00 95.06 365 VAL A CA 1
ATOM 2850 C C . VAL A 1 365 ? 17.203 -2.043 -34.587 1.00 95.06 365 VAL A C 1
ATOM 2852 O O . VAL A 1 365 ? 17.299 -0.819 -34.542 1.00 95.06 365 VAL A O 1
ATOM 2855 N N . GLY A 1 366 ? 17.524 -2.746 -35.673 1.00 94.75 366 GLY A N 1
ATOM 2856 C CA . GLY A 1 366 ? 17.889 -2.118 -36.943 1.00 94.75 366 GLY A CA 1
ATOM 2857 C C . GLY A 1 366 ? 16.682 -1.458 -37.613 1.00 94.75 366 GLY A C 1
ATOM 2858 O O . GLY A 1 366 ? 15.585 -2.017 -37.633 1.00 94.75 366 GLY A O 1
ATOM 2859 N N . LEU A 1 367 ? 16.887 -0.272 -38.178 1.00 94.44 367 LEU A N 1
ATOM 2860 C CA . LEU A 1 367 ? 15.878 0.449 -38.944 1.00 94.44 367 LEU A CA 1
ATOM 2861 C C . LEU A 1 367 ? 16.012 0.114 -40.437 1.00 94.44 367 LEU A C 1
ATOM 2863 O O . LEU A 1 367 ? 17.125 0.150 -40.970 1.00 94.44 367 LEU A O 1
ATOM 2867 N N . PRO A 1 368 ? 14.902 -0.163 -41.148 1.00 90.94 368 PRO A N 1
ATOM 2868 C CA . PRO A 1 368 ? 14.929 -0.359 -42.593 1.00 90.94 368 PRO A CA 1
ATOM 2869 C C . PRO A 1 368 ? 15.570 0.818 -43.339 1.00 90.94 368 PRO A C 1
ATOM 2871 O O . PRO A 1 368 ? 15.440 1.980 -42.933 1.00 90.94 368 PRO A O 1
ATOM 2874 N N . ALA A 1 369 ? 16.207 0.536 -44.476 1.00 88.25 369 ALA A N 1
ATOM 2875 C CA . ALA A 1 369 ? 16.697 1.582 -45.367 1.00 88.25 369 ALA A CA 1
ATOM 2876 C C . ALA A 1 369 ? 15.548 2.531 -45.761 1.00 88.25 369 ALA A C 1
ATOM 2878 O O . ALA A 1 369 ? 14.450 2.086 -46.092 1.00 88.25 369 ALA A O 1
ATOM 2879 N N . GLY A 1 370 ? 15.793 3.842 -45.701 1.00 86.06 370 GLY A N 1
ATOM 2880 C CA . GLY A 1 370 ? 14.769 4.853 -45.988 1.00 86.06 370 GLY A CA 1
ATOM 2881 C C . GLY A 1 370 ? 13.769 5.118 -44.853 1.00 86.06 370 GLY A C 1
ATOM 2882 O O . GLY A 1 370 ? 12.763 5.776 -45.093 1.00 86.06 370 GLY A O 1
ATOM 2883 N N . SER A 1 371 ? 14.033 4.660 -43.619 1.00 88.00 371 SER A N 1
ATOM 2884 C CA . SER A 1 371 ? 13.179 4.956 -42.446 1.00 88.00 371 SER A CA 1
ATOM 2885 C C . SER A 1 371 ? 13.029 6.451 -42.137 1.00 88.00 371 SER A C 1
ATOM 2887 O O . SER A 1 371 ? 12.057 6.856 -41.497 1.00 88.00 371 SER A O 1
ATOM 2889 N N . PHE A 1 372 ? 13.984 7.266 -42.585 1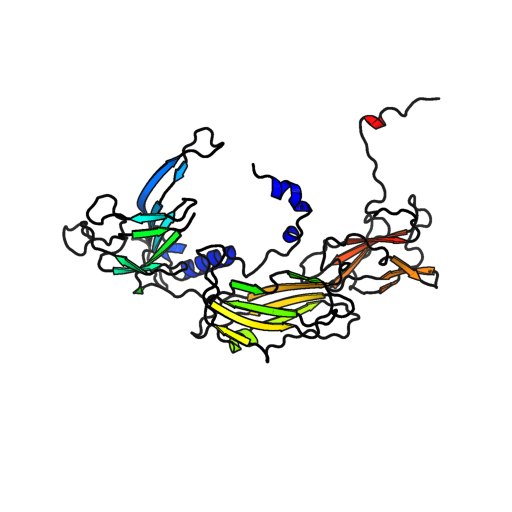.00 89.25 372 PHE A N 1
ATOM 2890 C CA . PHE A 1 372 ? 13.931 8.719 -42.490 1.00 89.25 372 PHE A CA 1
ATOM 2891 C C . PHE A 1 372 ? 13.756 9.327 -43.879 1.00 89.25 372 PHE A C 1
ATOM 2893 O O . PHE A 1 372 ? 14.407 8.915 -44.842 1.00 89.25 372 PHE A O 1
ATOM 2900 N N . SER A 1 373 ? 12.872 10.321 -43.970 1.00 79.62 373 SER A N 1
ATOM 2901 C CA . SER A 1 373 ? 12.684 11.094 -45.196 1.00 79.62 373 SER A CA 1
ATOM 2902 C C . SER A 1 373 ? 13.977 11.826 -45.559 1.00 79.62 373 SER A C 1
ATOM 2904 O O . SER A 1 373 ? 14.612 12.428 -44.698 1.00 79.62 373 SER A O 1
ATOM 2906 N N . GLN A 1 374 ? 14.342 11.828 -46.843 1.00 69.94 374 GLN A N 1
ATOM 2907 C CA . GLN A 1 374 ? 15.461 12.639 -47.343 1.00 69.94 374 GLN A CA 1
ATOM 2908 C C . GLN A 1 374 ? 15.133 14.139 -47.352 1.00 69.94 374 GLN A C 1
ATOM 2910 O O . GLN A 1 374 ? 16.035 14.970 -47.326 1.00 69.94 374 GLN A O 1
ATOM 2915 N N . ALA A 1 375 ? 13.843 14.485 -47.372 1.00 73.69 375 ALA A N 1
ATOM 2916 C CA . ALA A 1 375 ? 13.351 15.847 -47.243 1.00 73.69 375 ALA A CA 1
ATOM 2917 C C . ALA A 1 375 ? 12.663 15.988 -45.882 1.00 73.69 375 ALA A C 1
ATOM 2919 O O . ALA A 1 375 ? 11.482 15.661 -45.727 1.00 73.69 375 ALA A O 1
ATOM 2920 N N . GLN A 1 376 ? 13.423 16.426 -44.882 1.00 75.44 376 GLN A N 1
ATOM 2921 C CA . GLN A 1 376 ? 12.905 16.840 -43.581 1.00 75.44 376 GLN A CA 1
ATOM 2922 C C . GLN A 1 376 ? 13.098 18.348 -43.452 1.00 75.44 376 GLN A C 1
ATOM 2924 O O . GLN A 1 376 ? 14.114 18.895 -43.868 1.00 75.44 376 GLN A O 1
ATOM 2929 N N . PHE A 1 377 ? 12.085 19.029 -42.922 1.00 78.38 377 PHE A N 1
ATOM 2930 C CA . PHE A 1 377 ? 12.151 20.474 -42.694 1.00 78.38 377 PHE A CA 1
ATOM 2931 C C . PHE A 1 377 ? 13.007 20.825 -41.460 1.00 78.38 377 PHE A C 1
ATOM 2933 O O . PHE A 1 377 ? 13.372 21.979 -41.267 1.00 78.38 377 PHE A O 1
ATOM 2940 N N . TRP A 1 378 ? 13.330 19.836 -40.622 1.00 83.38 378 TRP A N 1
ATOM 2941 C CA . TRP A 1 378 ? 14.205 19.970 -39.460 1.00 83.38 378 TRP A CA 1
ATOM 2942 C C . TRP A 1 378 ? 15.588 19.368 -39.731 1.00 83.38 378 TRP A C 1
ATOM 2944 O O . TRP A 1 378 ? 15.760 18.513 -40.598 1.00 83.38 378 TRP A O 1
ATOM 2954 N N . GLU A 1 379 ? 16.578 19.810 -38.958 1.00 86.38 379 GLU A N 1
ATOM 2955 C CA . GLU A 1 379 ? 17.948 19.299 -39.020 1.00 86.38 379 GLU A CA 1
ATOM 2956 C C . GLU A 1 379 ? 18.070 17.914 -38.368 1.00 86.38 379 GLU A C 1
ATOM 2958 O O . GLU A 1 379 ? 17.507 17.664 -37.298 1.00 86.38 379 GLU A O 1
ATOM 2963 N N . GLY A 1 380 ? 18.866 17.033 -38.972 1.00 89.69 380 GLY A N 1
ATOM 2964 C CA . GLY A 1 380 ? 19.146 15.704 -38.434 1.00 89.69 380 GLY A CA 1
ATOM 2965 C C . GLY A 1 380 ? 17.943 14.760 -38.479 1.00 89.69 380 GLY A C 1
ATOM 2966 O O . GLY A 1 380 ? 16.866 15.096 -38.960 1.00 89.69 380 GLY A O 1
ATOM 2967 N N . ASN A 1 381 ? 18.139 13.551 -37.962 1.00 92.50 381 ASN A N 1
ATOM 2968 C CA . ASN A 1 381 ? 17.115 12.514 -37.895 1.00 92.50 381 ASN A CA 1
ATOM 2969 C C . ASN A 1 381 ? 16.607 12.412 -36.465 1.00 92.50 381 ASN A C 1
ATOM 2971 O O . ASN A 1 381 ? 17.416 12.303 -35.546 1.00 92.50 381 ASN A O 1
ATOM 2975 N N . HIS A 1 382 ? 15.290 12.413 -36.297 1.00 93.50 382 HIS A N 1
ATOM 2976 C CA . HIS A 1 382 ? 14.643 12.325 -34.997 1.00 93.50 382 HIS A CA 1
ATOM 2977 C C . HIS A 1 382 ? 13.869 11.020 -34.872 1.00 93.50 382 HIS A C 1
ATOM 2979 O O . HIS A 1 382 ? 13.095 10.666 -35.766 1.00 93.50 382 HIS A O 1
ATOM 2985 N N . ILE A 1 383 ? 14.025 10.334 -33.745 1.00 95.44 383 ILE A N 1
ATOM 2986 C CA . ILE A 1 383 ? 13.222 9.168 -33.408 1.00 95.44 383 ILE A CA 1
ATOM 2987 C C . ILE A 1 383 ? 12.577 9.333 -32.040 1.00 95.44 383 ILE A C 1
ATOM 2989 O O . ILE A 1 383 ? 13.210 9.763 -31.079 1.00 95.44 383 ILE A O 1
ATOM 2993 N N . ARG A 1 384 ? 11.326 8.890 -31.954 1.00 96.44 384 ARG A N 1
ATOM 2994 C CA . ARG A 1 384 ? 10.623 8.672 -30.696 1.00 96.44 384 ARG A CA 1
ATOM 2995 C C . ARG A 1 384 ? 10.375 7.190 -30.518 1.00 96.44 384 ARG A C 1
ATOM 2997 O O . ARG A 1 384 ? 9.769 6.565 -31.388 1.00 96.44 384 ARG A O 1
ATOM 3004 N N . VAL A 1 385 ? 10.790 6.635 -29.388 1.00 97.44 385 VAL A N 1
ATOM 3005 C CA . VAL A 1 385 ? 10.540 5.235 -29.034 1.00 97.44 385 VAL A CA 1
ATOM 3006 C C . VAL A 1 385 ? 9.582 5.189 -27.858 1.00 97.44 385 VAL A C 1
ATOM 3008 O O . VAL A 1 385 ? 9.798 5.867 -26.859 1.00 97.44 385 VAL A O 1
ATOM 3011 N N . GLN A 1 386 ? 8.519 4.401 -27.985 1.00 97.38 386 GLN A N 1
ATOM 3012 C CA . GLN A 1 386 ? 7.540 4.158 -26.935 1.00 97.38 386 GLN A CA 1
ATOM 3013 C C . GLN A 1 386 ? 7.645 2.718 -26.458 1.00 97.38 386 GLN A C 1
ATOM 3015 O O . GLN A 1 386 ? 7.786 1.799 -27.270 1.00 97.38 386 GLN A O 1
ATOM 3020 N N . TYR A 1 387 ? 7.518 2.536 -25.152 1.00 97.44 387 TYR A N 1
ATOM 3021 C CA . TYR A 1 387 ? 7.622 1.243 -24.496 1.00 97.44 387 TYR A CA 1
ATOM 3022 C C . TYR A 1 387 ? 6.309 0.893 -23.807 1.00 97.44 387 TYR A C 1
ATOM 3024 O O . TYR A 1 387 ? 5.601 1.778 -23.331 1.00 97.44 387 TYR A O 1
ATOM 3032 N N . TRP A 1 388 ? 5.989 -0.396 -23.755 1.00 97.25 388 TRP A N 1
ATOM 3033 C CA . TRP A 1 388 ? 4.898 -0.927 -22.946 1.00 97.25 388 TRP A CA 1
ATOM 3034 C C . TRP A 1 388 ? 5.440 -2.000 -22.014 1.00 97.25 388 TRP A C 1
ATOM 3036 O O . TRP A 1 388 ? 6.216 -2.862 -22.433 1.00 97.25 388 TRP A O 1
ATOM 3046 N N . SER A 1 389 ? 5.011 -1.937 -20.758 1.00 95.94 389 SER A N 1
ATOM 3047 C CA . SER A 1 389 ? 5.323 -2.930 -19.738 1.00 95.94 389 SER A CA 1
ATOM 3048 C C . SER A 1 389 ? 4.025 -3.449 -19.136 1.00 95.94 389 SER A C 1
ATOM 3050 O O . SER A 1 389 ? 3.190 -2.677 -18.652 1.00 95.94 389 SER A O 1
ATOM 3052 N N . LYS A 1 390 ? 3.862 -4.771 -19.167 1.00 95.38 390 LYS A N 1
ATOM 3053 C CA . LYS A 1 390 ? 2.719 -5.483 -18.605 1.00 95.38 390 LYS A CA 1
ATOM 3054 C C . LYS A 1 390 ? 2.680 -5.329 -17.093 1.00 95.38 390 LYS A C 1
ATOM 3056 O O . LYS A 1 390 ? 1.624 -5.011 -16.558 1.00 95.38 390 LYS A O 1
ATOM 3061 N N . LEU A 1 391 ? 3.823 -5.524 -16.430 1.00 95.12 391 LEU A N 1
ATOM 3062 C CA . LEU A 1 391 ? 3.928 -5.407 -14.974 1.00 95.12 391 LEU A CA 1
ATOM 3063 C C . LEU A 1 391 ? 3.742 -3.962 -14.500 1.00 95.12 391 LEU A C 1
ATOM 3065 O O . LEU A 1 391 ? 3.154 -3.742 -13.450 1.00 95.12 391 LEU A O 1
ATOM 3069 N N . ALA A 1 392 ? 4.157 -2.967 -15.291 1.00 92.00 392 ALA A N 1
ATOM 3070 C CA . ALA A 1 392 ? 3.857 -1.567 -14.985 1.00 92.00 392 ALA A CA 1
ATOM 3071 C C . ALA A 1 392 ? 2.426 -1.145 -15.376 1.00 92.00 392 ALA A C 1
ATOM 3073 O O . ALA A 1 392 ? 2.023 -0.023 -15.073 1.00 92.00 392 ALA A O 1
ATOM 3074 N N . GLY A 1 393 ? 1.691 -1.980 -16.121 1.00 91.38 393 GLY A N 1
ATOM 3075 C CA . GLY A 1 393 ? 0.348 -1.676 -16.621 1.00 91.38 393 GLY A CA 1
ATOM 3076 C C . GLY A 1 393 ? 0.268 -0.448 -17.538 1.00 91.38 393 GLY A C 1
ATOM 3077 O O . GLY A 1 393 ? -0.792 0.167 -17.633 1.00 91.38 393 GLY A O 1
ATOM 3078 N N . SER A 1 394 ? 1.367 -0.051 -18.195 1.00 90.88 394 SER A N 1
ATOM 3079 C CA . SER A 1 394 ? 1.466 1.253 -18.868 1.00 90.88 394 SER A CA 1
ATOM 3080 C C . SER A 1 394 ? 2.249 1.213 -20.183 1.00 90.88 394 SER A C 1
ATOM 3082 O O . SER A 1 394 ? 3.175 0.422 -20.351 1.00 90.88 394 SER A O 1
ATOM 3084 N N . ALA A 1 395 ? 1.854 2.096 -21.110 1.00 92.75 395 ALA A N 1
ATOM 3085 C CA . ALA A 1 395 ? 2.574 2.438 -22.343 1.00 92.75 395 ALA A CA 1
ATOM 3086 C C . ALA A 1 395 ? 3.025 3.914 -22.366 1.00 92.75 395 ALA A C 1
ATOM 3088 O O . ALA A 1 395 ? 3.281 4.473 -23.432 1.00 92.75 395 ALA A O 1
ATOM 3089 N N . ALA A 1 396 ? 3.012 4.604 -21.224 1.00 88.50 396 ALA A N 1
ATOM 3090 C CA . ALA A 1 396 ? 3.233 6.051 -21.178 1.00 88.50 396 ALA A CA 1
ATOM 3091 C C . ALA A 1 396 ? 4.693 6.452 -21.455 1.00 88.50 396 ALA A C 1
ATOM 3093 O O . ALA A 1 396 ? 4.957 7.594 -21.815 1.00 88.50 396 ALA A O 1
ATOM 3094 N N . GLN A 1 397 ? 5.637 5.523 -21.299 1.00 92.19 397 GLN A N 1
ATOM 3095 C CA . GLN A 1 397 ? 7.066 5.788 -21.390 1.00 92.19 397 GLN A CA 1
ATOM 3096 C C . GLN A 1 397 ? 7.489 6.014 -22.842 1.00 92.19 397 GLN A C 1
ATOM 3098 O O . GLN A 1 397 ? 7.406 5.110 -23.680 1.00 92.19 397 GLN A O 1
ATOM 3103 N N . THR A 1 398 ? 7.995 7.214 -23.124 1.00 93.75 398 THR A N 1
ATOM 3104 C CA . THR A 1 398 ? 8.559 7.593 -24.421 1.00 93.75 398 THR A CA 1
ATOM 3105 C C . THR A 1 398 ? 9.923 8.237 -24.251 1.00 93.75 398 THR A C 1
ATOM 3107 O O . THR A 1 398 ? 10.080 9.112 -23.404 1.00 93.75 398 THR A O 1
ATOM 3110 N N . VAL A 1 399 ? 10.877 7.852 -25.097 1.00 95.44 399 VAL A N 1
ATOM 3111 C CA . VAL A 1 399 ? 12.201 8.476 -25.163 1.00 95.44 399 VAL A CA 1
ATOM 3112 C C . VAL A 1 399 ? 12.447 8.979 -26.575 1.00 95.44 399 VAL A C 1
ATOM 3114 O O . VAL A 1 399 ? 12.332 8.228 -27.546 1.00 95.44 399 VAL A O 1
ATOM 3117 N N . ASP A 1 400 ? 12.790 10.255 -26.661 1.00 95.50 400 ASP A N 1
ATOM 3118 C CA . ASP A 1 400 ? 13.198 10.935 -27.879 1.00 95.50 400 ASP A CA 1
ATOM 3119 C C . ASP A 1 400 ? 14.719 10.849 -28.080 1.00 95.50 400 ASP A C 1
ATOM 3121 O O . ASP A 1 400 ? 15.497 10.722 -27.129 1.00 95.50 400 ASP A O 1
ATOM 3125 N N . SER A 1 401 ? 15.167 10.898 -29.330 1.00 94.88 401 SER A N 1
ATOM 3126 C CA . SER A 1 401 ? 16.588 10.902 -29.674 1.00 94.88 401 SER A CA 1
ATOM 3127 C C . SER A 1 401 ? 16.824 11.510 -31.042 1.00 94.88 401 SER A C 1
ATOM 3129 O O . SER A 1 401 ? 16.023 11.326 -31.959 1.00 94.88 401 SER A O 1
ATOM 3131 N N . ASP A 1 402 ? 17.954 12.192 -31.184 1.00 93.44 402 ASP A N 1
ATOM 3132 C CA . ASP A 1 402 ? 18.375 12.808 -32.430 1.00 93.44 402 ASP A CA 1
ATOM 3133 C C . ASP A 1 402 ? 19.745 12.297 -32.876 1.00 93.44 402 ASP A C 1
ATOM 3135 O O . ASP A 1 402 ? 20.657 12.110 -32.070 1.00 93.44 402 ASP A O 1
ATOM 3139 N N . TYR A 1 403 ? 19.912 12.147 -34.189 1.00 92.56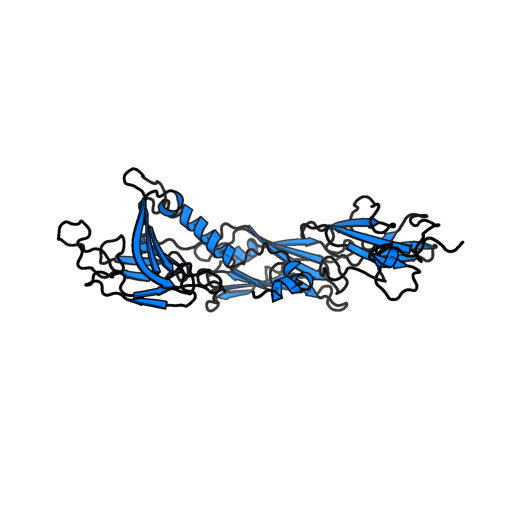 403 TYR A N 1
ATOM 3140 C CA . TYR A 1 403 ? 21.196 11.884 -34.827 1.00 92.56 403 TYR A CA 1
ATOM 3141 C C . TYR A 1 403 ? 21.489 12.932 -35.900 1.00 92.56 403 TYR A C 1
ATOM 3143 O O . TYR A 1 403 ? 20.682 13.157 -36.804 1.00 92.56 403 TYR A O 1
ATOM 3151 N N . GLY A 1 404 ? 22.681 13.530 -35.853 1.00 89.25 404 GLY A N 1
ATOM 3152 C CA . GLY A 1 404 ? 23.088 14.564 -36.810 1.00 89.25 404 GLY A CA 1
ATOM 3153 C C . GLY A 1 404 ? 22.386 15.909 -36.600 1.00 89.25 404 GLY A C 1
ATOM 3154 O O . GLY A 1 404 ? 22.258 16.670 -37.550 1.00 89.25 404 GLY A O 1
ATOM 3155 N N . TYR A 1 405 ? 21.913 16.172 -35.380 1.00 87.94 405 TYR A N 1
ATOM 3156 C CA . TYR A 1 405 ? 21.427 17.475 -34.936 1.00 87.94 405 TYR A CA 1
ATOM 3157 C C . TYR A 1 405 ? 22.522 18.189 -34.137 1.00 87.94 405 TYR A C 1
ATOM 3159 O O . TYR A 1 405 ? 23.083 17.601 -33.210 1.00 87.94 405 TYR A O 1
ATOM 3167 N N . SER A 1 406 ? 22.845 19.429 -34.505 1.00 83.25 406 SER A N 1
ATOM 3168 C CA . SER A 1 406 ? 23.916 20.220 -33.881 1.00 83.25 406 SER A CA 1
ATOM 3169 C C . SER A 1 406 ? 23.486 21.029 -32.650 1.00 83.25 406 SER A C 1
ATOM 3171 O O . SER A 1 406 ? 24.346 21.574 -31.954 1.00 83.25 406 SER A O 1
ATOM 3173 N N . GLY A 1 407 ? 22.183 21.097 -32.353 1.00 81.00 407 GLY A N 1
ATOM 3174 C CA . GLY A 1 407 ? 21.664 21.807 -31.184 1.00 81.00 407 GLY A CA 1
ATOM 3175 C C . GLY A 1 407 ? 22.049 21.162 -29.849 1.00 81.00 407 GLY A C 1
ATOM 3176 O O . GLY A 1 407 ? 22.391 19.980 -29.755 1.00 81.00 407 GLY A O 1
ATOM 3177 N N . THR A 1 408 ? 22.015 21.967 -28.789 1.00 78.44 408 THR A N 1
ATOM 3178 C CA . THR A 1 408 ? 22.307 21.530 -27.413 1.00 78.44 408 THR A CA 1
ATOM 3179 C C . THR A 1 408 ? 21.045 21.255 -26.594 1.00 78.44 408 THR A C 1
ATOM 3181 O O . THR A 1 408 ? 21.143 20.696 -25.499 1.00 78.44 408 THR A O 1
ATOM 3184 N N . ASP A 1 409 ? 19.882 21.620 -27.124 1.00 84.38 409 ASP A N 1
ATOM 3185 C CA . ASP A 1 409 ? 18.552 21.447 -26.554 1.00 84.38 409 ASP A CA 1
ATOM 3186 C C . ASP A 1 409 ? 17.959 20.049 -26.803 1.00 84.38 409 ASP A C 1
ATOM 3188 O O . ASP A 1 409 ? 18.474 19.238 -27.574 1.00 84.38 409 ASP A O 1
ATOM 3192 N N . ILE A 1 410 ? 16.875 19.755 -26.080 1.00 85.62 410 ILE A N 1
ATOM 3193 C CA . ILE A 1 410 ? 16.117 18.504 -26.168 1.00 85.62 410 ILE A CA 1
ATOM 3194 C C . ILE A 1 410 ? 14.896 18.744 -27.059 1.00 85.62 410 ILE A C 1
ATOM 3196 O O . ILE A 1 410 ? 14.009 19.521 -26.697 1.00 85.62 410 ILE A O 1
ATOM 3200 N N . ARG A 1 411 ? 14.817 18.049 -28.199 1.00 85.56 411 ARG A N 1
ATOM 3201 C CA . ARG A 1 411 ? 13.683 18.170 -29.124 1.00 85.56 411 ARG A CA 1
ATOM 3202 C C . ARG A 1 411 ? 12.608 17.139 -28.813 1.00 85.56 411 ARG A C 1
ATOM 3204 O O . ARG A 1 411 ? 12.818 15.943 -28.975 1.00 85.56 411 ARG A O 1
ATOM 3211 N N . THR A 1 412 ? 11.430 17.616 -28.420 1.00 81.00 412 THR A N 1
ATOM 3212 C CA . THR A 1 412 ? 10.231 16.784 -28.191 1.00 81.00 412 THR A CA 1
ATOM 3213 C C . THR A 1 412 ? 9.096 17.086 -29.171 1.00 81.00 412 THR A C 1
ATOM 3215 O O . THR A 1 412 ? 8.077 16.393 -29.193 1.00 81.00 412 THR A O 1
ATOM 3218 N N . VAL A 1 413 ? 9.255 18.116 -30.002 1.00 81.19 413 VAL A N 1
ATOM 3219 C CA . VAL A 1 413 ? 8.288 18.545 -31.016 1.00 81.19 413 VAL A CA 1
ATOM 3220 C C . VAL A 1 413 ? 9.028 18.971 -32.286 1.00 81.19 413 VAL A C 1
ATOM 3222 O O . VAL A 1 413 ? 10.113 19.544 -32.182 1.00 81.19 413 VAL A O 1
ATOM 3225 N N . PRO A 1 414 ? 8.455 18.731 -33.481 1.00 76.44 414 PRO A N 1
ATOM 3226 C CA . PRO A 1 414 ? 9.112 19.077 -34.742 1.00 76.44 414 PRO A CA 1
ATOM 3227 C C . PRO A 1 414 ? 9.102 20.588 -34.993 1.00 76.44 414 PRO A C 1
ATOM 3229 O O . PRO A 1 414 ? 9.990 21.124 -35.649 1.00 76.44 414 PRO A O 1
ATOM 3232 N N . GLN A 1 415 ? 8.065 21.273 -34.499 1.00 74.50 415 GLN A N 1
ATOM 3233 C CA . GLN A 1 415 ? 7.847 22.706 -34.650 1.00 74.50 415 GLN A CA 1
ATOM 3234 C C . GLN A 1 415 ? 6.972 23.221 -33.501 1.00 74.50 415 GLN A C 1
ATOM 3236 O O . GLN A 1 415 ? 5.991 22.580 -33.125 1.00 74.50 415 GLN A O 1
ATOM 3241 N N . LEU A 1 416 ? 7.273 24.423 -33.008 1.00 71.69 416 LEU A N 1
ATOM 3242 C CA . LEU A 1 416 ? 6.350 25.229 -32.211 1.00 71.69 416 LEU A CA 1
ATOM 3243 C C . LEU A 1 416 ? 5.988 26.476 -33.010 1.00 71.69 416 LEU A C 1
ATOM 3245 O O . LEU A 1 416 ? 6.822 27.352 -33.222 1.00 71.69 416 LEU A O 1
ATOM 3249 N N . LEU A 1 417 ? 4.738 26.559 -33.466 1.00 73.38 417 LEU A N 1
ATOM 3250 C CA . LEU A 1 417 ? 4.208 27.785 -34.051 1.00 73.38 417 LEU A CA 1
ATOM 3251 C C . LEU A 1 417 ? 3.487 28.577 -32.960 1.00 73.38 417 LEU A C 1
ATOM 3253 O O . LEU A 1 417 ? 2.308 28.354 -32.686 1.00 73.38 417 LEU A O 1
ATOM 3257 N N . LEU A 1 418 ? 4.196 29.512 -32.336 1.00 71.56 418 LEU A N 1
ATOM 3258 C CA . LEU A 1 418 ? 3.604 30.427 -31.365 1.00 71.56 418 LEU A CA 1
ATOM 3259 C C . LEU A 1 418 ? 2.776 31.469 -32.115 1.00 71.56 418 LEU A C 1
ATOM 3261 O O . LEU A 1 418 ? 3.343 32.338 -32.771 1.00 71.56 418 LEU A O 1
ATOM 3265 N N . ARG A 1 419 ? 1.441 31.375 -32.041 1.00 76.38 419 ARG A N 1
ATOM 3266 C CA . ARG A 1 419 ? 0.514 32.380 -32.586 1.00 76.38 419 ARG A CA 1
ATOM 3267 C C . ARG A 1 419 ? -0.006 33.305 -31.486 1.00 76.38 419 ARG A C 1
ATOM 3269 O O . ARG A 1 419 ? -0.673 32.837 -30.574 1.00 76.38 419 ARG A O 1
ATOM 3276 N N . GLY A 1 420 ? 0.256 34.608 -31.595 1.00 77.12 420 GLY A N 1
ATOM 3277 C CA . GLY A 1 420 ? -0.278 35.621 -30.680 1.00 77.12 420 GLY A CA 1
ATOM 3278 C C . GLY A 1 420 ? -0.398 37.011 -31.319 1.00 77.12 420 GLY A C 1
ATOM 3279 O O . GLY A 1 420 ? -0.065 37.166 -32.496 1.00 77.12 420 GLY A O 1
ATOM 3280 N N . PRO A 1 421 ? -0.855 38.030 -30.563 1.00 77.06 421 PRO A N 1
ATOM 3281 C CA . PRO A 1 421 ? -1.024 39.404 -31.058 1.00 77.06 421 PRO A CA 1
ATOM 3282 C C . PRO A 1 421 ? 0.250 40.015 -31.669 1.00 77.06 421 PRO A C 1
ATOM 3284 O O . PRO A 1 421 ? 0.173 40.866 -32.547 1.00 77.06 421 PRO A O 1
ATOM 3287 N N . PHE A 1 422 ? 1.428 39.531 -31.265 1.00 71.81 422 PHE A N 1
ATOM 3288 C CA . PHE A 1 422 ? 2.730 39.913 -31.823 1.00 71.81 422 PHE A CA 1
ATOM 3289 C C . PHE A 1 422 ? 2.965 39.436 -33.271 1.00 71.81 422 PHE A C 1
ATOM 3291 O O . PHE A 1 422 ? 3.862 39.944 -33.932 1.00 71.81 422 PHE A O 1
ATOM 3298 N N . ASN A 1 423 ? 2.147 38.520 -33.801 1.00 66.62 423 ASN A N 1
ATOM 3299 C CA . ASN A 1 423 ? 2.257 38.030 -35.183 1.00 66.62 423 ASN A CA 1
ATOM 3300 C C . ASN A 1 423 ? 1.316 38.734 -36.171 1.00 66.62 423 ASN A C 1
ATOM 3302 O O . ASN A 1 423 ? 1.201 38.298 -37.313 1.00 66.62 423 ASN A O 1
ATOM 3306 N N . GLN A 1 424 ? 0.604 39.781 -35.745 1.00 61.50 424 GLN A N 1
ATOM 3307 C CA . GLN A 1 424 ? -0.369 40.483 -36.590 1.00 61.50 424 GLN A CA 1
ATOM 3308 C C . GLN A 1 424 ? 0.262 41.531 -37.532 1.00 61.50 424 GLN A C 1
ATOM 3310 O O . GLN A 1 424 ? -0.459 42.117 -38.330 1.00 61.50 424 GLN A O 1
ATOM 3315 N N . TRP A 1 425 ? 1.587 41.744 -37.495 1.00 58.22 425 TRP A N 1
ATOM 3316 C CA . TRP A 1 425 ? 2.255 42.874 -38.170 1.00 58.22 425 TRP A CA 1
ATOM 3317 C C . TRP A 1 425 ? 3.263 42.494 -39.269 1.00 58.22 425 TRP A C 1
ATOM 3319 O O . TRP A 1 425 ? 4.258 43.187 -39.453 1.00 58.22 425 TRP A O 1
ATOM 3329 N N . LEU A 1 426 ? 3.036 41.411 -40.019 1.00 49.44 426 LEU A N 1
ATOM 3330 C CA . LEU A 1 426 ? 3.864 41.074 -41.192 1.00 49.44 426 LEU A CA 1
ATOM 3331 C C . LEU A 1 426 ? 3.020 40.727 -42.425 1.00 49.44 426 LEU A C 1
ATOM 3333 O O . LEU A 1 426 ? 3.163 39.666 -43.027 1.00 49.44 426 LEU A O 1
ATOM 3337 N N . ALA A 1 427 ? 2.153 41.656 -42.818 1.00 49.50 427 ALA A N 1
ATOM 3338 C CA . ALA A 1 427 ? 1.631 41.730 -44.176 1.00 49.50 427 ALA A CA 1
ATOM 3339 C C . ALA A 1 427 ? 1.538 43.208 -44.577 1.00 49.50 427 ALA A C 1
ATOM 3341 O O . ALA A 1 427 ? 0.630 43.895 -44.132 1.00 49.50 427 ALA A O 1
ATOM 3342 N N . GLU A 1 428 ? 2.536 43.642 -45.355 1.00 40.12 428 GLU A N 1
ATOM 3343 C CA . GLU A 1 428 ? 2.599 44.801 -46.271 1.00 40.12 428 GLU A CA 1
ATOM 3344 C C . GLU A 1 428 ? 3.912 45.583 -46.130 1.00 40.12 428 GLU A C 1
ATOM 3346 O O . GLU A 1 428 ? 4.000 46.612 -45.468 1.00 40.12 428 GLU A O 1
ATOM 3351 N N . MET A 1 429 ? 4.941 45.097 -46.825 1.00 33.44 429 MET A N 1
ATOM 3352 C CA . MET A 1 429 ? 5.870 45.972 -47.540 1.00 33.44 429 MET A CA 1
ATOM 3353 C C . MET A 1 429 ? 6.073 45.360 -48.927 1.00 33.44 429 MET A C 1
ATOM 3355 O O . MET A 1 429 ? 6.813 44.388 -49.084 1.00 33.44 429 MET A O 1
ATOM 3359 N N . SER A 1 430 ? 5.304 45.877 -49.887 1.00 36.84 430 SER A N 1
ATOM 3360 C CA . SER A 1 430 ? 5.576 45.793 -51.326 1.00 36.84 430 SER A CA 1
ATOM 3361 C C . SER A 1 430 ? 6.757 46.673 -51.702 1.00 36.84 430 SER A C 1
ATOM 3363 O O . SER A 1 430 ? 6.777 47.811 -51.171 1.00 36.84 430 SER A O 1
#

pLDDT: mean 92.14, std 8.69, range [33.44, 98.62]

Organism: NCBI:txid56615

Foldseek 3Di:
DPCVCVVCVVVDCVVVFDPLAQQDLVNQLVVLLVVVCQQEVLSVPFPDKDWPDWDWDWDDDVPRVPDTDIFGKTKMKTAHDPPDQDDHHNRGWIKIKMWGQAQAKDKDFDDLADPRFAFDLDFPQFKKWWSFPVTDIFGWDFHCADNVNPNDDRGTTTGGMDIAGNRGMTMITTPVSHDDTFKGFNDKPVGFQAFAADDPVCQQPKAKMKTFILAAFDLVLQLVQKDKDWFFAPVDPFDKDWPSVPKDKDFDDFAADPDRRGGTTGIMIITITGRHGFTKMKIWGHFGGGPVGGTNNDTGIGIYGYFHPCACQRGVVNAEDAQQWDADPVRWIKGQHRHTHFQWKWKDFALPPDIDDIDGDHRMDTDDPCSHPPDDPDFFTKMKMWTHHPSSVDRPGIYIYGDRDPDPDDDNDSDDDDDDPVPPPPPDDD

Sequence (430 aa):
MPLERALTGCQDEWNSLDHFDPTSPVRKVLSHFTHLRAQYPALQDGFNLAQRGNWTSFGQLPGSNMTQTEWGFWSVTRSPSDQQQFTGPNGNTTVWMLYSNLNTTKTFEFDCGTQLWISAPYPAPLTVRNLIYPYETYNLAGSKSPYYLDGKAPYRGCLQSVTMDALGFKVLVPADNWVAPLPQLVHFTPGHDARILSRSDTDSNPIAISLSFSDEMSCQSVSESLSLAYVIDPASSHQPRLNVNSATCTSIPPVPSSISSAPAAVWTWSSQIEDAPDGIYELIIKNPTNKAGLHTQSTDHLLIRKGSRDNPIAFQTTSYSKSLLQKGSDGLFQIFSNAAGADLMRYSTDFGKTWMKWQPYARAVGLPAGSFSQAQFWEGNHIRVQYWSKLAGSAAQTVDSDYGYSGTDIRTVPQLLLRGPFNQWLAEMS

Radius of gyration: 30.76 Å; chains: 1; bounding box: 68×67×90 Å